Protein AF-0000000084756275 (afdb_homodimer)

Organism: Klebsiella aerogenes (strain ATCC 13048 / DSM 30053 / CCUG 1429 / JCM 1235 / KCTC 2190 / NBRC 13534 / NCIMB 10102 / NCTC 10006 / CDC 819-56) (NCBI:txid1028307)

Nearest PDB structures (foldseek):
  3bre-assembly1_B  TM=8.443E-01  e=3.999E-14  Pseudomonas aeruginosa PAO1
  3i5c-assembly1_A  TM=8.219E-01  e=7.062E-14  Saccharomyces cerevisiae
  3i5a-assembly1_A  TM=8.309E-01  e=6.369E-14  Pseudomonas syringae pv. tomato str. DC3000
  8wcn-assembly1_B  TM=6.460E-01  e=3.342E-15  Pseudomonas aeruginosa
  6pwk-assembly1_B  TM=8.989E-01  e=4.393E-08  Vibrio cholerae O1 str. 2010EL-1786

InterPro domains:
  IPR000160 GGDEF domain [PF00990] (221-376)
  IPR000160 GGDEF domain [PS50887] (247-379)
  IPR000160 GGDEF domain [SM00267] (210-379)
  IPR000160 GGDEF domain [TIGR00254] (217-377)
  IPR000160 GGDEF domain [cd01949] (222-377)
  IPR029787 Nucleotide cyclase [SSF55073] (226-378)
  IPR033444 Membrane-associated sensor MASE5 [PF17178] (30-220)
  IPR043128 Reverse transcriptase/Diguanylate cyclase domain [G3DSA:3.30.70.270] (207-379)
  IPR050469 Diguanylate cyclase Dgc-like, bacteria [PTHR45138] (192-377)

Foldseek 3Di:
DPPPPPPDVVVVVCVQLVDPLSVLLVLLLVLLLVLLCLLLVVLVCVLCVCVVPPNCCVVFAPCVVCVVVLNVLSVLSNVLSVVSNVCSVVSVCCVDPVNLVVLLVSLLSNQQSLLVNLLCCCPRGNPPCSVVSLLCSLQSLLVSCLQPVSSNCSNRVSSLVSQVVSVQVNVVHDDPVSVVVSVVSVVCSVVVSVVVVVVVVVVSVVVVVVVVVVVVVCQVVQADPLQRFGEQVVVLVVQQVLLVVLFKKKKKKKFKAPLVLVCVVVNVVVSSVVLNVLSVLLCVLDDNPQKGWYAYDDGMIMIMGTPDDQVVVVSSVVSSLVVQVVVFAADCPGPLDRGIAMEMFMDIDSSNDHPVVRVVNRVVQSVVCVVVRGRYGGD/DPPPPPPDVVVVVCVQLVDPLSVLLVLLLVLLLVLLCLLLVVLVCVLCVCVVPPNCCVVFAPCVVCVVVLNVLSVLSNVLSVVSNVCSVVSVCCVDPVNLVVLLVSLLSNQQSLLVNLLCCCPRGNPPCSVVSLLCSLQSLLVSCLVPVSSNCSNRVSSLVSQVVSVQVVVVHDDPVSVVVSVVSVVCSVVVSVVVVVVVVVVSVVVVVVVVVVVVVCQVVQADPLQSFGEQVVVLVVQQVLLVVLFKKKKKKKFKAPLVLVCVVVNVVVSSVVLNVLSVLLCVLDDNPQKGWYAYDDGMIMIMGTPDDQVVVVSSVVSSLVVQVVVFDADCPGPLDRGIAMEMFMDIDSSNDHPVVRVVNRVVQSVVCVVVRGRYGGD

Radius of gyration: 37.79 Å; Cα contacts (8 Å, |Δi|>4): 1042; chains: 2; bounding box: 66×107×76 Å

Secondary structure (DSSP, 8-state):
--------HHHHHHHHTTSHHHHHHHHHHHHHHHHHHHHHHHHHHHHTHHHHTTSHHHHH-S-GGGHHHHHHHHHHHHHHHHHHHHHHHTT-TTSSHHHHHHHHHHHHHHHHHHHHHHHIIIIIS--TTHHHHHHHHHHHHHHHHTT-HHHHHHHHHHHHHHHHHHHHHHTTS--HHHHHHHHHHHHHHHHHHHHHHHHHHHHHHHHHHHHHHHHHHHHHHHB-TTT-SB-HHHHHHHHHHHHHTT--EEEEEEEETTHHHHHHHH-HHHHHHHHHHHHHHHHHTS-TTT-EEEE-SSSEEEEEEET--HHHHHHHHHHHHHHHHHHT-B-TT-SS-SB--EEEEEEEE-S-S-HHHHHHHHHHHHHHHHHTTSSSEE-/--------HHHHHHHHTTSHHHHHHHHHHHHHHHHHHHHHHHHHHHHTHHHHTTSHHHHH-S-GGGHHHHHHHHHHHHHHHHHHHHHHHTT-TTSSHHHHHHHHHHHHHHHHHHHHHHHIIIIIS--TTHHHHHHHHHHHHHHHHTT-HHHHHHHHHHHHHHHHHHHHHHTTS--HHHHHHHHHHHHHHHHHHHHHHHHHHHHHHHHHHHHHHHHHHHHHHHB-TTT-SB-HHHHHHHHHHHHHTT--EEEEEEEETTHHHHHHHH-HHHHHHHHHHHHHHHHHTS-TTT-EEEE-SSSEEEEEEET--HHHHHHHHHHHHHHHHHHT-B-TT-SS-SB--EEEEEEEE-S-S-HHHHHHHHHHHHHHHHHTTSSSEE-

Structure (mmCIF, N/CA/C/O backbone):
data_AF-0000000084756275-model_v1
#
loop_
_entity.id
_entity.type
_entity.pdbx_description
1 polymer 'diguanylate cyclase'
#
loop_
_atom_site.group_PDB
_atom_site.id
_atom_site.type_symbol
_atom_site.label_atom_id
_atom_site.label_alt_id
_atom_site.label_comp_id
_atom_site.label_asym_id
_atom_site.label_entity_id
_atom_site.label_seq_id
_atom_site.pdbx_PDB_ins_code
_atom_site.Cartn_x
_atom_site.Cartn_y
_atom_site.Cartn_z
_atom_site.occupancy
_atom_site.B_iso_or_equiv
_atom_site.auth_seq_id
_atom_site.auth_comp_id
_atom_site.auth_asym_id
_atom_site.auth_atom_id
_atom_site.pdbx_PDB_model_num
ATOM 1 N N . MET A 1 1 ? 34.625 0.266 -8.789 1 23.33 1 MET A N 1
ATOM 2 C CA . MET A 1 1 ? 33.469 0.954 -8.25 1 23.33 1 MET A CA 1
ATOM 3 C C . MET A 1 1 ? 32.188 0.141 -8.5 1 23.33 1 MET A C 1
ATOM 5 O O . MET A 1 1 ? 31.891 -0.209 -9.641 1 23.33 1 MET A O 1
ATOM 9 N N . PRO A 1 2 ? 31.781 -0.689 -7.562 1 29.53 2 PRO A N 1
ATOM 10 C CA . PRO A 1 2 ? 30.656 -1.604 -7.805 1 29.53 2 PRO A CA 1
ATOM 11 C C . PRO A 1 2 ? 29.422 -0.889 -8.328 1 29.53 2 PRO A C 1
ATOM 13 O O . PRO A 1 2 ? 29.125 0.242 -7.926 1 29.53 2 PRO A O 1
ATOM 16 N N . THR A 1 3 ? 29.156 -0.936 -9.57 1 33.19 3 THR A N 1
ATOM 17 C CA . THR A 1 3 ? 28 -0.368 -10.242 1 33.19 3 THR A CA 1
ATOM 18 C C . THR A 1 3 ? 26.766 -0.483 -9.352 1 33.19 3 THR A C 1
ATOM 20 O O . THR A 1 3 ? 26.344 -1.588 -8.992 1 33.19 3 THR A O 1
ATOM 23 N N . GLU A 1 4 ? 26.625 0.397 -8.5 1 38.56 4 GLU A N 1
ATOM 24 C CA . GLU A 1 4 ? 25.391 0.548 -7.738 1 38.56 4 GLU A CA 1
ATOM 25 C C . GLU A 1 4 ? 24.172 0.258 -8.609 1 38.56 4 GLU A C 1
ATOM 27 O O . GLU A 1 4 ? 23.828 1.041 -9.5 1 38.56 4 GLU A O 1
ATOM 32 N N . GLN A 1 5 ? 23.984 -0.826 -9.094 1 37.62 5 GLN A N 1
ATOM 33 C CA . GLN A 1 5 ? 22.781 -1.225 -9.82 1 37.62 5 GLN A CA 1
ATOM 34 C C . GLN A 1 5 ? 21.547 -0.518 -9.281 1 37.62 5 GLN A C 1
ATOM 36 O O . GLN A 1 5 ? 21.188 -0.702 -8.117 1 37.62 5 GLN A O 1
ATOM 41 N N . ARG A 1 6 ? 21.328 0.652 -9.758 1 43.81 6 ARG A N 1
ATOM 42 C CA . ARG A 1 6 ? 20.094 1.397 -9.539 1 43.81 6 ARG A CA 1
ATOM 43 C C . ARG A 1 6 ? 18.906 0.453 -9.367 1 43.81 6 ARG A C 1
ATOM 45 O O . ARG A 1 6 ? 18.531 -0.253 -10.305 1 43.81 6 ARG A O 1
ATOM 52 N N . LEU A 1 7 ? 18.719 0 -8.203 1 49.78 7 LEU A N 1
ATOM 53 C CA . LEU A 1 7 ? 17.547 -0.833 -7.906 1 49.78 7 LEU A CA 1
ATOM 54 C C . LEU A 1 7 ? 16.297 -0.276 -8.57 1 49.78 7 LEU A C 1
ATOM 56 O O . LEU A 1 7 ? 16.125 0.941 -8.664 1 49.78 7 LEU A O 1
ATOM 60 N N . ASP A 1 8 ? 15.5 -1.048 -9.273 1 62.44 8 ASP A N 1
ATOM 61 C CA . ASP A 1 8 ? 14.188 -0.763 -9.859 1 62.44 8 ASP A CA 1
ATOM 62 C C . ASP A 1 8 ? 13.312 0.015 -8.883 1 62.44 8 ASP A C 1
ATOM 64 O O . ASP A 1 8 ? 13.344 -0.237 -7.672 1 62.44 8 ASP A O 1
ATOM 68 N N . PRO A 1 9 ? 12.969 1.298 -9.203 1 62.5 9 PRO A N 1
ATOM 69 C CA . PRO A 1 9 ? 12.109 2.1 -8.32 1 62.5 9 PRO A CA 1
ATOM 70 C C . PRO A 1 9 ? 11.125 1.25 -7.523 1 62.5 9 PRO A C 1
ATOM 72 O O . PRO A 1 9 ? 10.805 1.583 -6.379 1 62.5 9 PRO A O 1
ATOM 75 N N . ARG A 1 10 ? 10.914 0.191 -8.047 1 69.81 10 ARG A N 1
ATOM 76 C CA . ARG A 1 10 ? 10 -0.695 -7.336 1 69.81 10 ARG A CA 1
ATOM 77 C C . ARG A 1 10 ? 10.703 -1.393 -6.176 1 69.81 10 ARG A C 1
ATOM 79 O O . ARG A 1 10 ? 10.133 -1.544 -5.094 1 69.81 10 ARG A O 1
ATOM 86 N N . GLN A 1 11 ? 11.883 -1.906 -6.473 1 67.31 11 GLN A N 1
ATOM 87 C CA . GLN A 1 11 ? 12.641 -2.586 -5.426 1 67.31 11 GLN A CA 1
ATOM 88 C C . GLN A 1 11 ? 12.953 -1.639 -4.273 1 67.31 11 GLN A C 1
ATOM 90 O O . GLN A 1 11 ? 12.898 -2.031 -3.105 1 67.31 11 GLN A O 1
ATOM 95 N N . ASP A 1 12 ? 13.164 -0.385 -4.641 1 68.62 12 ASP A N 1
ATOM 96 C CA . ASP A 1 12 ? 13.453 0.634 -3.637 1 68.62 12 ASP A CA 1
ATOM 97 C C . ASP A 1 12 ? 12.234 0.887 -2.748 1 68.62 12 ASP A C 1
ATOM 99 O O . ASP A 1 12 ? 12.359 0.974 -1.524 1 68.62 12 ASP A O 1
ATOM 103 N N . ARG A 1 13 ? 11.156 0.988 -3.355 1 73.06 13 ARG A N 1
ATOM 104 C CA . ARG A 1 13 ? 9.93 1.246 -2.598 1 73.06 13 ARG A CA 1
ATOM 105 C C . ARG A 1 13 ? 9.57 0.053 -1.72 1 73.06 13 ARG A C 1
ATOM 107 O O . ARG A 1 13 ? 9.133 0.225 -0.581 1 73.06 13 ARG A O 1
ATOM 114 N N . ALA A 1 14 ? 9.867 -1.026 -2.258 1 72.62 14 ALA A N 1
ATOM 115 C CA . ALA A 1 14 ? 9.578 -2.234 -1.487 1 72.62 14 ALA A CA 1
ATOM 116 C C . ALA A 1 14 ? 10.469 -2.312 -0.247 1 72.62 14 ALA A C 1
ATOM 118 O O . ALA A 1 14 ? 10.008 -2.711 0.827 1 72.62 14 ALA A O 1
ATOM 119 N N . MET A 1 15 ? 11.664 -1.909 -0.5 1 70.56 15 MET A N 1
ATOM 120 C CA . MET A 1 15 ? 12.594 -1.917 0.629 1 70.56 15 MET A CA 1
ATOM 121 C C . MET A 1 15 ? 12.188 -0.88 1.671 1 70.56 15 MET A C 1
ATOM 123 O O . MET A 1 15 ? 12.32 -1.117 2.873 1 70.56 15 MET A O 1
ATOM 127 N N . LEU A 1 16 ? 11.656 0.203 1.211 1 75.69 16 LEU A N 1
ATOM 128 C CA . LEU A 1 16 ? 11.211 1.286 2.082 1 75.69 16 LEU A CA 1
ATOM 129 C C . LEU A 1 16 ? 10.055 0.836 2.961 1 75.69 16 LEU A C 1
ATOM 131 O O . LEU A 1 16 ? 10.016 1.143 4.156 1 75.69 16 LEU A O 1
ATOM 135 N N . TRP A 1 17 ? 9.234 0.073 2.393 1 75.62 17 TRP A N 1
ATOM 136 C CA . TRP A 1 17 ? 8.008 -0.307 3.096 1 75.62 17 TRP A CA 1
ATOM 137 C C . TRP A 1 17 ? 8.172 -1.666 3.768 1 75.62 17 TRP A C 1
ATOM 139 O O . TRP A 1 17 ? 7.191 -2.248 4.246 1 75.62 17 TRP A O 1
ATOM 149 N N . ALA A 1 18 ? 9.359 -2.137 3.816 1 76.31 18 ALA A N 1
ATOM 150 C CA . ALA A 1 18 ? 9.641 -3.451 4.387 1 76.31 18 ALA A CA 1
ATOM 151 C C . ALA A 1 18 ? 9.414 -3.455 5.895 1 76.31 18 ALA A C 1
ATOM 153 O O . ALA A 1 18 ? 8.922 -4.438 6.453 1 76.31 18 ALA A O 1
ATOM 154 N N . ASN A 1 19 ? 9.805 -2.32 6.516 1 82.56 19 ASN A N 1
ATOM 155 C CA . ASN A 1 19 ? 9.625 -2.166 7.953 1 82.56 19 ASN A CA 1
ATOM 156 C C . ASN A 1 19 ? 9.07 -0.791 8.305 1 82.56 19 ASN A C 1
ATOM 158 O O . ASN A 1 19 ? 9.305 0.183 7.59 1 82.56 19 ASN A O 1
ATOM 162 N N . ARG A 1 20 ? 8.352 -0.779 9.422 1 83.31 20 ARG A N 1
ATOM 163 C CA . ARG A 1 20 ? 7.695 0.455 9.844 1 83.31 20 ARG A CA 1
ATOM 164 C C . ARG A 1 20 ? 8.727 1.539 10.156 1 83.31 20 ARG A C 1
ATOM 166 O O . ARG A 1 20 ? 8.484 2.721 9.898 1 83.31 20 ARG A O 1
ATOM 173 N N . GLU A 1 21 ? 9.844 1.221 10.688 1 82.94 21 GLU A N 1
ATOM 174 C CA . GLU A 1 21 ? 10.906 2.162 11.031 1 82.94 21 GLU A CA 1
ATOM 175 C C . GLU A 1 21 ? 11.461 2.842 9.781 1 82.94 21 GLU A C 1
ATOM 177 O O . GLU A 1 21 ? 11.781 4.031 9.805 1 82.94 21 GLU A O 1
ATOM 182 N N . ASN A 1 22 ? 11.555 2.066 8.734 1 83.06 22 ASN A N 1
ATOM 183 C CA . ASN A 1 22 ? 12.039 2.631 7.477 1 83.06 22 ASN A CA 1
ATOM 184 C C . ASN A 1 22 ? 11.07 3.668 6.914 1 83.06 22 ASN A C 1
ATOM 186 O O . ASN A 1 22 ? 11.492 4.695 6.383 1 83.06 22 ASN A O 1
ATOM 190 N N . VAL A 1 23 ? 9.836 3.309 7.098 1 85.56 23 VAL A N 1
ATOM 191 C CA . VAL A 1 23 ? 8.82 4.238 6.617 1 85.56 23 VAL A CA 1
ATOM 192 C C . VAL A 1 23 ? 8.867 5.523 7.445 1 85.56 23 VAL A C 1
ATOM 194 O O . VAL A 1 23 ? 8.781 6.625 6.895 1 85.56 23 VAL A O 1
ATOM 197 N N . GLN A 1 24 ? 8.984 5.418 8.711 1 87.31 24 GLN A N 1
ATOM 198 C CA . GLN A 1 24 ? 9.086 6.566 9.602 1 87.31 24 GLN A CA 1
ATOM 199 C C . GLN A 1 24 ? 10.312 7.414 9.281 1 87.31 24 GLN A C 1
ATOM 201 O O . GLN A 1 24 ? 10.234 8.641 9.25 1 87.31 24 GLN A O 1
ATOM 206 N N . LYS A 1 25 ? 11.43 6.727 9.078 1 86.31 25 LYS A N 1
ATOM 207 C CA . LYS A 1 25 ? 12.664 7.41 8.711 1 86.31 25 LYS A CA 1
ATOM 208 C C . LYS A 1 25 ? 12.477 8.219 7.426 1 86.31 25 LYS A C 1
ATOM 210 O O . LYS A 1 25 ? 12.938 9.359 7.332 1 86.31 25 LYS A O 1
ATOM 215 N N . HIS A 1 26 ? 11.852 7.617 6.566 1 86.88 26 HIS A N 1
ATOM 216 C CA . HIS A 1 26 ? 11.609 8.281 5.293 1 86.88 26 HIS A CA 1
ATOM 217 C C . HIS A 1 26 ? 10.703 9.492 5.465 1 86.88 26 HIS A C 1
ATOM 219 O O . HIS A 1 26 ? 10.961 10.562 4.91 1 86.88 26 HIS A O 1
ATOM 225 N N . ALA A 1 27 ? 9.664 9.328 6.191 1 88.12 27 ALA A N 1
ATOM 226 C CA . ALA A 1 27 ? 8.734 10.43 6.453 1 88.12 27 ALA A CA 1
ATOM 227 C C . ALA A 1 27 ? 9.445 11.594 7.145 1 88.12 27 ALA A C 1
ATOM 229 O O . ALA A 1 27 ? 9.273 12.75 6.766 1 88.12 27 ALA A O 1
ATOM 230 N N . LEU A 1 28 ? 10.266 11.328 8.109 1 89.88 28 LEU A N 1
ATOM 231 C CA . LEU A 1 28 ? 11.008 12.336 8.859 1 89.88 28 LEU A CA 1
ATOM 232 C C . LEU A 1 28 ? 12.016 13.047 7.961 1 89.88 28 LEU A C 1
ATOM 234 O O . LEU A 1 28 ? 12.242 14.25 8.109 1 89.88 28 LEU A O 1
ATOM 238 N N . SER A 1 29 ? 12.625 12.32 7.082 1 90 29 SER A N 1
ATOM 239 C CA . SER A 1 29 ? 13.609 12.906 6.176 1 90 29 SER A CA 1
ATOM 240 C C . SER A 1 29 ? 12.969 13.953 5.27 1 90 29 SER A C 1
ATOM 242 O O . SER A 1 29 ? 13.641 14.875 4.812 1 90 29 SER A O 1
ATOM 244 N N . ARG A 1 30 ? 11.711 13.883 5.125 1 89.19 30 ARG A N 1
ATOM 245 C CA . ARG A 1 30 ? 11.023 14.828 4.258 1 89.19 30 ARG A CA 1
ATOM 246 C C . ARG A 1 30 ? 10.461 16 5.062 1 89.19 30 ARG A C 1
ATOM 248 O O . ARG A 1 30 ? 10.438 17.141 4.586 1 89.19 30 ARG A O 1
ATOM 255 N N . SER A 1 31 ? 10.008 15.758 6.238 1 92.88 31 SER A N 1
ATOM 256 C CA . SER A 1 31 ? 9.336 16.781 7.02 1 92.88 31 SER A CA 1
ATOM 257 C C . SER A 1 31 ? 10.336 17.625 7.816 1 92.88 31 SER A C 1
ATOM 259 O O . SER A 1 31 ? 10.078 18.781 8.117 1 92.88 31 SER A O 1
ATOM 261 N N . MET A 1 32 ? 11.531 17.125 8.133 1 92.31 32 MET A N 1
ATOM 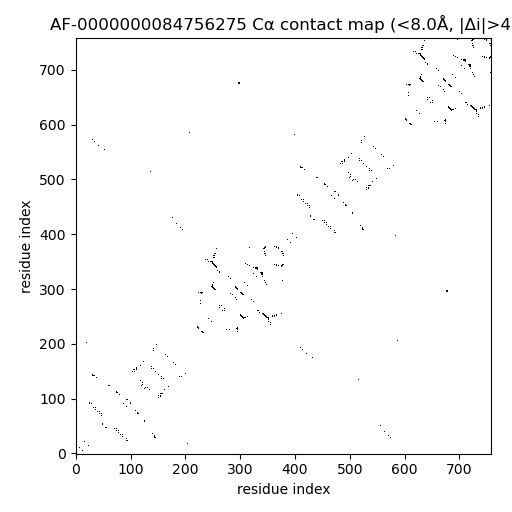262 C CA . MET A 1 32 ? 12.492 17.797 9 1 92.31 32 MET A CA 1
ATOM 263 C C . MET A 1 32 ? 13.031 19.062 8.336 1 92.31 32 MET A C 1
ATOM 265 O O . MET A 1 32 ? 13.148 20.109 8.984 1 92.31 32 MET A O 1
ATOM 269 N N . PRO A 1 33 ? 13.312 18.969 7.07 1 93.62 33 PRO A N 1
ATOM 270 C CA . PRO A 1 33 ? 13.75 20.219 6.434 1 93.62 33 PRO A CA 1
ATOM 271 C C . PRO A 1 33 ? 12.688 21.312 6.461 1 93.62 33 PRO A C 1
ATOM 273 O O . PRO A 1 33 ? 13.008 22.484 6.578 1 93.62 33 PRO A O 1
ATOM 276 N N . TRP A 1 34 ? 11.469 20.938 6.289 1 95 34 TRP A N 1
ATOM 277 C CA . TRP A 1 34 ? 10.375 21.891 6.387 1 95 34 TRP A CA 1
ATOM 278 C C . TRP A 1 34 ? 10.305 22.5 7.785 1 95 34 TRP A C 1
ATOM 280 O O . TRP A 1 34 ? 10.148 23.719 7.934 1 95 34 TRP A O 1
ATOM 290 N N . LEU A 1 35 ? 10.43 21.656 8.797 1 96.19 35 LEU A N 1
ATOM 291 C CA . LEU A 1 35 ? 10.422 22.141 10.172 1 96.19 35 LEU A CA 1
ATOM 292 C C . LEU A 1 35 ? 11.609 23.062 10.43 1 96.19 35 LEU A C 1
ATOM 294 O O . LEU A 1 35 ? 11.469 24.109 11.078 1 96.19 35 LEU A O 1
ATOM 298 N N . ALA A 1 36 ? 12.758 22.672 9.93 1 96.56 36 ALA A N 1
ATOM 299 C CA . ALA A 1 36 ? 13.953 23.5 10.039 1 96.56 36 ALA A CA 1
ATOM 300 C C . ALA A 1 36 ? 13.75 24.859 9.367 1 96.56 36 ALA A C 1
ATOM 302 O O . ALA A 1 36 ? 14.148 25.891 9.906 1 96.56 36 ALA A O 1
ATOM 303 N N . PHE A 1 37 ? 13.18 24.797 8.25 1 96.5 37 PHE A N 1
ATOM 304 C CA . PHE A 1 37 ? 12.883 26.016 7.52 1 96.5 37 PHE A CA 1
ATOM 305 C C . PHE A 1 37 ? 12.016 26.953 8.352 1 96.5 37 PHE A C 1
ATOM 307 O O . PHE A 1 37 ? 12.281 28.156 8.43 1 96.5 37 PHE A O 1
ATOM 314 N N . VAL A 1 38 ? 10.945 26.469 8.93 1 96.06 38 VAL A N 1
ATOM 315 C CA . VAL A 1 38 ? 10.047 27.266 9.758 1 96.06 38 VAL A CA 1
ATOM 316 C C . VAL A 1 38 ? 10.836 27.922 10.891 1 96.06 38 VAL A C 1
ATOM 318 O O . VAL A 1 38 ? 10.727 29.141 11.109 1 96.06 38 VAL A O 1
ATOM 321 N N . ASN A 1 39 ? 11.695 27.188 11.578 1 97 39 ASN A N 1
ATOM 322 C CA . ASN A 1 39 ? 12.469 27.688 12.703 1 97 39 ASN A CA 1
ATOM 323 C C . ASN A 1 39 ? 13.484 28.734 12.266 1 97 39 ASN A C 1
ATOM 325 O O . ASN A 1 39 ? 13.586 29.797 12.867 1 97 39 ASN A O 1
ATOM 329 N N . ILE A 1 40 ? 14.141 28.469 11.188 1 96.81 40 ILE A N 1
ATOM 330 C CA . ILE A 1 40 ? 15.188 29.359 10.703 1 96.81 40 ILE A CA 1
ATOM 331 C C . ILE A 1 40 ? 14.57 30.656 10.203 1 96.81 40 ILE A C 1
ATOM 333 O O . ILE A 1 40 ? 15.078 31.75 10.492 1 96.81 40 ILE A O 1
ATOM 337 N N . ALA A 1 41 ? 13.516 30.547 9.43 1 95.19 41 ALA A N 1
ATOM 338 C CA . ALA A 1 41 ? 12.867 31.734 8.859 1 95.19 41 ALA A CA 1
ATOM 339 C C . ALA A 1 41 ? 12.445 32.719 9.953 1 95.19 41 ALA A C 1
ATOM 341 O O . ALA A 1 41 ? 12.734 33.906 9.875 1 95.19 41 ALA A O 1
ATOM 342 N N . PHE A 1 42 ? 11.836 32.25 11.031 1 93.88 42 PHE A N 1
ATOM 343 C CA . PHE A 1 42 ? 11.359 33.125 12.102 1 93.88 42 PHE A CA 1
ATOM 344 C C . PHE A 1 42 ? 12.531 33.625 12.938 1 93.88 42 PHE A C 1
ATOM 346 O O . PHE A 1 42 ? 12.523 34.781 13.383 1 93.88 42 PHE A O 1
ATOM 353 N N . ALA A 1 43 ? 13.523 32.781 13.164 1 95.06 43 ALA A N 1
ATOM 354 C CA . ALA A 1 43 ? 14.703 33.219 13.906 1 95.06 43 ALA A CA 1
ATOM 355 C C . ALA A 1 43 ? 15.414 34.344 13.172 1 95.06 43 ALA A C 1
ATOM 357 O O . ALA A 1 43 ? 15.805 35.344 13.789 1 95.06 43 ALA A O 1
ATOM 358 N N . LEU A 1 44 ? 15.547 34.219 11.898 1 92.75 44 LEU A N 1
ATOM 359 C CA . LEU A 1 44 ? 16.203 35.25 11.094 1 92.75 44 LEU A CA 1
ATOM 360 C C . LEU A 1 44 ? 15.391 36.531 11.102 1 92.75 44 LEU A C 1
ATOM 362 O O . LEU A 1 44 ? 15.961 37.625 11.164 1 92.75 44 LEU A O 1
ATOM 366 N N . MET A 1 45 ? 14.125 36.375 11.016 1 88.69 45 MET A N 1
ATOM 367 C CA . MET A 1 45 ? 13.266 37.531 11.047 1 88.69 45 MET A CA 1
ATOM 368 C C . MET A 1 45 ? 13.469 38.312 12.344 1 88.69 45 MET A C 1
ATOM 370 O O . MET A 1 45 ? 13.547 39.562 12.32 1 88.69 45 MET A O 1
ATOM 374 N N . VAL A 1 46 ? 13.625 37.656 13.469 1 87.38 46 VAL A N 1
ATOM 375 C CA . VAL A 1 46 ? 13.773 38.281 14.766 1 87.38 46 VAL A CA 1
ATOM 376 C C . VAL A 1 46 ? 15.188 38.875 14.898 1 87.38 46 VAL A C 1
ATOM 378 O O . VAL A 1 46 ? 15.367 39.969 15.406 1 87.38 46 VAL A O 1
ATOM 381 N N . ILE A 1 47 ? 16.156 38.188 14.43 1 88.5 47 ILE A N 1
ATOM 382 C CA . ILE A 1 47 ? 17.531 38.625 14.516 1 88.5 47 ILE A CA 1
ATOM 383 C C . ILE A 1 47 ? 17.719 39.906 13.719 1 88.5 47 ILE A C 1
ATOM 385 O O . ILE A 1 47 ? 18.391 40.844 14.172 1 88.5 47 ILE A O 1
ATOM 389 N N . PHE A 1 48 ? 17.094 39.969 12.609 1 85.25 48 PHE A N 1
ATOM 390 C CA . PHE A 1 48 ? 17.25 41.156 11.742 1 85.25 48 PHE A CA 1
ATOM 391 C C . PHE A 1 48 ? 16.188 42.188 12.031 1 85.25 48 PHE A C 1
ATOM 393 O O . PHE A 1 48 ? 15.844 43 11.156 1 85.25 48 PHE A O 1
ATOM 400 N N . ARG A 1 49 ? 15.672 42.156 13.195 1 80.44 49 ARG A N 1
ATOM 401 C CA . ARG A 1 49 ? 14.562 43.031 13.57 1 80.44 49 ARG A CA 1
ATOM 402 C C . ARG A 1 49 ? 14.961 44.5 13.43 1 80.44 49 ARG A C 1
ATOM 404 O O . ARG A 1 49 ? 14.148 45.344 13.016 1 80.44 49 ARG A O 1
ATOM 411 N N . ASN A 1 50 ? 16.188 44.844 13.828 1 78.62 50 ASN A N 1
ATOM 412 C CA . ASN A 1 50 ? 16.609 46.25 13.789 1 78.62 50 ASN A CA 1
ATOM 413 C C . ASN A 1 50 ? 16.828 46.719 12.352 1 78.62 50 ASN A C 1
ATOM 415 O O . ASN A 1 50 ? 16.656 47.906 12.062 1 78.62 50 ASN A O 1
ATOM 419 N N . VAL A 1 51 ? 17.234 45.844 11.555 1 75.38 51 VAL A N 1
ATOM 420 C CA . VAL A 1 51 ? 17.422 46.188 10.141 1 75.38 51 VAL A CA 1
ATOM 421 C C . VAL A 1 51 ? 16.047 46.281 9.461 1 75.38 51 VAL A C 1
ATOM 423 O O . VAL A 1 51 ? 15.812 47.219 8.672 1 75.38 51 VAL A O 1
ATOM 426 N N . LEU A 1 52 ? 15.188 45.469 9.891 1 70.62 52 LEU A N 1
ATOM 427 C CA . LEU A 1 52 ? 13.883 45.375 9.242 1 70.62 52 LEU A CA 1
ATOM 428 C C . LEU A 1 52 ? 12.938 46.438 9.781 1 70.62 52 LEU A C 1
ATOM 430 O O . LEU A 1 52 ? 12.07 46.938 9.062 1 70.62 52 LEU A O 1
ATOM 434 N N . PHE A 1 53 ? 13.07 46.75 11.109 1 66.75 53 PHE A N 1
ATOM 435 C CA . PHE A 1 53 ? 12.086 47.594 11.766 1 66.75 53 PHE A CA 1
ATOM 436 C C . PHE A 1 53 ? 12.727 48.906 12.242 1 66.75 53 PHE A C 1
ATOM 438 O O . PHE A 1 53 ? 12.195 49.562 13.133 1 66.75 53 PHE A O 1
ATOM 445 N N . THR A 1 54 ? 13.484 49.469 11.562 1 62.72 54 THR A N 1
ATOM 446 C CA . THR A 1 54 ? 14.258 50.656 11.898 1 62.72 54 THR A CA 1
ATOM 447 C C . THR A 1 54 ? 14.203 50.938 13.406 1 62.72 54 THR A C 1
ATOM 449 O O . THR A 1 54 ? 13.141 51.25 13.938 1 62.72 54 THR A O 1
ATOM 452 N N . GLU A 1 55 ? 15.242 50.875 14.094 1 64.19 55 GLU A N 1
ATOM 453 C CA . GLU A 1 55 ? 15.539 51.188 15.484 1 64.19 55 GLU A CA 1
ATOM 454 C C . GLU A 1 55 ? 14.523 50.531 16.422 1 64.19 55 GLU A C 1
ATOM 456 O O . GLU A 1 55 ? 14 51.188 17.328 1 64.19 55 GLU A O 1
ATOM 461 N N . PHE A 1 56 ? 14.172 49.312 16.25 1 65.88 56 PHE A N 1
ATOM 462 C CA . PHE A 1 56 ? 13.164 48.594 17.016 1 65.88 56 PHE A CA 1
ATOM 463 C C . PHE A 1 56 ? 13.555 48.531 18.5 1 65.88 56 PHE A C 1
ATOM 465 O O . PHE A 1 56 ? 12.719 48.75 19.375 1 65.88 56 PHE A O 1
ATOM 472 N N . ASP A 1 57 ? 14.758 48.25 18.703 1 66.81 57 ASP A N 1
ATOM 473 C CA . ASP A 1 57 ? 15.227 48.062 20.078 1 66.81 57 ASP A CA 1
ATOM 474 C C . ASP A 1 57 ? 15.047 49.344 20.875 1 66.81 57 ASP A C 1
ATOM 476 O O . ASP A 1 57 ? 14.602 49.312 22.031 1 66.81 57 ASP A O 1
ATOM 480 N N . HIS A 1 58 ? 15.352 50.375 20.266 1 62.94 58 HIS A N 1
ATOM 481 C CA . HIS A 1 58 ? 15.281 51.656 20.969 1 62.94 58 HIS A CA 1
ATOM 482 C C . HIS A 1 58 ? 13.828 52.062 21.203 1 62.94 58 HIS A C 1
ATOM 484 O O . HIS A 1 58 ? 13.508 52.656 22.234 1 62.94 58 HIS A O 1
ATOM 490 N N . GLN A 1 59 ? 13.094 51.594 20.406 1 61.66 59 GLN A N 1
ATOM 491 C CA . GLN A 1 59 ? 11.719 52.094 20.453 1 61.66 59 GLN A CA 1
ATOM 492 C C . GLN A 1 59 ? 10.82 51.156 21.266 1 61.66 59 GLN A C 1
ATOM 494 O O . GLN A 1 59 ? 9.914 51.594 21.969 1 61.66 59 GLN A O 1
ATOM 499 N N . SER A 1 60 ? 11.242 49.906 21.25 1 59.75 60 SER A N 1
ATOM 500 C CA . SER A 1 60 ? 10.227 48.969 21.719 1 59.75 60 SER A CA 1
ATOM 501 C C . SER A 1 60 ? 10.758 48.094 22.844 1 59.75 60 SER A C 1
ATOM 503 O O . SER A 1 60 ? 9.984 47.469 23.578 1 59.75 60 SER A O 1
ATOM 505 N N . LEU A 1 61 ? 12.117 48.188 22.984 1 66.12 61 LEU A N 1
ATOM 506 C CA . LEU A 1 61 ? 12.633 47.219 23.938 1 66.12 61 LEU A CA 1
ATOM 507 C C . LEU A 1 61 ? 13.164 47.906 25.188 1 66.12 61 LEU A C 1
ATOM 509 O O . LEU A 1 61 ? 14.148 48.656 25.125 1 66.12 61 LEU A O 1
ATOM 513 N N . THR A 1 62 ? 12.422 47.875 26.25 1 72.31 62 THR A N 1
ATOM 514 C CA . THR A 1 62 ? 12.773 48.531 27.5 1 72.31 62 THR A CA 1
ATOM 515 C C . THR A 1 62 ? 13.828 47.688 28.25 1 72.31 62 THR A C 1
ATOM 517 O O . THR A 1 62 ? 14.617 48.25 29.016 1 72.31 62 THR A O 1
ATOM 520 N N . HIS A 1 63 ? 13.961 46.438 28.062 1 78.19 63 HIS A N 1
ATOM 521 C CA . HIS A 1 63 ? 14.883 45.562 28.766 1 78.19 63 HIS A CA 1
ATOM 522 C C . HIS A 1 63 ? 16.062 45.188 27.875 1 78.19 63 HIS A C 1
ATOM 524 O O . HIS A 1 63 ? 16.203 44.031 27.484 1 78.19 63 HIS A O 1
ATOM 530 N N . GLN A 1 64 ? 16.938 46.094 27.734 1 80.94 64 GLN A N 1
ATOM 531 C CA . GLN A 1 64 ? 18.031 45.938 26.781 1 80.94 64 GLN A CA 1
ATOM 532 C C . GLN A 1 64 ? 19.062 44.906 27.297 1 80.94 64 GLN A C 1
ATOM 534 O O . GLN A 1 64 ? 19.812 44.344 26.5 1 80.94 64 GLN A O 1
ATOM 539 N N . ASP A 1 65 ? 19.062 44.625 28.547 1 84.94 65 ASP A N 1
ATOM 540 C CA . ASP A 1 65 ? 20.016 43.688 29.141 1 84.94 65 ASP A CA 1
ATOM 541 C C . ASP A 1 65 ? 19.734 42.25 28.688 1 84.94 65 ASP A C 1
ATOM 543 O O . ASP A 1 65 ? 20.609 41.406 28.734 1 84.94 65 ASP A O 1
ATOM 547 N N . ILE A 1 66 ? 18.531 42 28.312 1 89.56 66 ILE A N 1
ATOM 548 C CA . ILE A 1 66 ? 18.109 40.656 27.969 1 89.56 66 ILE A CA 1
ATOM 549 C C . ILE A 1 66 ? 18.391 40.375 26.484 1 89.56 66 ILE A C 1
ATOM 551 O O . ILE A 1 66 ? 18.422 39.25 26.062 1 89.56 66 ILE A O 1
ATOM 555 N N . ILE A 1 67 ? 18.688 41.375 25.75 1 88.5 67 ILE A N 1
ATOM 556 C CA . ILE A 1 67 ? 18.766 41.312 24.297 1 88.5 67 ILE A CA 1
ATOM 557 C C . ILE A 1 67 ? 19.891 40.375 23.875 1 88.5 67 ILE A C 1
ATOM 559 O O . ILE A 1 67 ? 19.703 39.5 23.016 1 88.5 67 ILE A O 1
ATOM 563 N N . PRO A 1 68 ? 21.031 40.406 24.547 1 89.75 68 PRO A N 1
ATOM 564 C CA . PRO A 1 68 ? 22.094 39.5 24.141 1 89.75 68 PRO A CA 1
ATOM 565 C C . PRO A 1 68 ? 21.703 38.031 24.375 1 89.75 68 PRO A C 1
ATOM 567 O O . PRO A 1 68 ? 22.109 37.156 23.594 1 89.75 68 PRO A O 1
ATOM 570 N N . TYR A 1 69 ? 20.984 37.719 25.391 1 90.69 69 TYR A N 1
ATOM 571 C CA . TYR A 1 69 ? 20.547 36.344 25.672 1 90.69 69 TYR A CA 1
ATOM 572 C C . TYR A 1 69 ? 19.516 35.875 24.641 1 90.69 69 TYR A C 1
ATOM 574 O O . TYR A 1 69 ? 19.516 34.719 24.25 1 90.69 69 TYR A O 1
ATOM 582 N N . LEU A 1 70 ? 18.672 36.75 24.234 1 91.94 70 LEU A N 1
ATOM 583 C CA . LEU A 1 70 ? 17.719 36.438 23.172 1 91.94 70 LEU A CA 1
ATOM 584 C C . LEU A 1 70 ? 18.422 36.125 21.859 1 91.94 70 LEU A C 1
ATOM 586 O O . LEU A 1 70 ? 18.078 35.156 21.172 1 91.94 70 LEU A O 1
ATOM 590 N N . GLU A 1 71 ? 19.406 36.875 21.594 1 92.81 71 GLU A N 1
ATOM 591 C CA . GLU A 1 71 ? 20.156 36.656 20.359 1 92.81 71 GLU A CA 1
ATOM 592 C C . GLU A 1 71 ? 20.906 35.344 20.391 1 92.81 71 GLU A C 1
ATOM 594 O O . GLU A 1 71 ? 21.031 34.656 19.359 1 92.81 71 GLU A O 1
ATOM 599 N N . MET A 1 72 ? 21.359 35 21.547 1 94.88 72 MET A N 1
ATOM 600 C CA . MET A 1 72 ? 22.016 33.719 21.688 1 94.88 72 MET A CA 1
ATOM 601 C C . MET A 1 72 ? 21.016 32.562 21.453 1 94.88 72 MET A C 1
ATOM 603 O O . MET A 1 72 ? 21.359 31.578 20.812 1 94.88 72 MET A O 1
ATOM 607 N N . ALA A 1 73 ? 19.844 32.688 21.984 1 96.69 73 ALA A N 1
ATOM 608 C CA . ALA A 1 73 ? 18.812 31.688 21.797 1 96.69 73 ALA A CA 1
ATOM 609 C C . ALA A 1 73 ? 18.453 31.531 20.328 1 96.69 73 ALA A C 1
ATOM 611 O O . ALA A 1 73 ? 18.281 30.422 19.828 1 96.69 73 ALA A O 1
ATOM 612 N N . LEU A 1 74 ? 18.297 32.656 19.672 1 96.44 74 LEU A N 1
ATOM 613 C CA . LEU A 1 74 ? 17.953 32.625 18.25 1 96.44 74 LEU A CA 1
ATOM 614 C C . LEU A 1 74 ? 19.078 32.031 17.422 1 96.44 74 LEU A C 1
ATOM 616 O O . LEU A 1 74 ? 18.828 31.297 16.453 1 96.44 74 LEU A O 1
ATOM 620 N N . GLY A 1 75 ? 20.266 32.375 17.797 1 96.5 75 GLY A N 1
ATOM 621 C CA . GLY A 1 75 ? 21.406 31.734 17.156 1 96.5 75 GLY A CA 1
ATOM 622 C C . GLY A 1 75 ? 21.422 30.234 17.344 1 96.5 75 GLY A C 1
ATOM 623 O O . GLY A 1 75 ? 21.703 29.5 16.391 1 96.5 75 GLY A O 1
ATOM 624 N N . ALA A 1 76 ? 21.094 29.812 18.547 1 97.31 76 ALA A N 1
ATOM 625 C CA . ALA A 1 76 ? 21.016 28.391 18.828 1 97.31 76 ALA A CA 1
ATOM 626 C C . ALA A 1 76 ? 19.938 27.719 17.969 1 97.31 76 ALA A C 1
ATOM 628 O O . ALA A 1 76 ? 20.125 26.594 17.5 1 97.31 76 ALA A O 1
ATOM 629 N N . ILE A 1 77 ? 18.828 28.328 17.781 1 97.94 77 ILE A N 1
ATOM 630 C CA . ILE A 1 77 ? 17.75 27.812 16.953 1 97.94 77 ILE A CA 1
ATOM 631 C C . ILE A 1 77 ? 18.234 27.562 15.531 1 97.94 77 ILE A C 1
ATOM 633 O O . ILE A 1 77 ? 17.969 26.5 14.953 1 97.94 77 ILE A O 1
ATOM 637 N N . ILE A 1 78 ? 18.969 28.5 15.016 1 97.69 78 ILE A N 1
ATOM 638 C CA . ILE A 1 78 ? 19.484 28.375 13.656 1 97.69 78 ILE A CA 1
ATOM 639 C C . ILE A 1 78 ? 20.469 27.219 13.57 1 97.69 78 ILE A C 1
ATOM 641 O O . ILE A 1 78 ? 20.375 26.359 12.688 1 97.69 78 ILE A O 1
ATOM 645 N N . VAL A 1 79 ? 21.344 27.141 14.516 1 97.69 79 VAL A N 1
ATOM 646 C CA . VAL A 1 79 ? 22.391 26.125 14.508 1 97.69 79 VAL A CA 1
ATOM 647 C C . VAL A 1 79 ? 21.766 24.734 14.633 1 97.69 79 VAL A C 1
ATOM 649 O O . VAL A 1 79 ? 22.109 23.828 13.875 1 97.69 79 VAL A O 1
ATOM 652 N N . PHE A 1 80 ? 20.859 24.562 15.523 1 97.25 80 PHE A N 1
ATOM 653 C CA . PHE A 1 80 ? 20.281 23.25 15.773 1 97.25 80 PHE A CA 1
ATOM 654 C C . PHE A 1 80 ? 19.312 22.859 14.656 1 97.25 80 PHE A C 1
ATOM 656 O O . PHE A 1 80 ? 19.141 21.688 14.352 1 97.25 80 PHE A O 1
ATOM 663 N N . SER A 1 81 ? 18.641 23.859 14.023 1 97.56 81 SER A N 1
ATOM 664 C CA . SER A 1 81 ? 17.828 23.578 12.852 1 97.56 81 SER A CA 1
ATOM 665 C C . SER A 1 81 ? 18.672 23.109 11.68 1 97.56 81 SER A C 1
ATOM 667 O O . SER A 1 81 ? 18.297 22.188 10.953 1 97.56 81 SER A O 1
ATOM 669 N N . LEU A 1 82 ? 19.828 23.703 11.539 1 96.25 82 LEU A N 1
ATOM 670 C CA . LEU A 1 82 ? 20.75 23.281 10.492 1 96.25 82 LEU A CA 1
ATOM 671 C C . LEU A 1 82 ? 21.297 21.891 10.781 1 96.25 82 LEU A C 1
ATOM 673 O O . LEU A 1 82 ? 21.531 21.109 9.859 1 96.25 82 LEU A O 1
ATOM 677 N N . ALA A 1 83 ? 21.516 21.625 12.039 1 94.81 83 ALA A N 1
ATOM 678 C CA . ALA A 1 83 ? 21.969 20.297 12.438 1 94.81 83 ALA A CA 1
ATOM 679 C C . ALA A 1 83 ? 20.938 19.234 12.062 1 94.81 83 ALA A C 1
ATOM 681 O O . ALA A 1 83 ? 21.312 18.125 11.648 1 94.81 83 ALA A O 1
ATOM 682 N N . LEU A 1 84 ? 19.703 19.562 12.242 1 92.94 84 LEU A N 1
ATOM 683 C CA . LEU A 1 84 ? 18.641 18.641 11.852 1 92.94 84 LEU A CA 1
ATOM 684 C C . LEU A 1 84 ? 18.703 18.344 10.359 1 92.94 84 LEU A C 1
ATOM 686 O O . LEU A 1 84 ? 18.562 17.188 9.945 1 92.94 84 LEU A O 1
ATOM 690 N N . CYS A 1 85 ? 18.938 19.344 9.578 1 93.62 85 CYS A N 1
ATOM 691 C CA . CYS A 1 85 ? 19.031 19.203 8.133 1 93.62 85 CYS A CA 1
ATOM 692 C C . CYS A 1 85 ? 20.234 18.344 7.754 1 93.62 85 CYS A C 1
ATOM 694 O O . CYS A 1 85 ? 20.156 17.5 6.852 1 93.62 85 CYS A O 1
ATOM 696 N N . MET A 1 86 ? 21.281 18.531 8.453 1 92.31 86 MET A N 1
ATOM 697 C CA . MET A 1 86 ? 22.5 17.766 8.18 1 92.31 86 MET A CA 1
ATOM 698 C C . MET A 1 86 ? 22.297 16.281 8.492 1 92.31 86 MET A C 1
ATOM 700 O O . MET A 1 86 ? 22.828 15.422 7.797 1 92.31 86 MET A O 1
ATOM 704 N N . MET A 1 87 ? 21.578 16.047 9.508 1 90.5 87 MET A N 1
ATOM 705 C CA . MET A 1 87 ? 21.297 14.656 9.859 1 90.5 87 MET A CA 1
ATOM 706 C C . MET A 1 87 ? 20.469 13.977 8.773 1 90.5 87 MET A C 1
ATOM 708 O O . MET A 1 87 ? 20.625 12.789 8.5 1 90.5 87 MET A O 1
ATOM 712 N N . VAL A 1 88 ? 19.609 14.742 8.133 1 89.56 88 VAL A N 1
ATOM 713 C CA . VAL A 1 88 ? 18.781 14.219 7.055 1 89.56 88 VAL A CA 1
ATOM 714 C C . VAL A 1 88 ? 19.641 13.93 5.828 1 89.56 88 VAL A C 1
ATOM 716 O O . VAL A 1 88 ? 19.547 12.852 5.242 1 89.56 88 VAL A O 1
ATOM 719 N N . ILE A 1 89 ? 20.516 14.805 5.52 1 89.19 89 ILE A N 1
ATOM 720 C CA . ILE A 1 89 ? 21.344 14.695 4.328 1 89.19 89 ILE A CA 1
ATOM 721 C C . ILE A 1 89 ? 22.344 13.547 4.484 1 89.19 89 ILE A C 1
ATOM 723 O O . ILE A 1 89 ? 22.609 12.82 3.527 1 89.19 89 ILE A O 1
ATOM 727 N N . SER A 1 90 ? 22.797 13.289 5.66 1 88.56 90 SER A N 1
ATOM 728 C CA . SER A 1 90 ? 23.781 12.242 5.906 1 88.56 90 SER A CA 1
ATOM 729 C C . SER A 1 90 ? 23.109 10.875 6.047 1 88.56 90 SER A C 1
ATOM 731 O O . SER A 1 90 ? 23.797 9.859 6.141 1 88.56 90 SER A O 1
ATOM 733 N N . GLY A 1 91 ? 21.828 10.859 6.055 1 81.94 91 GLY A N 1
ATOM 734 C CA . GLY A 1 91 ? 21.125 9.594 6.164 1 81.94 91 GLY A CA 1
ATOM 735 C C . GLY A 1 91 ? 21.141 9.016 7.562 1 81.94 91 GLY A C 1
ATOM 736 O O . GLY A 1 91 ? 20.859 7.828 7.754 1 81.94 91 GLY A O 1
ATOM 737 N N . ARG A 1 92 ? 21.438 9.711 8.539 1 76 92 ARG A N 1
ATOM 738 C CA . ARG A 1 92 ? 21.609 9.227 9.906 1 76 92 ARG A CA 1
ATOM 739 C C . ARG A 1 92 ? 20.312 9.391 10.695 1 76 92 ARG A C 1
ATOM 741 O O . ARG A 1 92 ? 20.281 9.117 11.898 1 76 92 ARG A O 1
ATOM 748 N N . ILE A 1 93 ? 19.328 9.75 9.891 1 75.81 93 ILE A N 1
ATOM 749 C CA . ILE A 1 93 ? 18.062 9.961 10.594 1 75.81 93 ILE A CA 1
ATOM 750 C C . ILE A 1 93 ? 17.547 8.633 11.133 1 75.81 93 ILE A C 1
ATOM 752 O O . ILE A 1 93 ? 17.438 7.652 10.391 1 75.81 93 ILE A O 1
ATOM 756 N N . LEU A 1 94 ? 17.359 8.445 12.414 1 70 94 LEU A N 1
ATOM 757 C CA . LEU A 1 94 ? 16.812 7.32 13.172 1 70 94 LEU A CA 1
ATOM 758 C C . LEU A 1 94 ? 17.609 6.047 12.891 1 70 94 LEU A C 1
ATOM 760 O O . LEU A 1 94 ? 17.031 4.961 12.789 1 70 94 LEU A O 1
ATOM 764 N N . SER A 1 95 ? 18.828 6.148 12.453 1 71.44 95 SER A N 1
ATOM 765 C CA . SER A 1 95 ? 19.688 4.988 12.258 1 71.44 95 SER A CA 1
ATOM 766 C C . SER A 1 95 ? 20.016 4.316 13.578 1 71.44 95 SER A C 1
ATOM 768 O O . SER A 1 95 ? 21.188 4.094 13.891 1 71.44 95 SER A O 1
ATOM 770 N N . GLY A 1 96 ? 19.016 4.098 14.344 1 77.44 96 GLY A N 1
ATOM 771 C CA . GLY A 1 96 ? 19.234 3.424 15.617 1 77.44 96 GLY A CA 1
ATOM 772 C C . GLY A 1 96 ? 18.688 4.188 16.797 1 77.44 96 GLY A C 1
ATOM 773 O O . GLY A 1 96 ? 18.125 5.277 16.641 1 77.44 96 GLY A O 1
ATOM 774 N N . ILE A 1 97 ? 18.812 3.682 18 1 79.38 97 ILE A N 1
ATOM 775 C CA . ILE A 1 97 ? 18.281 4.227 19.234 1 79.38 97 ILE A CA 1
ATOM 776 C C . ILE A 1 97 ? 18.984 5.531 19.578 1 79.38 97 ILE A C 1
ATOM 778 O O . ILE A 1 97 ? 18.359 6.488 20.031 1 79.38 97 ILE A O 1
ATOM 782 N N . TYR A 1 98 ? 20.234 5.664 19.281 1 80.81 98 TYR A N 1
ATOM 783 C CA . TYR A 1 98 ? 21.016 6.855 19.609 1 80.81 98 TYR A CA 1
ATOM 784 C C . TYR A 1 98 ? 20.594 8.031 18.734 1 80.81 98 TYR A C 1
ATOM 786 O O . TYR A 1 98 ? 20.453 9.156 19.219 1 80.81 98 TYR A O 1
ATOM 794 N N . ALA A 1 99 ? 20.344 7.781 17.531 1 85.19 99 ALA A N 1
ATOM 795 C CA . ALA A 1 99 ? 19.922 8.836 16.609 1 85.19 99 ALA A CA 1
ATOM 796 C C . ALA A 1 99 ? 18.562 9.398 17.016 1 85.19 99 ALA A C 1
ATOM 798 O O . ALA A 1 99 ? 18.344 10.609 16.953 1 85.19 99 ALA A O 1
ATOM 799 N N . THR A 1 100 ? 17.75 8.531 17.531 1 86.81 100 THR A N 1
ATOM 800 C CA . THR A 1 100 ? 16.422 8.953 17.984 1 86.81 100 THR A CA 1
ATOM 801 C C . THR A 1 100 ? 16.531 9.875 19.188 1 86.81 100 THR A C 1
ATOM 803 O O . THR A 1 100 ? 15.844 10.898 19.266 1 86.81 100 THR A O 1
ATOM 806 N N . LYS A 1 101 ? 17.422 9.547 20.062 1 91.31 101 LYS A N 1
ATOM 807 C CA . LYS A 1 101 ? 17.609 10.359 21.266 1 91.31 101 LYS A CA 1
ATOM 808 C C . LYS A 1 101 ? 18.219 11.719 20.906 1 91.31 101 LYS A C 1
ATOM 810 O O . LYS A 1 101 ? 17.828 12.742 21.469 1 91.31 101 LYS A O 1
ATOM 815 N N . VAL A 1 102 ? 19.078 11.703 19.984 1 92.38 102 VAL A N 1
ATOM 816 C CA . VAL A 1 102 ? 19.75 12.93 19.562 1 92.38 102 VAL A CA 1
ATOM 817 C C . VAL A 1 102 ? 18.75 13.875 18.906 1 92.38 102 VAL A C 1
ATOM 819 O O . VAL A 1 102 ? 18.719 15.062 19.219 1 92.38 102 VAL A O 1
ATOM 822 N N . ILE A 1 103 ? 17.984 13.352 18.047 1 93.19 103 ILE A N 1
ATOM 823 C CA . ILE A 1 103 ? 17 14.172 17.344 1 93.19 103 ILE A CA 1
ATOM 824 C C . ILE A 1 103 ? 16 14.742 18.344 1 93.19 103 ILE A C 1
ATOM 826 O O . ILE A 1 103 ? 15.656 15.93 18.281 1 93.19 103 ILE A O 1
ATOM 830 N N . SER A 1 104 ? 15.578 13.906 19.281 1 94.88 104 SER A N 1
ATOM 831 C CA . SER A 1 104 ? 14.641 14.367 20.312 1 94.88 104 SER A CA 1
ATOM 832 C C . SER A 1 104 ? 15.25 15.461 21.172 1 94.88 104 SER A C 1
ATOM 834 O O . SER A 1 104 ? 14.57 16.422 21.547 1 94.88 104 SER A O 1
ATOM 836 N N . ALA A 1 105 ? 16.5 15.297 21.422 1 96.19 105 ALA A N 1
ATOM 837 C CA . ALA A 1 105 ? 17.203 16.312 22.203 1 96.19 105 ALA A CA 1
ATOM 838 C C . ALA A 1 105 ? 17.297 17.625 21.438 1 96.19 105 ALA A C 1
ATOM 840 O O . ALA A 1 105 ? 17.094 18.703 22.031 1 96.19 105 ALA A O 1
ATOM 841 N N . ILE A 1 106 ? 17.594 17.547 20.188 1 96.75 106 ILE A N 1
ATOM 842 C CA . ILE A 1 106 ? 17.672 18.75 19.359 1 96.75 106 ILE A CA 1
ATOM 843 C C . ILE A 1 106 ? 16.312 19.438 19.312 1 96.75 106 ILE A C 1
ATOM 845 O O . ILE A 1 106 ? 16.219 20.656 19.484 1 96.75 106 ILE A O 1
ATOM 849 N N . LEU A 1 107 ? 15.281 18.641 19.125 1 97.56 107 LEU A N 1
ATOM 850 C CA . LEU A 1 107 ? 13.93 19.188 19.078 1 97.56 107 LEU A CA 1
ATOM 851 C C . LEU A 1 107 ? 13.555 19.844 20.406 1 97.56 107 LEU A C 1
ATOM 853 O O . LEU A 1 107 ? 12.914 20.891 20.438 1 97.56 107 LEU A O 1
ATOM 857 N N . LEU A 1 108 ? 13.977 19.234 21.484 1 97.88 108 LEU A N 1
ATOM 858 C CA . LEU A 1 108 ? 13.734 19.797 22.812 1 97.88 108 LEU A CA 1
ATOM 859 C C . LEU A 1 108 ? 14.461 21.125 22.984 1 97.88 108 LEU A C 1
ATOM 861 O O . LEU A 1 108 ? 13.891 22.078 23.516 1 97.88 108 LEU A O 1
ATOM 865 N N . ILE A 1 109 ? 15.672 21.188 22.547 1 97.69 109 ILE A N 1
ATOM 866 C CA . ILE A 1 109 ? 16.469 22.422 22.656 1 97.69 109 ILE A CA 1
ATOM 867 C C . ILE A 1 109 ? 15.82 23.531 21.828 1 97.69 109 ILE A C 1
ATOM 869 O O . ILE A 1 109 ? 15.703 24.656 22.297 1 97.69 109 ILE A O 1
ATOM 873 N N . LEU A 1 110 ? 15.43 23.203 20.609 1 97.81 110 LEU A N 1
ATOM 874 C CA . LEU A 1 110 ? 14.742 24.172 19.766 1 97.81 110 LEU A CA 1
ATOM 875 C C . LEU A 1 110 ? 13.5 24.719 20.469 1 97.81 110 LEU A C 1
ATOM 877 O O . LEU A 1 110 ? 13.289 25.922 20.484 1 97.81 110 LEU A O 1
ATOM 881 N N . SER A 1 111 ? 12.766 23.781 21.031 1 98.12 111 SER A N 1
ATOM 882 C CA . SER A 1 111 ? 11.523 24.156 21.703 1 98.12 111 SER A CA 1
ATOM 883 C C . SER A 1 111 ? 11.805 25.031 22.938 1 98.12 111 SER A C 1
ATOM 885 O O . SER A 1 111 ? 11.102 26.016 23.172 1 98.12 111 SER A O 1
ATOM 887 N N . LEU A 1 112 ? 12.789 24.719 23.703 1 97.69 112 LEU A N 1
ATOM 888 C CA . LEU A 1 112 ? 13.133 25.484 24.891 1 97.69 112 LEU A CA 1
ATOM 889 C C . LEU A 1 112 ? 13.617 26.875 24.516 1 97.69 112 LEU A C 1
ATOM 891 O O . LEU A 1 112 ? 13.266 27.859 25.172 1 97.69 112 LEU A O 1
ATOM 895 N N . CYS A 1 113 ? 14.391 26.984 23.469 1 97.81 113 CYS A N 1
ATOM 896 C CA . CYS A 1 113 ? 14.859 28.281 22.984 1 97.81 113 CYS A CA 1
ATOM 897 C C . CYS A 1 113 ? 13.695 29.141 22.547 1 97.81 113 CYS A C 1
ATOM 899 O O . CYS A 1 113 ? 13.641 30.328 22.875 1 97.81 113 CYS A O 1
ATOM 901 N N . TRP A 1 114 ? 12.805 28.547 21.797 1 97.69 114 TRP A N 1
ATOM 902 C CA . TRP A 1 114 ? 11.625 29.297 21.375 1 97.69 114 TRP A CA 1
ATOM 903 C C . TRP A 1 114 ? 10.766 29.672 22.578 1 97.69 114 TRP A C 1
ATOM 905 O O . TRP A 1 114 ? 10.156 30.75 22.594 1 97.69 114 TRP A O 1
ATOM 915 N N . SER A 1 115 ? 10.703 28.75 23.578 1 96.88 115 SER A N 1
ATOM 916 C CA . SER A 1 115 ? 9.914 29.031 24.766 1 96.88 115 SER A CA 1
ATOM 917 C C . SER A 1 115 ? 10.438 30.25 25.5 1 96.88 115 SER A C 1
ATOM 919 O O . SER A 1 115 ? 9.664 31.156 25.875 1 96.88 115 SER A O 1
ATOM 921 N N . VAL A 1 116 ? 11.688 30.359 25.656 1 94.69 116 VAL A N 1
ATOM 922 C CA . VAL A 1 116 ? 12.297 31.5 26.344 1 94.69 116 VAL A CA 1
ATOM 923 C C . VAL A 1 116 ? 12.086 32.781 25.516 1 94.69 116 VAL A C 1
ATOM 925 O O . VAL A 1 116 ? 11.734 33.812 26.062 1 94.69 116 VAL A O 1
ATOM 928 N N . SER A 1 117 ? 12.297 32.656 24.266 1 94.94 117 SER A N 1
ATOM 929 C CA . SER A 1 117 ? 12.117 33.812 23.375 1 94.94 117 SER A CA 1
ATOM 930 C C . SER A 1 117 ? 10.672 34.312 23.406 1 94.94 117 SER A C 1
ATOM 932 O O . SER A 1 117 ? 10.422 35.5 23.5 1 94.94 117 SER A O 1
ATOM 934 N N . SER A 1 118 ? 9.781 33.375 23.312 1 94.5 118 SER A N 1
ATOM 935 C CA . SER A 1 118 ? 8.367 33.719 23.297 1 94.5 118 SER A CA 1
ATOM 936 C C . SER A 1 118 ? 7.945 34.344 24.625 1 94.5 118 SER A C 1
ATOM 938 O O . SER A 1 118 ? 7.102 35.25 24.641 1 94.5 118 SER A O 1
ATOM 940 N N . TYR A 1 119 ? 8.5 33.812 25.688 1 93.19 119 TYR A N 1
ATOM 941 C CA . TYR A 1 119 ? 8.227 34.438 26.984 1 93.19 119 TYR A CA 1
ATOM 942 C C . TYR A 1 119 ? 8.625 35.906 26.984 1 93.19 119 TYR A C 1
ATOM 944 O O . TYR A 1 119 ? 7.852 36.75 27.422 1 93.19 119 TYR A O 1
ATOM 952 N N . CYS A 1 120 ? 9.773 36.25 26.469 1 91.5 120 CYS A N 1
ATOM 953 C CA . CYS A 1 120 ? 10.242 37.625 26.391 1 91.5 120 CYS A CA 1
ATOM 954 C C . CYS A 1 120 ? 9.336 38.469 25.484 1 91.5 120 CYS A C 1
ATOM 956 O O . CYS A 1 120 ? 8.969 39.594 25.828 1 91.5 120 CYS A O 1
ATOM 958 N N . PHE A 1 121 ? 8.961 37.844 24.344 1 90.81 121 PHE A N 1
ATOM 959 C CA . PHE A 1 121 ? 8.117 38.562 23.391 1 90.81 121 PHE A CA 1
ATOM 960 C C . PHE A 1 121 ? 6.777 38.938 24.016 1 90.81 121 PHE A C 1
ATOM 962 O O . PHE A 1 121 ? 6.23 40 23.734 1 90.81 121 PHE A O 1
ATOM 969 N N . ILE A 1 122 ? 6.258 38.094 24.875 1 90.12 122 ILE A N 1
ATOM 970 C CA . ILE A 1 122 ? 4.902 38.25 25.391 1 90.12 122 ILE A CA 1
ATOM 971 C C . ILE A 1 122 ? 4.934 39.094 26.656 1 90.12 122 ILE A C 1
ATOM 973 O O . ILE A 1 122 ? 4.215 40.094 26.766 1 90.12 122 ILE A O 1
ATOM 977 N N . ILE A 1 123 ? 5.793 38.781 27.594 1 88.94 123 ILE A N 1
ATOM 978 C CA . ILE A 1 123 ? 5.746 39.375 28.922 1 88.94 123 ILE A CA 1
ATOM 979 C C . ILE A 1 123 ? 6.566 40.656 28.953 1 88.94 123 ILE A C 1
ATOM 981 O O . ILE A 1 123 ? 6.105 41.688 29.453 1 88.94 123 ILE A O 1
ATOM 985 N N . LEU A 1 124 ? 7.723 40.656 28.375 1 86.75 124 LEU A N 1
ATOM 986 C CA . LEU A 1 124 ? 8.609 41.812 28.484 1 86.75 124 LEU A CA 1
ATOM 987 C C . LEU A 1 124 ? 8.258 42.875 27.469 1 86.75 124 LEU A C 1
ATOM 989 O O . LEU A 1 124 ? 8.312 44.094 27.766 1 86.75 124 LEU A O 1
ATOM 993 N N . TRP A 1 125 ? 7.859 42.406 26.266 1 85.25 125 TRP A N 1
ATOM 994 C CA . TRP A 1 125 ? 7.754 43.406 25.203 1 85.25 125 TRP A CA 1
ATOM 995 C C . TRP A 1 125 ? 6.34 43.438 24.625 1 85.25 125 TRP A C 1
ATOM 997 O O . TRP A 1 125 ? 6.016 44.312 23.812 1 85.25 125 TRP A O 1
ATOM 1007 N N . SER A 1 126 ? 5.441 42.531 24.906 1 83.19 126 SER A N 1
ATOM 1008 C CA . SER A 1 126 ? 4.055 42.469 24.453 1 83.19 126 SER A CA 1
ATOM 1009 C C . SER A 1 126 ? 3.961 42.656 22.953 1 83.19 126 SER A C 1
ATOM 1011 O O . SER A 1 126 ? 3.197 43.5 22.469 1 83.19 126 SER A O 1
ATOM 1013 N N . LEU A 1 127 ? 4.758 41.906 22.297 1 82.12 127 LEU A N 1
ATOM 1014 C CA . LEU A 1 127 ? 4.789 41.969 20.844 1 82.12 127 LEU A CA 1
ATOM 1015 C C . LEU A 1 127 ? 3.582 41.281 20.219 1 82.12 127 LEU A C 1
ATOM 1017 O O . LEU A 1 127 ? 3.234 40.156 20.625 1 82.12 127 LEU A O 1
ATOM 1021 N N . PRO A 1 128 ? 2.994 41.875 19.25 1 76.75 128 PRO A N 1
ATOM 1022 C CA . PRO A 1 128 ? 1.754 41.312 18.688 1 76.75 128 PRO A CA 1
ATOM 1023 C C . PRO A 1 128 ? 1.973 40.031 17.922 1 76.75 128 PRO A C 1
ATOM 1025 O O . PRO A 1 128 ? 1.061 39.188 17.828 1 76.75 128 PRO A O 1
ATOM 1028 N N . PHE A 1 129 ? 3.078 39.719 17.422 1 83.81 129 PHE A N 1
ATOM 1029 C CA . PHE A 1 129 ? 3.281 38.562 16.562 1 83.81 129 PHE A CA 1
ATOM 1030 C C . PHE A 1 129 ? 3.609 37.344 17.406 1 83.81 129 PHE A C 1
ATOM 1032 O O . PHE A 1 129 ? 3.66 36.219 16.875 1 83.81 129 PHE A O 1
ATOM 1039 N N . ALA A 1 130 ? 3.807 37.469 18.672 1 88.69 130 ALA A N 1
ATOM 1040 C CA . ALA A 1 130 ? 4.305 36.406 19.531 1 88.69 130 ALA A CA 1
ATOM 1041 C C . ALA A 1 130 ? 3.33 35.219 19.547 1 88.69 130 ALA A C 1
ATOM 1043 O O . ALA A 1 130 ? 3.736 34.062 19.406 1 88.69 130 ALA A O 1
ATOM 1044 N N . TRP A 1 131 ? 2.07 35.5 19.688 1 90 131 TRP A N 1
ATOM 1045 C CA . TRP A 1 131 ? 1.086 34.438 19.812 1 90 131 TRP A CA 1
ATOM 1046 C C . TRP A 1 131 ? 0.911 33.719 18.484 1 90 131 TRP A C 1
ATOM 1048 O O . TRP A 1 131 ? 0.941 32.469 18.453 1 90 131 TRP A O 1
ATOM 1058 N N . PRO A 1 132 ? 0.784 34.406 17.344 1 90.31 132 PRO A N 1
ATOM 1059 C CA . PRO A 1 132 ? 0.737 33.719 16.062 1 90.31 132 PRO A CA 1
ATOM 1060 C C . PRO A 1 132 ? 1.979 32.844 15.812 1 90.31 132 PRO A C 1
ATOM 1062 O O . PRO A 1 132 ? 1.881 31.766 15.242 1 90.31 132 PRO A O 1
ATOM 1065 N N . LEU A 1 133 ? 3.092 33.375 16.172 1 92.25 133 LEU A N 1
ATOM 1066 C CA . LEU A 1 133 ? 4.336 32.625 16.016 1 92.25 133 LEU A CA 1
ATOM 1067 C C . LEU A 1 133 ? 4.273 31.297 16.781 1 92.25 133 LEU A C 1
ATOM 1069 O O . LEU A 1 133 ? 4.625 30.25 16.234 1 92.25 133 LEU A O 1
ATOM 1073 N N . LEU A 1 134 ? 3.783 31.328 18 1 94.06 134 LEU A N 1
ATOM 1074 C CA . LEU A 1 134 ? 3.668 30.141 18.828 1 94.06 134 LEU A CA 1
ATOM 1075 C C . LEU A 1 134 ? 2.734 29.125 18.188 1 94.06 134 LEU A C 1
ATOM 1077 O O . LEU A 1 134 ? 3.039 27.922 18.156 1 94.06 134 LEU A O 1
ATOM 1081 N N . VAL A 1 135 ? 1.658 29.562 17.688 1 93.56 135 VAL A N 1
ATOM 1082 C CA . VAL A 1 135 ? 0.681 28.688 17.062 1 93.56 135 VAL A CA 1
ATOM 1083 C C . VAL A 1 135 ? 1.289 28.047 15.82 1 93.56 135 VAL A C 1
ATOM 1085 O O . VAL A 1 135 ? 1.128 26.844 15.594 1 93.56 135 VAL A O 1
ATOM 1088 N N . ILE A 1 136 ? 1.979 28.828 15.039 1 94.94 136 ILE A N 1
ATOM 1089 C CA . ILE A 1 136 ? 2.607 28.328 13.82 1 94.94 136 ILE A CA 1
ATOM 1090 C C . ILE A 1 136 ? 3.623 27.234 14.18 1 94.94 136 ILE A C 1
ATOM 1092 O O . ILE A 1 136 ? 3.637 26.172 13.57 1 94.94 136 ILE A O 1
ATOM 1096 N N . LEU A 1 137 ? 4.441 27.547 15.188 1 96.06 137 LEU A N 1
ATOM 1097 C CA . LEU A 1 137 ? 5.453 26.578 15.602 1 96.06 137 LEU A CA 1
ATOM 1098 C C . LEU A 1 137 ? 4.805 25.281 16.078 1 96.06 137 LEU A C 1
ATOM 1100 O O . LEU A 1 137 ? 5.27 24.188 15.734 1 96.06 137 LEU A O 1
ATOM 1104 N N . MET A 1 138 ? 3.713 25.344 16.781 1 96.12 138 MET A N 1
ATOM 1105 C CA . MET A 1 138 ? 3.059 24.156 17.328 1 96.12 138 MET A CA 1
ATOM 1106 C C . MET A 1 138 ? 2.361 23.375 16.219 1 96.12 138 MET A C 1
ATOM 1108 O O . MET A 1 138 ? 2.479 22.141 16.156 1 96.12 138 MET A O 1
ATOM 1112 N N . THR A 1 139 ? 1.671 24.047 15.328 1 94.06 139 THR A N 1
ATOM 1113 C CA . THR A 1 139 ? 0.922 23.344 14.289 1 94.06 139 THR A CA 1
ATOM 1114 C C . THR A 1 139 ? 1.869 22.734 13.266 1 94.06 139 THR A C 1
ATOM 1116 O O . THR A 1 139 ? 1.637 21.609 12.781 1 94.06 139 THR A O 1
ATOM 1119 N N . THR A 1 140 ? 2.943 23.484 12.945 1 94.5 140 THR A N 1
ATOM 1120 C CA . THR A 1 140 ? 3.914 22.922 12.008 1 94.5 140 THR A CA 1
ATOM 1121 C C . THR A 1 140 ? 4.684 21.766 12.648 1 94.5 140 THR A C 1
ATOM 1123 O O . THR A 1 140 ? 5.008 20.781 11.984 1 94.5 140 THR A O 1
ATOM 1126 N N . GLY A 1 141 ? 5.004 21.953 13.945 1 95.81 141 GLY A N 1
ATOM 1127 C CA . GLY A 1 141 ? 5.613 20.844 14.648 1 95.81 141 GLY A CA 1
ATOM 1128 C C . GLY A 1 141 ? 4.758 19.594 14.648 1 95.81 141 GLY A C 1
ATOM 1129 O O . GLY A 1 141 ? 5.266 18.484 14.453 1 95.81 141 GLY A O 1
ATOM 1130 N N . LEU A 1 142 ? 3.471 19.766 14.82 1 95.19 142 LEU A N 1
ATOM 1131 C CA . LEU A 1 142 ? 2.533 18.656 14.812 1 95.19 142 LEU A CA 1
ATOM 1132 C C . LEU A 1 142 ? 2.51 17.969 13.445 1 95.19 142 LEU A C 1
ATOM 1134 O O . LEU A 1 142 ? 2.59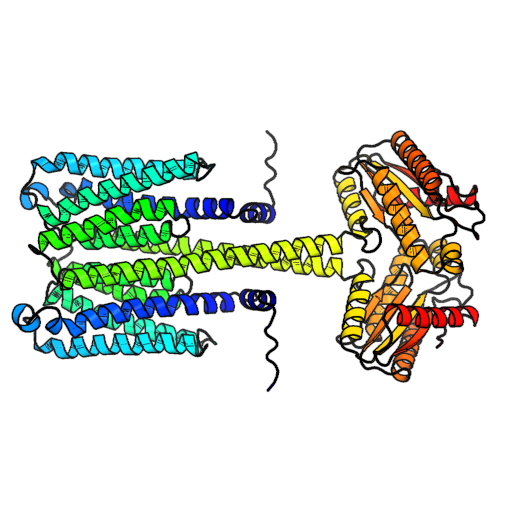4 16.75 13.352 1 95.19 142 LEU A O 1
ATOM 1138 N N . ALA A 1 143 ? 2.451 18.75 12.422 1 93.06 143 ALA A N 1
ATOM 1139 C CA . ALA A 1 143 ? 2.367 18.219 11.062 1 93.06 143 ALA A CA 1
ATOM 1140 C C . ALA A 1 143 ? 3.662 17.516 10.672 1 93.06 143 ALA A C 1
ATOM 1142 O O . ALA A 1 143 ? 3.637 16.531 9.922 1 93.06 143 ALA A O 1
ATOM 1143 N N . ALA A 1 144 ? 4.75 17.969 11.219 1 94.5 144 ALA A N 1
ATOM 1144 C CA . ALA A 1 144 ? 6.051 17.453 10.82 1 94.5 144 ALA A CA 1
ATOM 1145 C C . ALA A 1 144 ? 6.402 16.203 11.625 1 94.5 144 ALA A C 1
ATOM 1147 O O . ALA A 1 144 ? 7.168 15.352 11.156 1 94.5 144 ALA A O 1
ATOM 1148 N N . LEU A 1 145 ? 5.781 16.062 12.852 1 95.19 145 LEU A N 1
ATOM 1149 C CA . LEU A 1 145 ? 6.332 15.062 13.766 1 95.19 145 LEU A CA 1
ATOM 1150 C C . LEU A 1 145 ? 5.246 14.102 14.242 1 95.19 145 LEU A C 1
ATOM 1152 O O . LEU A 1 145 ? 5.48 13.289 15.141 1 95.19 145 LEU A O 1
ATOM 1156 N N . TYR A 1 146 ? 4.043 14.102 13.688 1 92.69 146 TYR A N 1
ATOM 1157 C CA . TYR A 1 146 ? 2.922 13.328 14.211 1 92.69 146 TYR A CA 1
ATOM 1158 C C . TYR A 1 146 ? 3.248 11.836 14.227 1 92.69 146 TYR A C 1
ATOM 1160 O O . TYR A 1 146 ? 2.701 11.086 15.039 1 92.69 146 TYR A O 1
ATOM 1168 N N . TYR A 1 147 ? 4.098 11.344 13.391 1 90.12 147 TYR A N 1
ATOM 1169 C CA . TYR A 1 147 ? 4.438 9.93 13.32 1 90.12 147 TYR A CA 1
ATOM 1170 C C . TYR A 1 147 ? 5.633 9.609 14.211 1 90.12 147 TYR A C 1
ATOM 1172 O O . TYR A 1 147 ? 6.094 8.469 14.258 1 90.12 147 TYR A O 1
ATOM 1180 N N . PHE A 1 148 ? 6.258 10.562 14.859 1 92.69 148 PHE A N 1
ATOM 1181 C CA . PHE A 1 148 ? 7.395 10.453 15.766 1 92.69 148 PHE A CA 1
ATOM 1182 C C . PHE A 1 148 ? 7.039 10.969 17.156 1 92.69 148 PHE A C 1
ATOM 1184 O O . PHE A 1 148 ? 7.398 12.086 17.516 1 92.69 148 PHE A O 1
ATOM 1191 N N . PRO A 1 149 ? 6.398 10.148 17.984 1 92.69 149 PRO A N 1
ATOM 1192 C CA . PRO A 1 149 ? 5.781 10.617 19.234 1 92.69 149 PRO A CA 1
ATOM 1193 C C . PRO A 1 149 ? 6.789 11.234 20.188 1 92.69 149 PRO A C 1
ATOM 1195 O O . PRO A 1 149 ? 6.504 12.25 20.828 1 92.69 149 PRO A O 1
ATOM 1198 N N . VAL A 1 150 ? 7.938 10.656 20.344 1 93.94 150 VAL A N 1
ATOM 1199 C CA . VAL A 1 150 ? 8.922 11.156 21.297 1 93.94 150 VAL A CA 1
ATOM 1200 C C . VAL A 1 150 ? 9.414 12.539 20.859 1 93.94 150 VAL A C 1
ATOM 1202 O O . VAL A 1 150 ? 9.547 13.445 21.688 1 93.94 150 VAL A O 1
ATOM 1205 N N . GLY A 1 151 ? 9.68 12.672 19.594 1 95 151 GLY A N 1
ATOM 1206 C CA . GLY A 1 151 ? 10.086 13.961 19.062 1 95 151 GLY A CA 1
ATOM 1207 C C . GLY A 1 151 ? 8.984 15.008 19.141 1 95 151 GLY A C 1
ATOM 1208 O O . GLY A 1 151 ? 9.258 16.172 19.438 1 95 151 GLY A O 1
ATOM 1209 N N . LEU A 1 152 ? 7.742 14.562 18.922 1 96.44 152 LEU A N 1
ATOM 1210 C CA . LEU A 1 152 ? 6.594 15.461 18.969 1 96.44 152 LEU A CA 1
ATOM 1211 C C . LEU A 1 152 ? 6.422 16.047 20.375 1 96.44 152 LEU A C 1
ATOM 1213 O O . LEU A 1 152 ? 6.254 17.25 20.531 1 96.44 152 LEU A O 1
ATOM 1217 N N . VAL A 1 153 ? 6.504 15.211 21.359 1 96.5 153 VAL A N 1
ATOM 1218 C CA . VAL A 1 153 ? 6.336 15.633 22.75 1 96.5 153 VAL A CA 1
ATOM 1219 C C . VAL A 1 153 ? 7.477 16.562 23.141 1 96.5 153 VAL A C 1
ATOM 1221 O O . VAL A 1 153 ? 7.246 17.609 23.766 1 96.5 153 VAL A O 1
ATOM 1224 N N . ALA A 1 154 ? 8.672 16.25 22.734 1 97.31 154 ALA A N 1
ATOM 1225 C CA . ALA A 1 154 ? 9.836 17.062 23.047 1 97.31 154 ALA A CA 1
ATOM 1226 C C . ALA A 1 154 ? 9.695 18.469 22.469 1 97.31 154 ALA A C 1
ATOM 1228 O O . ALA A 1 154 ? 10.062 19.453 23.109 1 97.31 154 ALA A O 1
ATOM 1229 N N . TYR A 1 155 ? 9.156 18.547 21.312 1 97.81 155 TYR A N 1
ATOM 1230 C CA . TYR A 1 155 ? 9.055 19.828 20.625 1 97.81 155 TYR A CA 1
ATOM 1231 C C . TYR A 1 155 ? 7.832 20.594 21.078 1 97.81 155 TYR A C 1
ATOM 1233 O O . TYR A 1 155 ? 7.895 21.812 21.281 1 97.81 155 TYR A O 1
ATOM 1241 N N . LEU A 1 156 ? 6.715 19.969 21.359 1 97.38 156 LEU A N 1
ATOM 1242 C CA . LEU A 1 156 ? 5.438 20.656 21.547 1 97.38 156 LEU A CA 1
ATOM 1243 C C . LEU A 1 156 ? 5.227 21.016 23 1 97.38 156 LEU A C 1
ATOM 1245 O O . LEU A 1 156 ? 4.664 22.062 23.312 1 97.38 156 LEU A O 1
ATOM 1249 N N . VAL A 1 157 ? 5.672 20.266 23.938 1 96.75 157 VAL A N 1
ATOM 1250 C CA . VAL A 1 157 ? 5.297 20.391 25.328 1 96.75 157 VAL A CA 1
ATOM 1251 C C . VAL A 1 157 ? 5.859 21.688 25.906 1 96.75 157 VAL A C 1
ATOM 1253 O O . VAL A 1 157 ? 5.141 22.453 26.547 1 96.75 157 VAL A O 1
ATOM 1256 N N . PRO A 1 158 ? 7.137 22.031 25.703 1 97.56 158 PRO A N 1
ATOM 1257 C CA . PRO A 1 158 ? 7.621 23.312 26.219 1 97.56 158 PRO A CA 1
ATOM 1258 C C . PRO A 1 158 ? 6.887 24.516 25.641 1 97.56 158 PRO A C 1
ATOM 1260 O O . PRO A 1 158 ? 6.566 25.453 26.359 1 97.56 158 PRO A O 1
ATOM 1263 N N . LEU A 1 159 ? 6.621 24.438 24.312 1 97.06 159 LEU A N 1
ATOM 1264 C CA . LEU A 1 159 ? 5.906 25.531 23.672 1 97.06 159 LEU A CA 1
ATOM 1265 C C . LEU A 1 159 ? 4.492 25.656 24.219 1 97.06 159 LEU A C 1
ATOM 1267 O O . LEU A 1 159 ? 4.027 26.766 24.484 1 97.06 159 LEU A O 1
ATOM 1271 N N . TRP A 1 160 ? 3.904 24.5 24.344 1 95.81 160 TRP A N 1
ATOM 1272 C CA . TRP A 1 160 ? 2.555 24.438 24.891 1 95.81 160 TRP A CA 1
ATOM 1273 C C . TRP A 1 160 ? 2.523 24.953 26.328 1 95.81 160 TRP A C 1
ATOM 1275 O O . TRP A 1 160 ? 1.643 25.734 26.688 1 95.81 160 TRP A O 1
ATOM 1285 N N . GLY A 1 161 ? 3.484 24.609 27.156 1 95.44 161 GLY A N 1
ATOM 1286 C CA . GLY A 1 161 ? 3.574 25.031 28.547 1 95.44 161 GLY A CA 1
ATOM 1287 C C . GLY A 1 161 ? 3.838 26.516 28.719 1 95.44 161 GLY A C 1
ATOM 1288 O O . GLY A 1 161 ? 3.221 27.172 29.547 1 95.44 161 GLY A O 1
ATOM 1289 N N . ILE A 1 162 ? 4.711 27.016 27.875 1 94.56 162 ILE A N 1
ATOM 1290 C CA . ILE A 1 162 ? 5.066 28.422 27.984 1 94.56 162 ILE A CA 1
ATOM 1291 C C . ILE A 1 162 ? 3.887 29.297 27.562 1 94.56 162 ILE A C 1
ATOM 1293 O O . ILE A 1 162 ? 3.689 30.391 28.094 1 94.56 162 ILE A O 1
ATOM 1297 N N . SER A 1 163 ? 3.137 28.828 26.578 1 92.69 163 SER A N 1
ATOM 1298 C CA . SER A 1 163 ? 1.954 29.578 26.156 1 92.69 163 SER A CA 1
ATOM 1299 C C . SER A 1 163 ? 0.966 29.734 27.312 1 92.69 163 SER A C 1
ATOM 1301 O O . SER A 1 163 ? 0.385 30.812 27.5 1 92.69 163 SER A O 1
ATOM 1303 N N . LEU A 1 164 ? 0.827 28.703 28.062 1 92.06 164 LEU A N 1
ATOM 1304 C CA . LEU A 1 164 ? -0.062 28.75 29.219 1 92.06 164 LEU A CA 1
ATOM 1305 C C . LEU A 1 164 ? 0.496 29.672 30.297 1 92.06 164 LEU A C 1
ATOM 1307 O O . LEU A 1 164 ? -0.224 30.516 30.828 1 92.06 164 LEU A O 1
ATOM 1311 N N . LEU A 1 165 ? 1.749 29.516 30.594 1 92 165 LEU A N 1
ATOM 1312 C CA . LEU A 1 165 ? 2.395 30.312 31.641 1 92 165 LEU A CA 1
ATOM 1313 C C . LEU A 1 165 ? 2.348 31.797 31.297 1 92 165 LEU A C 1
ATOM 1315 O O . LEU A 1 165 ? 1.974 32.625 32.156 1 92 165 LEU A O 1
ATOM 1319 N N . ALA A 1 166 ? 2.732 32.156 30.078 1 90.69 166 ALA A N 1
ATOM 1320 C CA . ALA A 1 166 ? 2.725 33.531 29.641 1 90.69 166 ALA A CA 1
ATOM 1321 C C . ALA A 1 166 ? 1.307 34.094 29.625 1 90.69 166 ALA A C 1
ATOM 1323 O O . ALA A 1 166 ? 1.091 35.25 29.984 1 90.69 166 ALA A O 1
ATOM 1324 N N . GLY A 1 167 ? 0.351 33.312 29.234 1 86.62 167 GLY A N 1
ATOM 1325 C CA . GLY A 1 167 ? -1.038 33.75 29.203 1 86.62 167 GLY A CA 1
ATOM 1326 C C . GLY A 1 167 ? -1.588 34.062 30.578 1 86.62 167 GLY A C 1
ATOM 1327 O O . GLY A 1 167 ? -2.299 35.062 30.75 1 86.62 167 GLY A O 1
ATOM 1328 N N . VAL A 1 168 ? -1.218 33.312 31.578 1 86.38 168 VAL A N 1
ATOM 1329 C CA . VAL A 1 168 ? -1.682 33.531 32.938 1 86.38 168 VAL A CA 1
ATOM 1330 C C . VAL A 1 168 ? -1.009 34.75 33.562 1 86.38 168 VAL A C 1
ATOM 1332 O O . VAL A 1 168 ? -1.65 35.531 34.25 1 86.38 168 VAL A O 1
ATOM 1335 N N . GLN A 1 169 ? 0.223 35 33.219 1 87.56 169 GLN A N 1
ATOM 1336 C CA . GLN A 1 169 ? 0.992 36.094 33.781 1 87.56 169 GLN A CA 1
ATOM 1337 C C . GLN A 1 169 ? 0.565 37.438 33.219 1 87.56 169 GLN A C 1
ATOM 1339 O O . GLN A 1 169 ? 0.485 38.438 33.938 1 87.56 169 GLN A O 1
ATOM 1344 N N . ILE A 1 170 ? 0.336 37.438 31.906 1 83.81 170 ILE A N 1
ATOM 1345 C CA . ILE A 1 170 ? 0.009 38.688 31.234 1 83.81 170 ILE A CA 1
ATOM 1346 C C . ILE A 1 170 ? -1.343 39.188 31.734 1 83.81 170 ILE A C 1
ATOM 1348 O O . ILE A 1 170 ? -1.568 40.406 31.812 1 83.81 170 ILE A O 1
ATOM 1352 N N . HIS A 1 171 ? -2.27 38.375 32.094 1 78.31 171 HIS A N 1
ATOM 1353 C CA . HIS A 1 171 ? -3.607 38.781 32.5 1 78.31 171 HIS A CA 1
ATOM 1354 C C . HIS A 1 171 ? -3.682 38.906 34.031 1 78.31 171 HIS A C 1
ATOM 1356 O O . HIS A 1 171 ? -4.762 39.125 34.594 1 78.31 171 HIS A O 1
ATOM 1362 N N . HIS A 1 172 ? -2.51 39.062 34.688 1 79.19 172 HIS A N 1
ATOM 1363 C CA . HIS A 1 172 ? -2.406 39.219 36.125 1 79.19 172 HIS A CA 1
ATOM 1364 C C . HIS A 1 172 ? -3.314 38.219 36.875 1 79.19 172 HIS A C 1
ATOM 1366 O O . HIS A 1 172 ? -4.07 38.625 37.75 1 79.19 172 HIS A O 1
ATOM 1372 N N . GLY A 1 173 ? -3.367 36.969 36.406 1 75.31 173 GLY A N 1
ATOM 1373 C CA . GLY A 1 173 ? -4.168 35.906 37 1 75.31 173 GLY A CA 1
ATOM 1374 C C . GLY A 1 173 ? -4.867 35.031 35.969 1 75.31 173 GLY A C 1
ATOM 1375 O O . GLY A 1 173 ? -4.5 35.062 34.781 1 75.31 173 GLY A O 1
ATOM 1376 N N . VAL A 1 174 ? -5.746 34.219 36.531 1 73.81 174 VAL A N 1
ATOM 1377 C CA . VAL A 1 174 ? -6.41 33.219 35.688 1 73.81 174 VAL A CA 1
ATOM 1378 C C . VAL A 1 174 ? -7.543 33.906 34.906 1 73.81 174 VAL A C 1
ATOM 1380 O O . VAL A 1 174 ? -8.477 34.438 35.5 1 73.81 174 VAL A O 1
ATOM 1383 N N . ASP A 1 175 ? -7.25 34.156 33.656 1 80.31 175 ASP A N 1
ATOM 1384 C CA . ASP A 1 175 ? -8.258 34.656 32.75 1 80.31 175 ASP A CA 1
ATOM 1385 C C . ASP A 1 175 ? -8.984 33.5 32.031 1 80.31 175 ASP A C 1
ATOM 1387 O O . ASP A 1 175 ? -8.375 32.75 31.297 1 80.31 175 ASP A O 1
ATOM 1391 N N . LEU A 1 176 ? -10.266 33.406 32.375 1 79.44 176 LEU A N 1
ATOM 1392 C CA . LEU A 1 176 ? -11.086 32.344 31.844 1 79.44 176 LEU A CA 1
ATOM 1393 C C . LEU A 1 176 ? -11.102 32.344 30.328 1 79.44 176 LEU A C 1
ATOM 1395 O O . LEU A 1 176 ? -11.109 31.266 29.703 1 79.44 176 LEU A O 1
ATOM 1399 N N . ARG A 1 177 ? -11.023 33.531 29.75 1 79 177 ARG A N 1
ATOM 1400 C CA . ARG A 1 177 ? -11.023 33.656 28.281 1 79 177 ARG A CA 1
ATOM 1401 C C . ARG A 1 177 ? -9.797 32.969 27.688 1 79 177 ARG A C 1
ATOM 1403 O O . ARG A 1 177 ? -9.914 32.219 26.734 1 79 177 ARG A O 1
ATOM 1410 N N . PHE A 1 178 ? -8.75 33.188 28.25 1 83.69 178 PHE A N 1
ATOM 1411 C CA . PHE A 1 178 ? -7.504 32.625 27.75 1 83.69 178 PHE A CA 1
ATOM 1412 C C . PHE A 1 178 ? -7.477 31.125 27.938 1 83.69 178 PHE A C 1
ATOM 1414 O O . PHE A 1 178 ? -7.051 30.391 27.047 1 83.69 178 PHE A O 1
ATOM 1421 N N . LEU A 1 179 ? -8.023 30.656 29.031 1 86.19 179 LEU A N 1
ATOM 1422 C CA . LEU A 1 179 ? -8.008 29.234 29.328 1 86.19 179 LEU A CA 1
ATOM 1423 C C . LEU A 1 179 ? -8.867 28.469 28.328 1 86.19 179 LEU A C 1
ATOM 1425 O O . LEU A 1 179 ? -8.516 27.359 27.922 1 86.19 179 LEU A O 1
ATOM 1429 N N . ILE A 1 180 ? -9.961 29.016 27.953 1 86.75 180 ILE A N 1
ATOM 1430 C CA . ILE A 1 180 ? -10.836 28.375 26.984 1 86.75 180 ILE A CA 1
ATOM 1431 C C . ILE A 1 180 ? -10.148 28.312 25.625 1 86.75 180 ILE A C 1
ATOM 1433 O O . ILE A 1 180 ? -10.164 27.281 24.953 1 86.75 180 ILE A O 1
ATOM 1437 N N . LEU A 1 181 ? -9.5 29.438 25.234 1 87.06 181 LEU A N 1
ATOM 1438 C CA . LEU A 1 181 ? -8.773 29.484 23.969 1 87.06 181 LEU A CA 1
ATOM 1439 C C . LEU A 1 181 ? -7.648 28.469 23.953 1 87.06 181 LEU A C 1
ATOM 1441 O O . LEU A 1 181 ? -7.469 27.75 22.969 1 87.06 181 LEU A O 1
ATOM 1445 N N . TRP A 1 182 ? -6.938 28.469 25.062 1 89.81 182 TRP A N 1
ATOM 1446 C CA . TRP A 1 182 ? -5.836 27.516 25.203 1 89.81 182 TRP A CA 1
ATOM 1447 C C . TRP A 1 182 ? -6.34 26.078 25.156 1 89.81 182 TRP A C 1
ATOM 1449 O O . TRP A 1 182 ? -5.719 25.219 24.531 1 89.81 182 TRP A O 1
ATOM 1459 N N . GLY A 1 183 ? -7.516 25.812 25.781 1 92.12 183 GLY A N 1
ATOM 1460 C CA . GLY A 1 183 ? -8.133 24.5 25.75 1 92.12 183 GLY A CA 1
ATOM 1461 C C . GLY A 1 183 ? -8.57 24.078 24.359 1 92.12 183 GLY A C 1
ATOM 1462 O O . GLY A 1 183 ? -8.367 22.938 23.953 1 92.12 183 GLY A O 1
ATOM 1463 N N . ILE A 1 184 ? -9.18 24.969 23.609 1 91.69 184 ILE A N 1
ATOM 1464 C CA . ILE A 1 184 ? -9.625 24.703 22.25 1 91.69 184 ILE A CA 1
ATOM 1465 C C . ILE A 1 184 ? -8.422 24.375 21.359 1 91.69 184 ILE A C 1
ATOM 1467 O O . ILE A 1 184 ? -8.445 23.406 20.609 1 91.69 184 ILE A O 1
ATOM 1471 N N . CYS A 1 185 ? -7.336 25.188 21.516 1 92.25 185 CYS A N 1
ATOM 1472 C CA . CYS A 1 185 ? -6.133 24.938 20.719 1 92.25 185 CYS A CA 1
ATOM 1473 C C . CYS A 1 185 ? -5.543 23.578 21.031 1 92.25 185 CYS A C 1
ATOM 1475 O O . CYS A 1 185 ? -5.117 22.859 20.109 1 92.25 185 CYS A O 1
ATOM 1477 N N . THR A 1 186 ? -5.582 23.234 22.297 1 94.19 186 THR A N 1
ATOM 1478 C CA . THR A 1 186 ? -5.086 21.922 22.719 1 94.19 186 THR A CA 1
ATOM 1479 C C . THR A 1 186 ? -5.91 20.812 22.094 1 94.19 186 THR A C 1
ATOM 1481 O O . THR A 1 186 ? -5.355 19.844 21.562 1 94.19 186 THR A O 1
ATOM 1484 N N . ALA A 1 187 ? -7.207 20.953 22.109 1 95.06 187 ALA A N 1
ATOM 1485 C CA . ALA A 1 187 ? -8.102 19.953 21.531 1 95.06 187 ALA A CA 1
ATOM 1486 C C . ALA A 1 187 ? -7.879 19.828 20.016 1 95.06 187 ALA A C 1
ATOM 1488 O O . ALA A 1 187 ? -7.91 18.734 19.469 1 95.06 187 ALA A O 1
ATOM 1489 N N . ILE A 1 188 ? -7.688 20.906 19.375 1 93.62 188 ILE A N 1
ATOM 1490 C CA . ILE A 1 188 ? -7.441 20.938 17.938 1 93.62 188 ILE A CA 1
ATOM 1491 C C . ILE A 1 188 ? -6.156 20.172 17.625 1 93.62 188 ILE A C 1
ATOM 1493 O O . ILE A 1 188 ? -6.117 19.375 16.688 1 93.62 188 ILE A O 1
ATOM 1497 N N . MET A 1 189 ? -5.145 20.375 18.422 1 94.31 189 MET A N 1
ATOM 1498 C CA . MET A 1 189 ? -3.859 19.719 18.188 1 94.31 189 MET A CA 1
ATOM 1499 C C . MET A 1 189 ? -3.975 18.203 18.406 1 94.31 189 MET A C 1
ATOM 1501 O O . MET A 1 189 ? -3.461 17.422 17.609 1 94.31 189 MET A O 1
ATOM 1505 N N . ILE A 1 190 ? -4.688 17.844 19.391 1 95.38 190 ILE A N 1
ATOM 1506 C CA . ILE A 1 190 ? -4.855 16.422 19.703 1 95.38 190 ILE A CA 1
ATOM 1507 C C . ILE A 1 190 ? -5.656 15.742 18.609 1 95.38 190 ILE A C 1
ATOM 1509 O O . ILE A 1 190 ? -5.25 14.703 18.078 1 95.38 190 ILE A O 1
ATOM 1513 N N . TYR A 1 191 ? -6.754 16.344 18.312 1 95.06 191 TYR A N 1
ATOM 1514 C CA . TYR A 1 191 ? -7.602 15.805 17.25 1 95.06 191 TYR A CA 1
ATOM 1515 C C . TYR A 1 191 ? -6.863 15.789 15.914 1 95.06 191 TYR A C 1
ATOM 1517 O O . TYR A 1 191 ? -6.969 14.82 15.156 1 95.06 191 TYR A O 1
ATOM 1525 N N . GLY A 1 192 ? -6.129 16.812 15.641 1 93.25 192 GLY A N 1
ATOM 1526 C CA . GLY A 1 192 ? -5.355 16.891 14.406 1 93.25 192 GLY A CA 1
ATOM 1527 C C . GLY A 1 192 ? -4.309 15.789 14.305 1 93.25 192 GLY A C 1
ATOM 1528 O O . GLY A 1 192 ? -4.137 15.195 13.234 1 93.25 192 GLY A O 1
ATOM 1529 N N . ARG A 1 193 ? -3.682 15.539 15.398 1 93.5 193 ARG A N 1
ATOM 1530 C CA . ARG A 1 193 ? -2.701 14.461 15.43 1 93.5 193 ARG A CA 1
ATOM 1531 C C . ARG A 1 193 ? -3.363 13.109 15.148 1 93.5 193 ARG A C 1
ATOM 1533 O O . ARG A 1 193 ? -2.816 12.289 14.414 1 93.5 193 ARG A O 1
ATOM 1540 N N . GLN A 1 194 ? -4.449 12.852 15.703 1 94.06 194 GLN A N 1
ATOM 1541 C CA . GLN A 1 194 ? -5.148 11.578 15.531 1 94.06 194 GLN A CA 1
ATOM 1542 C C . GLN A 1 194 ? -5.523 11.344 14.07 1 94.06 194 GLN A C 1
ATOM 1544 O O . GLN A 1 194 ? -5.391 10.234 13.562 1 94.06 194 GLN A O 1
ATOM 1549 N N . ILE A 1 195 ? -5.902 12.375 13.477 1 91.38 195 ILE A N 1
ATOM 1550 C CA . ILE A 1 195 ? -6.316 12.25 12.086 1 91.38 195 ILE A CA 1
ATOM 1551 C C . ILE A 1 195 ? -5.109 11.922 11.211 1 91.38 195 ILE A C 1
ATOM 1553 O O . ILE A 1 195 ? -5.168 11.023 10.367 1 91.38 195 ILE A O 1
ATOM 1557 N N . LEU A 1 196 ? -4.07 12.633 11.406 1 90.94 196 LEU A N 1
ATOM 1558 C CA . LEU A 1 196 ? -2.871 12.43 10.602 1 90.94 196 LEU A CA 1
ATOM 1559 C C . LEU A 1 196 ? -2.268 11.047 10.867 1 90.94 196 LEU A C 1
ATOM 1561 O O . LEU A 1 196 ? -1.884 10.344 9.93 1 90.94 196 LEU A O 1
ATOM 1565 N N . GLN A 1 197 ? -2.273 10.695 12.117 1 91.38 197 GLN A N 1
ATOM 1566 C CA . GLN A 1 197 ? -1.73 9.398 12.5 1 91.38 197 GLN A CA 1
ATOM 1567 C C . GLN A 1 197 ? -2.572 8.258 11.93 1 91.38 197 GLN A C 1
ATOM 1569 O O . GLN A 1 197 ? -2.035 7.223 11.539 1 91.38 197 GLN A O 1
ATOM 1574 N N . ARG A 1 198 ? -3.779 8.406 11.945 1 89.06 198 ARG A N 1
ATOM 1575 C CA . ARG A 1 198 ? -4.672 7.367 11.43 1 89.06 198 ARG A CA 1
ATOM 1576 C C . ARG A 1 198 ? -4.41 7.102 9.953 1 89.06 198 ARG A C 1
ATOM 1578 O O . ARG A 1 198 ? -4.43 5.949 9.516 1 89.06 198 ARG A O 1
ATOM 1585 N N . TRP A 1 199 ? -4.238 8.133 9.273 1 85.12 199 TRP A N 1
ATOM 1586 C CA . TRP A 1 199 ? -3.928 7.988 7.852 1 85.12 199 TRP A CA 1
ATOM 1587 C C . TRP A 1 199 ? -2.629 7.215 7.656 1 85.12 199 TRP A C 1
ATOM 1589 O O . TRP A 1 199 ? -2.539 6.355 6.773 1 85.12 199 TRP A O 1
ATOM 1599 N N . TYR A 1 200 ? -1.722 7.559 8.406 1 86.31 200 TYR A N 1
ATOM 1600 C CA . TYR A 1 200 ? -0.426 6.891 8.367 1 86.31 200 TYR A CA 1
ATOM 1601 C C . TYR A 1 200 ? -0.567 5.41 8.688 1 86.31 200 TYR A C 1
ATOM 1603 O O . TYR A 1 200 ? -0.009 4.559 7.988 1 86.31 200 TYR A O 1
ATOM 1611 N N . ASP A 1 201 ? -1.302 5.117 9.672 1 88.38 201 ASP A N 1
ATOM 1612 C CA . ASP A 1 201 ? -1.495 3.738 10.117 1 88.38 201 ASP A CA 1
ATOM 1613 C C . ASP A 1 201 ? -2.271 2.932 9.078 1 88.38 201 ASP A C 1
ATOM 1615 O O . ASP A 1 201 ? -1.974 1.758 8.852 1 88.38 201 ASP A O 1
ATOM 1619 N N . GLU A 1 202 ? -3.219 3.496 8.562 1 87.31 202 GLU A N 1
ATOM 1620 C CA . GLU A 1 202 ? -4.027 2.818 7.555 1 87.31 202 GLU A CA 1
ATOM 1621 C C . GLU A 1 202 ? -3.203 2.484 6.316 1 87.31 202 GLU A C 1
ATOM 1623 O O . GLU A 1 202 ? -3.34 1.399 5.746 1 87.31 202 GLU A O 1
ATOM 1628 N N . ALA A 1 203 ? -2.395 3.395 5.902 1 86.12 203 ALA A N 1
ATOM 1629 C CA . ALA A 1 203 ? -1.526 3.15 4.754 1 86.12 203 ALA A CA 1
ATOM 1630 C C . ALA A 1 203 ? -0.559 2.004 5.031 1 86.12 203 ALA A C 1
ATOM 1632 O O . ALA A 1 203 ? -0.345 1.143 4.172 1 86.12 203 ALA A O 1
ATOM 1633 N N . TRP A 1 204 ? -0.068 2.01 6.188 1 87 204 TRP A N 1
ATOM 1634 C CA . TRP A 1 204 ? 0.875 0.97 6.59 1 87 204 TRP A CA 1
ATOM 1635 C C . TRP A 1 204 ? 0.194 -0.394 6.637 1 87 204 TRP A C 1
ATOM 1637 O O . TRP A 1 204 ? 0.74 -1.385 6.148 1 87 204 TRP A O 1
ATOM 1647 N N . LYS A 1 205 ? -0.928 -0.45 7.211 1 87.25 205 LYS A N 1
ATOM 1648 C CA . LYS A 1 205 ? -1.661 -1.707 7.328 1 87.25 205 LYS A CA 1
ATOM 1649 C C . LYS A 1 205 ? -2.023 -2.262 5.953 1 87.25 205 LYS A C 1
ATOM 1651 O O . LYS A 1 205 ? -1.906 -3.465 5.715 1 87.25 205 LYS A O 1
ATOM 1656 N N . THR A 1 206 ? -2.473 -1.452 5.109 1 86.5 206 THR A N 1
ATOM 1657 C CA . THR A 1 206 ? -2.807 -1.861 3.75 1 86.5 206 THR A CA 1
ATOM 1658 C C . THR A 1 206 ? -1.582 -2.436 3.043 1 86.5 206 THR A C 1
ATOM 1660 O O . THR A 1 206 ? -1.675 -3.459 2.361 1 86.5 206 THR A O 1
ATOM 1663 N N . HIS A 1 207 ? -0.492 -1.751 3.227 1 86.12 207 HIS A N 1
ATOM 1664 C CA . HIS A 1 207 ? 0.746 -2.238 2.625 1 86.12 207 HIS A CA 1
ATOM 1665 C C . HIS A 1 207 ? 1.118 -3.613 3.17 1 86.12 207 HIS A C 1
ATOM 1667 O O . HIS A 1 207 ? 1.502 -4.504 2.408 1 86.12 207 HIS A O 1
ATOM 1673 N N . GLN A 1 208 ? 1.017 -3.787 4.406 1 85.81 208 GLN A N 1
ATOM 1674 C CA . GLN A 1 208 ? 1.351 -5.062 5.031 1 85.81 208 GLN A CA 1
ATOM 1675 C C . GLN A 1 208 ? 0.46 -6.184 4.504 1 85.81 208 GLN A C 1
ATOM 1677 O O . GLN A 1 208 ? 0.939 -7.285 4.223 1 85.81 208 GLN A O 1
ATOM 1682 N N . GLU A 1 209 ? -0.746 -5.934 4.434 1 87.44 209 GLU A N 1
ATOM 1683 C CA . GLU A 1 209 ? -1.695 -6.918 3.922 1 87.44 209 GLU A CA 1
ATOM 1684 C C . GLU A 1 209 ? -1.387 -7.281 2.473 1 87.44 209 GLU A C 1
ATOM 1686 O O . GLU A 1 209 ? -1.449 -8.453 2.094 1 87.44 209 GLU A O 1
ATOM 1691 N N . ASN A 1 210 ? -1.098 -6.289 1.699 1 87.75 210 ASN A N 1
ATOM 1692 C CA . ASN A 1 210 ? -0.735 -6.531 0.307 1 87.75 210 ASN A CA 1
ATOM 1693 C C . ASN A 1 210 ? 0.527 -7.379 0.196 1 87.75 210 ASN A C 1
ATOM 1695 O O . ASN A 1 210 ? 0.607 -8.273 -0.651 1 87.75 210 ASN A O 1
ATOM 1699 N N . MET A 1 211 ? 1.437 -7.113 1.062 1 87.81 211 MET A N 1
ATOM 1700 C CA . MET A 1 211 ? 2.688 -7.867 1.051 1 87.81 211 MET A CA 1
ATOM 1701 C C . MET A 1 211 ? 2.447 -9.32 1.438 1 87.81 211 MET A C 1
ATOM 1703 O O . MET A 1 211 ? 3.064 -10.227 0.874 1 87.81 211 MET A O 1
ATOM 1707 N N . GLN A 1 212 ? 1.608 -9.531 2.377 1 87.69 212 GLN A N 1
ATOM 1708 C CA . GLN A 1 212 ? 1.248 -10.891 2.746 1 87.69 212 GLN A CA 1
ATOM 1709 C C . GLN A 1 212 ? 0.594 -11.625 1.578 1 87.69 212 GLN A C 1
ATOM 1711 O O . GLN A 1 212 ? 0.909 -12.789 1.312 1 87.69 212 GLN A O 1
ATOM 1716 N N . LEU A 1 213 ? -0.281 -10.93 0.934 1 86.88 213 LEU A N 1
ATOM 1717 C CA . LEU A 1 213 ? -0.954 -11.508 -0.225 1 86.88 213 LEU A CA 1
ATOM 1718 C C . LEU A 1 213 ? 0.043 -11.805 -1.34 1 86.88 213 LEU A C 1
ATOM 1720 O O . LEU A 1 213 ? -0.035 -12.852 -1.985 1 86.88 213 LEU A O 1
ATOM 1724 N N . ILE A 1 214 ? 0.935 -10.922 -1.562 1 87.5 214 ILE A N 1
ATOM 1725 C CA . ILE A 1 214 ? 1.968 -11.086 -2.578 1 87.5 214 ILE A CA 1
ATOM 1726 C C . ILE A 1 214 ? 2.803 -12.328 -2.268 1 87.5 214 ILE A C 1
ATOM 1728 O O . ILE A 1 214 ? 3.035 -13.164 -3.143 1 87.5 214 ILE A O 1
ATOM 1732 N N . ASN A 1 215 ? 3.188 -12.453 -1.044 1 85.12 215 ASN A N 1
ATOM 1733 C CA . ASN A 1 215 ? 3.979 -13.609 -0.638 1 85.12 215 ASN A CA 1
ATOM 1734 C C . ASN A 1 215 ? 3.215 -14.914 -0.852 1 85.12 215 ASN A C 1
ATOM 1736 O O . ASN A 1 215 ? 3.781 -15.891 -1.331 1 85.12 215 ASN A O 1
ATOM 1740 N N . ARG A 1 216 ? 2.004 -14.914 -0.507 1 84 216 ARG A N 1
ATOM 1741 C CA . ARG A 1 216 ? 1.159 -16.094 -0.698 1 84 216 ARG A CA 1
ATOM 1742 C C . ARG A 1 216 ? 1.015 -16.422 -2.18 1 84 216 ARG A C 1
ATOM 1744 O O . ARG A 1 216 ? 1.147 -17.578 -2.574 1 84 216 ARG A O 1
ATOM 1751 N N . LEU A 1 217 ? 0.807 -15.414 -2.951 1 85.56 217 LEU A N 1
ATOM 1752 C CA . LEU A 1 217 ? 0.612 -15.602 -4.383 1 85.56 217 LEU A CA 1
ATOM 1753 C C . LEU A 1 217 ? 1.907 -16.047 -5.055 1 85.56 217 LEU A C 1
ATOM 1755 O O . LEU A 1 217 ? 1.883 -16.844 -6 1 85.56 217 LEU A O 1
ATOM 1759 N N . GLU A 1 218 ? 2.984 -15.531 -4.617 1 84.06 218 GLU A N 1
ATOM 1760 C CA . GLU A 1 218 ? 4.285 -15.945 -5.129 1 84.06 218 GLU A CA 1
ATOM 1761 C C . GLU A 1 218 ? 4.539 -17.422 -4.859 1 84.06 218 GLU A C 1
ATOM 1763 O O . GLU A 1 218 ? 5.039 -18.141 -5.727 1 84.06 218 GLU A O 1
ATOM 1768 N N . ASN A 1 219 ? 4.184 -17.797 -3.691 1 81 219 ASN A N 1
ATOM 1769 C CA . ASN A 1 219 ? 4.32 -19.203 -3.342 1 81 219 ASN A CA 1
ATOM 1770 C C . ASN A 1 219 ? 3.445 -20.094 -4.227 1 81 219 ASN A C 1
ATOM 1772 O O . ASN A 1 219 ? 3.889 -21.141 -4.691 1 81 219 ASN A O 1
ATOM 1776 N N . MET A 1 220 ? 2.314 -19.625 -4.457 1 80.5 220 MET A N 1
ATOM 1777 C CA . MET A 1 220 ? 1.377 -20.375 -5.281 1 80.5 220 MET A CA 1
ATOM 1778 C C . MET A 1 220 ? 1.809 -20.375 -6.742 1 80.5 220 MET A C 1
ATOM 1780 O O . MET A 1 220 ? 1.615 -21.359 -7.453 1 80.5 220 MET A O 1
ATOM 1784 N N . ALA A 1 221 ? 2.373 -19.328 -7.094 1 81.06 221 ALA A N 1
ATOM 1785 C CA . ALA A 1 221 ? 2.74 -19.156 -8.5 1 81.06 221 ALA A CA 1
ATOM 1786 C C . ALA A 1 221 ? 4.039 -19.891 -8.82 1 81.06 221 ALA A C 1
ATOM 1788 O O . ALA A 1 221 ? 4.273 -20.281 -9.961 1 81.06 221 ALA A O 1
ATOM 1789 N N . ASN A 1 222 ? 4.809 -20.109 -7.801 1 85.75 222 ASN A N 1
ATOM 1790 C CA . ASN A 1 222 ? 6.148 -20.609 -8.102 1 85.75 222 ASN A CA 1
ATOM 1791 C C . ASN A 1 222 ? 6.391 -21.984 -7.492 1 85.75 222 ASN A C 1
ATOM 1793 O O . ASN A 1 222 ? 7.449 -22.578 -7.695 1 85.75 222 ASN A O 1
ATOM 1797 N N . GLN A 1 223 ? 5.449 -22.5 -6.812 1 86.44 223 GLN A N 1
ATOM 1798 C CA . GLN A 1 223 ? 5.637 -23.797 -6.168 1 86.44 223 GLN A CA 1
ATOM 1799 C C . GLN A 1 223 ? 4.543 -24.781 -6.578 1 86.44 223 GLN A C 1
ATOM 1801 O O . GLN A 1 223 ? 3.391 -24.391 -6.781 1 86.44 223 GLN A O 1
ATOM 1806 N N . ASP A 1 224 ? 5.004 -25.969 -6.719 1 84.31 224 ASP A N 1
ATOM 1807 C CA . ASP A 1 224 ? 4.055 -27.062 -6.941 1 84.31 224 ASP A CA 1
ATOM 1808 C C . ASP A 1 224 ? 3.297 -27.391 -5.66 1 84.31 224 ASP A C 1
ATOM 1810 O O . ASP A 1 224 ? 3.906 -27.609 -4.613 1 84.31 224 ASP A O 1
ATOM 1814 N N . ALA A 1 225 ? 2.035 -27.391 -5.777 1 76.75 225 ALA A N 1
ATOM 1815 C CA . ALA A 1 225 ? 1.189 -27.516 -4.59 1 76.75 225 ALA A CA 1
ATOM 1816 C C . ALA A 1 225 ? 1.354 -28.891 -3.941 1 76.75 225 ALA A C 1
ATOM 1818 O O . ALA A 1 225 ? 1.253 -29.016 -2.719 1 76.75 225 ALA A O 1
ATOM 1819 N N . LEU A 1 226 ? 1.633 -29.891 -4.703 1 80.12 226 LEU A N 1
ATOM 1820 C CA . LEU A 1 226 ? 1.692 -31.25 -4.195 1 80.12 226 LEU A CA 1
ATOM 1821 C C . LEU A 1 226 ? 3.029 -31.531 -3.512 1 80.12 226 LEU A C 1
ATOM 1823 O O . LEU A 1 226 ? 3.07 -32.125 -2.436 1 80.12 226 LEU A O 1
ATOM 1827 N N . THR A 1 227 ? 4.066 -31.078 -4.129 1 91.25 227 THR A N 1
ATOM 1828 C CA . THR A 1 227 ? 5.391 -31.531 -3.703 1 91.25 227 THR A CA 1
ATOM 1829 C C . THR A 1 227 ? 6.148 -30.391 -3.027 1 91.25 227 THR A C 1
ATOM 1831 O O . THR A 1 227 ? 7.227 -30.594 -2.469 1 91.25 227 THR A O 1
ATOM 1834 N N . ALA A 1 228 ? 5.617 -29.172 -3.131 1 88.88 228 ALA A N 1
ATOM 1835 C CA . ALA A 1 228 ? 6.227 -27.984 -2.539 1 88.88 228 ALA A CA 1
ATOM 1836 C C . ALA A 1 228 ? 7.578 -27.688 -3.18 1 88.88 228 ALA A C 1
ATOM 1838 O O . ALA A 1 228 ? 8.453 -27.078 -2.547 1 88.88 228 ALA A O 1
ATOM 1839 N N . THR A 1 229 ? 7.844 -28.25 -4.285 1 92.62 229 THR A N 1
ATOM 1840 C CA . THR A 1 229 ? 8.992 -27.891 -5.105 1 92.62 229 THR A CA 1
ATOM 1841 C C . THR A 1 229 ? 8.633 -26.75 -6.055 1 92.62 229 THR A C 1
ATOM 1843 O O . THR A 1 229 ? 7.473 -26.344 -6.133 1 92.62 229 THR A O 1
ATOM 1846 N N . ALA A 1 230 ? 9.672 -26.219 -6.637 1 91.44 230 ALA A N 1
ATOM 1847 C CA . ALA A 1 230 ? 9.375 -25.234 -7.672 1 91.44 230 ALA A CA 1
ATOM 1848 C C . ALA A 1 230 ? 8.531 -25.844 -8.789 1 91.44 230 ALA A C 1
ATOM 1850 O O . ALA A 1 230 ? 8.625 -27.031 -9.062 1 91.44 230 ALA A O 1
ATOM 1851 N N . ASN A 1 231 ? 7.703 -25.047 -9.32 1 87.44 231 ASN A N 1
ATOM 1852 C CA . ASN A 1 231 ? 6.918 -25.531 -10.453 1 87.44 231 ASN A CA 1
ATOM 1853 C C . ASN A 1 231 ? 7.621 -25.266 -11.781 1 87.44 231 ASN A C 1
ATOM 1855 O O . ASN A 1 231 ? 8.727 -24.719 -11.805 1 87.44 231 ASN A O 1
ATOM 1859 N N . ARG A 1 232 ? 7.07 -25.688 -12.789 1 83.06 232 ARG A N 1
ATOM 1860 C CA . ARG A 1 232 ? 7.684 -25.594 -14.117 1 83.06 232 ARG A CA 1
ATOM 1861 C C . ARG A 1 232 ? 7.969 -24.156 -14.492 1 83.06 232 ARG A C 1
ATOM 1863 O O . ARG A 1 232 ? 9.008 -23.844 -15.078 1 83.06 232 ARG A O 1
ATOM 1870 N N . ARG A 1 233 ? 7.047 -23.359 -14.195 1 81.5 233 ARG A N 1
ATOM 1871 C CA . ARG A 1 233 ? 7.223 -21.938 -14.516 1 81.5 233 ARG A CA 1
ATOM 1872 C C . ARG A 1 233 ? 8.461 -21.375 -13.828 1 81.5 233 ARG A C 1
ATOM 1874 O O . ARG A 1 233 ? 9.25 -20.656 -14.445 1 81.5 233 ARG A O 1
ATOM 1881 N N . ALA A 1 234 ? 8.461 -21.594 -12.555 1 88.12 234 ALA A N 1
ATOM 1882 C CA . ALA A 1 234 ? 9.609 -21.125 -11.789 1 88.12 234 ALA A CA 1
ATOM 1883 C C . ALA A 1 234 ? 10.914 -21.672 -12.367 1 88.12 234 ALA A C 1
ATOM 1885 O O . ALA A 1 234 ? 11.922 -20.969 -12.406 1 88.12 234 ALA A O 1
ATOM 1886 N N . LEU A 1 235 ? 10.875 -22.859 -12.797 1 90.88 235 LEU A N 1
ATOM 1887 C CA . LEU A 1 235 ? 12.039 -23.5 -13.414 1 90.88 235 LEU A CA 1
ATOM 1888 C C . LEU A 1 235 ? 12.43 -22.766 -14.703 1 90.88 235 LEU A C 1
ATOM 1890 O O . LEU A 1 235 ? 13.602 -22.438 -14.898 1 90.88 235 LEU A O 1
ATOM 1894 N N . ASP A 1 236 ? 11.484 -22.562 -15.492 1 85.62 236 ASP A N 1
ATOM 1895 C CA . ASP A 1 236 ? 11.727 -21.891 -16.766 1 85.62 236 ASP A CA 1
ATOM 1896 C C . ASP A 1 236 ? 12.344 -20.5 -16.547 1 85.62 236 ASP A C 1
ATOM 1898 O O . ASP A 1 236 ? 13.273 -20.125 -17.25 1 85.62 236 ASP A O 1
ATOM 1902 N N . ASN A 1 237 ? 11.781 -19.797 -15.617 1 85.38 237 ASN A N 1
ATOM 1903 C CA . ASN A 1 237 ? 12.305 -18.484 -15.289 1 85.38 237 ASN A CA 1
ATOM 1904 C C . ASN A 1 237 ? 13.742 -18.562 -14.789 1 85.38 237 ASN A C 1
ATOM 1906 O O . ASN A 1 237 ? 14.578 -17.719 -15.156 1 85.38 237 ASN A O 1
ATOM 1910 N N . PHE A 1 238 ? 13.984 -19.484 -13.938 1 90.56 238 PHE A N 1
ATOM 1911 C CA . PHE A 1 238 ? 15.312 -19.672 -13.367 1 90.56 238 PHE A CA 1
ATOM 1912 C C . PHE A 1 238 ? 16.328 -19.984 -14.469 1 90.56 238 PHE A C 1
ATOM 1914 O O . PHE A 1 238 ? 17.422 -19.422 -14.477 1 90.56 238 PHE A O 1
ATOM 1921 N N . LEU A 1 239 ? 15.945 -20.781 -15.336 1 91.44 239 LEU A N 1
ATOM 1922 C CA . LEU A 1 239 ? 16.828 -21.172 -16.422 1 91.44 239 LEU A CA 1
ATOM 1923 C C . LEU A 1 239 ? 17.047 -20.016 -17.391 1 91.44 239 LEU A C 1
ATOM 1925 O O . LEU A 1 239 ? 18.141 -19.844 -17.922 1 91.44 239 LEU A O 1
ATOM 1929 N N . ALA A 1 240 ? 16.016 -19.312 -17.656 1 87.44 240 ALA A N 1
ATOM 1930 C CA . ALA A 1 240 ? 16.125 -18.141 -18.516 1 87.44 240 ALA A CA 1
ATOM 1931 C C . ALA A 1 240 ? 17.125 -17.141 -17.953 1 87.44 240 ALA A C 1
ATOM 1933 O O . ALA A 1 240 ? 17.938 -16.562 -18.688 1 87.44 240 ALA A O 1
ATOM 1934 N N . GLN A 1 241 ? 17.016 -16.922 -16.672 1 87.56 241 GLN A N 1
ATOM 1935 C CA . GLN A 1 241 ? 17.922 -15.992 -16 1 87.56 241 GLN A CA 1
ATOM 1936 C C . GLN A 1 241 ? 19.359 -16.484 -16.062 1 87.56 241 GLN A C 1
ATOM 1938 O O . GLN A 1 241 ? 20.281 -15.703 -16.266 1 87.56 241 GLN A O 1
ATOM 1943 N N . ALA A 1 242 ? 19.531 -17.75 -15.836 1 88.19 242 ALA A N 1
ATOM 1944 C CA . ALA A 1 242 ? 20.875 -18.328 -15.898 1 88.19 242 ALA A CA 1
ATOM 1945 C C . ALA A 1 242 ? 21.469 -18.203 -17.297 1 88.19 242 ALA A C 1
ATOM 1947 O O . ALA A 1 242 ? 22.672 -17.953 -17.438 1 88.19 242 ALA A O 1
ATOM 1948 N N . TRP A 1 243 ? 20.656 -18.359 -18.25 1 88.81 243 TRP A N 1
ATOM 1949 C CA . TRP A 1 243 ? 21.094 -18.234 -19.641 1 88.81 243 TRP A CA 1
ATOM 1950 C C . TRP A 1 243 ? 21.5 -16.797 -19.938 1 88.81 243 TRP A C 1
ATOM 1952 O O . TRP A 1 243 ? 22.5 -16.562 -20.609 1 88.81 243 TRP A O 1
ATOM 1962 N N . GLU A 1 244 ? 20.703 -15.906 -19.469 1 87.81 244 GLU A N 1
ATOM 1963 C CA . GLU A 1 244 ? 21 -14.5 -19.688 1 87.81 244 GLU A CA 1
ATOM 1964 C C . GLU A 1 244 ? 22.328 -14.109 -19.047 1 87.81 244 GLU A C 1
ATOM 1966 O O . GLU A 1 244 ? 23.078 -13.297 -19.609 1 87.81 244 GLU A O 1
ATOM 1971 N N . ARG A 1 245 ? 22.641 -14.734 -17.984 1 89.69 245 ARG A N 1
ATOM 1972 C CA . ARG A 1 245 ? 23.875 -14.43 -17.25 1 89.69 245 ARG A CA 1
ATOM 1973 C C . ARG A 1 245 ? 25.031 -15.273 -17.75 1 89.69 245 ARG A C 1
ATOM 1975 O O . ARG A 1 245 ? 26.172 -15.117 -17.297 1 89.69 245 ARG A O 1
ATOM 1982 N N . LYS A 1 246 ? 24.781 -16.141 -18.656 1 91.75 246 LYS A N 1
ATOM 1983 C CA . LYS A 1 246 ? 25.781 -17.047 -19.219 1 91.75 246 LYS A CA 1
ATOM 1984 C C . LYS A 1 246 ? 26.5 -17.812 -18.109 1 91.75 246 LYS A C 1
ATOM 1986 O O . LYS A 1 246 ? 27.734 -17.906 -18.109 1 91.75 246 LYS A O 1
ATOM 1991 N N . GLU A 1 247 ? 25.734 -18.25 -17.203 1 92.19 247 GLU A N 1
ATOM 1992 C CA . GLU A 1 247 ? 26.266 -18.969 -16.047 1 92.19 247 GLU A CA 1
ATOM 1993 C C . GLU A 1 247 ? 26.328 -20.469 -16.312 1 92.19 247 GLU A C 1
ATOM 1995 O O . GLU A 1 247 ? 25.328 -21.062 -16.75 1 92.19 247 GLU A O 1
ATOM 2000 N N . PRO A 1 248 ? 27.516 -21.047 -16.125 1 94.56 248 PRO A N 1
ATOM 2001 C CA . PRO A 1 248 ? 27.562 -22.5 -16.266 1 94.56 248 PRO A CA 1
ATOM 2002 C C . PRO A 1 248 ? 26.672 -23.219 -15.258 1 94.56 248 PRO A C 1
ATOM 2004 O O . PRO A 1 248 ? 26.516 -22.75 -14.125 1 94.56 248 PRO A O 1
ATOM 2007 N N . LEU A 1 249 ? 26.094 -24.344 -15.727 1 95.88 249 LEU A N 1
ATOM 2008 C CA . LEU A 1 249 ? 25.234 -25.094 -14.82 1 95.88 249 LEU A CA 1
ATOM 2009 C C . LEU A 1 249 ? 25.125 -26.547 -15.258 1 95.88 249 LEU A C 1
ATOM 2011 O O . LEU A 1 249 ? 25.5 -26.891 -16.391 1 95.88 249 LEU A O 1
ATOM 2015 N N . ALA A 1 250 ? 24.781 -27.422 -14.352 1 96.88 250 ALA A N 1
ATOM 2016 C CA . ALA A 1 250 ? 24.406 -28.797 -14.641 1 96.88 250 ALA A CA 1
ATOM 2017 C C . ALA A 1 250 ? 22.922 -29.031 -14.375 1 96.88 250 ALA A C 1
ATOM 2019 O O . ALA A 1 250 ? 22.312 -28.328 -13.562 1 96.88 250 ALA A O 1
ATOM 2020 N N . LEU A 1 251 ? 22.328 -29.938 -15.109 1 96.81 251 LEU A N 1
ATOM 2021 C CA . LEU A 1 251 ? 20.906 -30.203 -15.039 1 96.81 251 LEU A CA 1
ATOM 2022 C C . LEU A 1 251 ? 20.625 -31.703 -14.984 1 96.81 251 LEU A C 1
ATOM 2024 O O . LEU A 1 251 ? 21.25 -32.469 -15.711 1 96.81 251 LEU A O 1
ATOM 2028 N N . ILE A 1 252 ? 19.766 -32.094 -14.039 1 97.81 252 ILE A N 1
ATOM 2029 C CA . ILE A 1 252 ? 19.328 -33.469 -13.922 1 97.81 252 ILE A CA 1
ATOM 2030 C C . ILE A 1 252 ? 17.812 -33.562 -14.141 1 97.81 252 ILE A C 1
ATOM 2032 O O . ILE A 1 252 ? 17.047 -32.875 -13.453 1 97.81 252 ILE A O 1
ATOM 2036 N N . ILE A 1 253 ? 17.391 -34.281 -15.094 1 96.88 253 ILE A N 1
ATOM 2037 C CA . ILE A 1 253 ? 15.969 -34.594 -15.227 1 96.88 253 ILE A CA 1
ATOM 2038 C C . ILE A 1 253 ? 15.703 -36 -14.719 1 96.88 253 ILE A C 1
ATOM 2040 O O . ILE A 1 253 ? 16.5 -36.906 -14.945 1 96.88 253 ILE A O 1
ATOM 2044 N N . LEU A 1 254 ? 14.656 -36.031 -13.977 1 96.75 254 LEU A N 1
ATOM 2045 C CA . LEU A 1 254 ? 14.344 -37.281 -13.32 1 96.75 254 LEU A CA 1
ATOM 2046 C C . LEU A 1 254 ? 12.898 -37.719 -13.586 1 96.75 254 LEU A C 1
ATOM 2048 O O . LEU A 1 254 ? 12.008 -36.844 -13.656 1 96.75 254 LEU A O 1
ATOM 2052 N N . ASP A 1 255 ? 12.672 -38.969 -13.711 1 94.81 255 ASP A N 1
ATOM 2053 C CA . ASP A 1 255 ? 11.352 -39.562 -13.891 1 94.81 255 ASP A CA 1
ATOM 2054 C C . ASP A 1 255 ? 11.18 -40.781 -12.984 1 94.81 255 ASP A C 1
ATOM 2056 O O . ASP A 1 255 ? 12.094 -41.594 -12.852 1 94.81 255 ASP A O 1
ATOM 2060 N N . VAL A 1 256 ? 10.031 -40.938 -12.445 1 96.25 256 VAL A N 1
ATOM 2061 C CA . VAL A 1 256 ? 9.734 -42.094 -11.617 1 96.25 256 VAL A CA 1
ATOM 2062 C C . VAL A 1 256 ? 9.398 -43.281 -12.508 1 96.25 256 VAL A C 1
ATOM 2064 O O . VAL A 1 256 ? 8.453 -43.219 -13.305 1 96.25 256 VAL A O 1
ATOM 2067 N N . ASP A 1 257 ? 10.094 -44.344 -12.328 1 95.81 257 ASP A N 1
ATOM 2068 C CA . ASP A 1 257 ? 9.969 -45.5 -13.203 1 95.81 257 ASP A CA 1
ATOM 2069 C C . ASP A 1 257 ? 8.617 -46.188 -13.016 1 95.81 257 ASP A C 1
ATOM 2071 O O . ASP A 1 257 ? 8.258 -46.562 -11.898 1 95.81 257 ASP A O 1
ATOM 2075 N N . PHE A 1 258 ? 7.883 -46.344 -14.125 1 94.06 258 PHE A N 1
ATOM 2076 C CA . PHE A 1 258 ? 6.625 -47.062 -14.18 1 94.06 258 PHE A CA 1
ATOM 2077 C C . PHE A 1 258 ? 5.605 -46.469 -13.219 1 94.06 258 PHE A C 1
ATOM 2079 O O . PHE A 1 258 ? 4.926 -47.188 -12.492 1 94.06 258 PHE A O 1
ATOM 2086 N N . PHE A 1 259 ? 5.566 -45.25 -13.258 1 92 259 PHE A N 1
ATOM 2087 C CA . PHE A 1 259 ? 4.723 -44.562 -12.281 1 92 259 PHE A CA 1
ATOM 2088 C C . PHE A 1 259 ? 3.248 -44.781 -12.594 1 92 259 PHE A C 1
ATOM 2090 O O . PHE A 1 259 ? 2.422 -44.875 -11.68 1 92 259 PHE A O 1
ATOM 2097 N N . LYS A 1 260 ? 2.908 -44.75 -13.836 1 82.94 260 LYS A N 1
ATOM 2098 C CA . LYS A 1 260 ? 1.52 -45.031 -14.195 1 82.94 260 LYS A CA 1
ATOM 2099 C C . LYS A 1 260 ? 1.043 -46.344 -13.586 1 82.94 260 LYS A C 1
ATOM 2101 O O . LYS A 1 260 ? -0.074 -46.438 -13.07 1 82.94 260 LYS A O 1
ATOM 2106 N N . ARG A 1 261 ? 1.827 -47.344 -13.695 1 89.12 261 ARG A N 1
ATOM 2107 C CA . ARG A 1 261 ? 1.485 -48.625 -13.109 1 89.12 261 ARG A CA 1
ATOM 2108 C C . ARG A 1 261 ? 1.327 -48.531 -11.594 1 89.12 261 ARG A C 1
ATOM 2110 O O . ARG A 1 261 ? 0.502 -49.219 -11 1 89.12 261 ARG A O 1
ATOM 2117 N N . TYR A 1 262 ? 2.188 -47.75 -11.023 1 92.56 262 TYR A N 1
ATOM 2118 C CA . TYR A 1 262 ? 2.068 -47.5 -9.594 1 92.56 262 TYR A CA 1
ATOM 2119 C C . TYR A 1 262 ? 0.694 -46.938 -9.258 1 92.56 262 TYR A C 1
ATOM 2121 O O . TYR A 1 262 ? 0.011 -47.438 -8.367 1 92.56 262 TYR A O 1
ATOM 2129 N N . ASN A 1 263 ? 0.219 -45.938 -10.016 1 84.81 263 ASN A N 1
ATOM 2130 C CA . ASN A 1 263 ? -1.073 -45.312 -9.797 1 84.81 263 ASN A CA 1
ATOM 2131 C C . ASN A 1 263 ? -2.229 -46.281 -10.039 1 84.81 263 ASN A C 1
ATOM 2133 O O . ASN A 1 263 ? -3.227 -46.25 -9.312 1 84.81 263 ASN A O 1
ATOM 2137 N N . ASP A 1 264 ? -2.041 -46.969 -11.047 1 78.38 264 ASP A N 1
ATOM 2138 C CA . ASP A 1 264 ? -3.088 -47.938 -11.414 1 78.38 264 ASP A CA 1
ATOM 2139 C C . ASP A 1 264 ? -3.301 -48.969 -10.312 1 78.38 264 ASP A C 1
ATOM 2141 O O . ASP A 1 264 ? -4.422 -49.438 -10.094 1 78.38 264 ASP A O 1
ATOM 2145 N N . HIS A 1 265 ? -2.229 -49.344 -9.688 1 87.88 265 HIS A N 1
ATOM 2146 C CA . HIS A 1 265 ? -2.273 -50.406 -8.703 1 87.88 265 HIS A CA 1
ATOM 2147 C C . HIS A 1 265 ? -2.65 -49.875 -7.324 1 87.88 265 HIS A C 1
ATOM 2149 O O . HIS A 1 265 ? -3.498 -50.438 -6.637 1 87.88 265 HIS A O 1
ATOM 2155 N N . TYR A 1 266 ? -2.008 -48.812 -6.883 1 89 266 TYR A N 1
ATOM 2156 C CA . TYR A 1 266 ? -2.172 -48.312 -5.52 1 89 266 TYR A CA 1
ATOM 2157 C C . TYR A 1 266 ? -3.195 -47.188 -5.469 1 89 266 TYR A C 1
ATOM 2159 O O . TYR A 1 266 ? -3.699 -46.844 -4.395 1 89 266 TYR A O 1
ATOM 2167 N N . GLY A 1 267 ? -3.482 -46.562 -6.539 1 80.88 267 GLY A N 1
ATOM 2168 C CA . GLY A 1 267 ? -4.359 -45.406 -6.594 1 80.88 267 GLY A CA 1
ATOM 2169 C C . GLY A 1 267 ? -3.611 -44.094 -6.719 1 80.88 267 GLY A C 1
ATOM 2170 O O . GLY A 1 267 ? -2.434 -44 -6.363 1 80.88 267 GLY A O 1
ATOM 2171 N N . HIS A 1 268 ? -4.273 -43 -7.102 1 75.88 268 HIS A N 1
ATOM 2172 C CA . HIS A 1 268 ? -3.666 -41.719 -7.359 1 75.88 268 HIS A CA 1
ATOM 2173 C C . HIS A 1 268 ? -3.223 -41.031 -6.066 1 75.88 268 HIS A C 1
ATOM 2175 O O . HIS A 1 268 ? -2.24 -40.281 -6.051 1 75.88 268 HIS A O 1
ATOM 2181 N N . GLN A 1 269 ? -3.957 -41.219 -5.082 1 77.75 269 GLN A N 1
ATOM 2182 C CA . GLN A 1 269 ? -3.559 -40.656 -3.807 1 77.75 269 GLN A CA 1
ATOM 2183 C C . GLN A 1 269 ? -2.221 -41.219 -3.338 1 77.75 269 GLN A C 1
ATOM 2185 O O . GLN A 1 269 ? -1.378 -40.469 -2.818 1 77.75 269 GLN A O 1
ATOM 2190 N N . ALA A 1 270 ? -2.086 -42.5 -3.492 1 86.69 270 ALA A N 1
ATOM 2191 C CA . ALA A 1 270 ? -0.808 -43.156 -3.174 1 86.69 270 ALA A CA 1
ATOM 2192 C C . ALA A 1 270 ? 0.304 -42.625 -4.078 1 86.69 270 ALA A C 1
ATOM 2194 O O . ALA A 1 270 ? 1.445 -42.469 -3.639 1 86.69 270 ALA A O 1
ATOM 2195 N N . GLY A 1 271 ? -0.045 -42.406 -5.254 1 91.25 271 GLY A N 1
ATOM 2196 C CA . GLY A 1 271 ? 0.899 -41.812 -6.176 1 91.25 271 GLY A CA 1
ATOM 2197 C C . GLY A 1 271 ? 1.336 -40.406 -5.75 1 91.25 271 GLY A C 1
ATOM 2198 O O . GLY A 1 271 ? 2.52 -40.094 -5.82 1 91.25 271 GLY A O 1
ATOM 2199 N N . ASP A 1 272 ? 0.372 -39.688 -5.285 1 86.19 272 ASP A N 1
ATOM 2200 C CA . ASP A 1 272 ? 0.674 -38.344 -4.785 1 86.19 272 ASP A CA 1
ATOM 2201 C C . ASP A 1 272 ? 1.639 -38.406 -3.602 1 86.19 272 ASP A C 1
ATOM 2203 O O . ASP A 1 272 ? 2.557 -37.594 -3.5 1 86.19 272 ASP A O 1
ATOM 2207 N N . TYR A 1 273 ? 1.357 -39.25 -2.746 1 92.25 273 TYR A N 1
ATOM 2208 C CA . TYR A 1 273 ? 2.24 -39.406 -1.6 1 92.25 273 TYR A CA 1
ATOM 2209 C C . TYR A 1 273 ? 3.641 -39.812 -2.047 1 92.25 273 TYR A C 1
ATOM 2211 O O . TYR A 1 273 ? 4.637 -39.312 -1.526 1 92.25 273 TYR A O 1
ATOM 2219 N N . CYS A 1 274 ? 3.709 -40.719 -2.98 1 95.62 274 CYS A N 1
ATOM 2220 C CA . CYS A 1 274 ? 4.988 -41.156 -3.527 1 95.62 274 CYS A CA 1
ATOM 2221 C C . CYS A 1 274 ? 5.766 -40 -4.109 1 95.62 274 CYS A C 1
ATOM 2223 O O . CYS A 1 274 ? 6.949 -39.812 -3.818 1 95.62 274 CYS A O 1
ATOM 2225 N N . LEU A 1 275 ? 5.094 -39.219 -4.844 1 95.56 275 LEU A N 1
ATOM 2226 C CA . LEU A 1 275 ? 5.727 -38.062 -5.461 1 95.56 275 LEU A CA 1
ATOM 2227 C C . LEU A 1 275 ? 6.238 -37.094 -4.402 1 95.56 275 LEU A C 1
ATOM 2229 O O . LEU A 1 275 ? 7.312 -36.531 -4.555 1 95.56 275 LEU A O 1
ATOM 2233 N N . SER A 1 276 ? 5.469 -36.875 -3.383 1 95.69 276 SER A N 1
ATOM 2234 C CA . SER A 1 276 ? 5.883 -36 -2.289 1 95.69 276 SER A CA 1
ATOM 2235 C C . SER A 1 276 ? 7.137 -36.531 -1.604 1 95.69 276 SER A C 1
ATOM 2237 O O . SER A 1 276 ? 8.023 -35.75 -1.229 1 95.69 276 SER A O 1
ATOM 2239 N N . CYS A 1 277 ? 7.191 -37.812 -1.436 1 96.31 277 CYS A N 1
ATOM 2240 C CA . CYS A 1 277 ? 8.359 -38.438 -0.832 1 96.31 277 CYS A CA 1
ATOM 2241 C C . CYS A 1 277 ? 9.594 -38.25 -1.711 1 96.31 277 CYS A C 1
ATOM 2243 O O . CYS A 1 277 ? 10.672 -37.938 -1.214 1 96.31 277 CYS A O 1
ATOM 2245 N N . ILE A 1 278 ? 9.414 -38.5 -2.906 1 96.94 278 ILE A N 1
ATOM 2246 C CA . ILE A 1 278 ? 10.516 -38.312 -3.852 1 96.94 278 ILE A CA 1
ATOM 2247 C C . ILE A 1 278 ? 11.008 -36.875 -3.82 1 96.94 278 ILE A C 1
ATOM 2249 O O . ILE A 1 278 ? 12.219 -36.625 -3.785 1 96.94 278 ILE A O 1
ATOM 2253 N N . ALA A 1 279 ? 10.078 -36 -3.832 1 96.75 279 ALA A N 1
ATOM 2254 C CA . ALA A 1 279 ? 10.438 -34.594 -3.781 1 96.75 279 ALA A CA 1
ATOM 2255 C C . ALA A 1 279 ? 11.273 -34.281 -2.541 1 96.75 279 ALA A C 1
ATOM 2257 O O . ALA A 1 279 ? 12.242 -33.531 -2.609 1 96.75 279 ALA A O 1
ATOM 2258 N N . SER A 1 280 ? 10.875 -34.781 -1.434 1 96.19 280 SER A N 1
ATOM 2259 C CA . SER A 1 280 ? 11.617 -34.594 -0.191 1 96.19 280 SER A CA 1
ATOM 2260 C C . SER A 1 280 ? 13.039 -35.125 -0.304 1 96.19 280 SER A C 1
ATOM 2262 O O . SER A 1 280 ? 13.984 -34.5 0.173 1 96.19 280 SER A O 1
ATOM 2264 N N . VAL A 1 281 ? 13.164 -36.25 -0.884 1 96.62 281 VAL A N 1
ATOM 2265 C CA . VAL A 1 281 ? 14.477 -36.875 -1.089 1 96.62 281 VAL A CA 1
ATOM 2266 C C . VAL A 1 281 ? 15.336 -35.969 -1.969 1 96.62 281 VAL A C 1
ATOM 2268 O O . VAL A 1 281 ? 16.516 -35.75 -1.693 1 96.62 281 VAL A O 1
ATOM 2271 N N . LEU A 1 282 ? 14.727 -35.469 -2.998 1 97.44 282 LEU A N 1
ATOM 2272 C CA . LEU A 1 282 ? 15.453 -34.625 -3.916 1 97.44 282 LEU A CA 1
ATOM 2273 C C . LEU A 1 282 ? 15.938 -33.344 -3.207 1 97.44 282 LEU A C 1
ATOM 2275 O O . LEU A 1 282 ? 17.094 -32.938 -3.371 1 97.44 282 LEU A O 1
ATOM 2279 N N . LYS A 1 283 ? 15.094 -32.781 -2.426 1 95.69 283 LYS A N 1
ATOM 2280 C CA . LYS A 1 283 ? 15.438 -31.547 -1.703 1 95.69 283 LYS A CA 1
ATOM 2281 C C . LYS A 1 283 ? 16.578 -31.781 -0.72 1 95.69 283 LYS A C 1
ATOM 2283 O O . LYS A 1 283 ? 17.406 -30.906 -0.495 1 95.69 283 LYS A O 1
ATOM 2288 N N . MET A 1 284 ? 16.641 -32.938 -0.202 1 95.25 284 MET A N 1
ATOM 2289 C CA . MET A 1 284 ? 17.672 -33.281 0.774 1 95.25 284 MET A CA 1
ATOM 2290 C C . MET A 1 284 ? 18.984 -33.625 0.08 1 95.25 284 MET A C 1
ATOM 2292 O O . MET A 1 284 ? 20.031 -33.656 0.722 1 95.25 284 MET A O 1
ATOM 2296 N N . SER A 1 285 ? 18.922 -33.781 -1.169 1 96.25 285 SER A N 1
ATOM 2297 C CA . SER A 1 285 ? 20.094 -34.281 -1.892 1 96.25 285 SER A CA 1
ATOM 2298 C C . SER A 1 285 ? 20.844 -33.125 -2.551 1 96.25 285 SER A C 1
ATOM 2300 O O . SER A 1 285 ? 21.875 -33.312 -3.189 1 96.25 285 SER A O 1
ATOM 2302 N N . VAL A 1 286 ? 20.266 -31.906 -2.451 1 94.94 286 VAL A N 1
ATOM 2303 C CA . VAL A 1 286 ? 20.875 -30.766 -3.135 1 94.94 286 VAL A CA 1
ATOM 2304 C C . VAL A 1 286 ? 21.219 -29.688 -2.121 1 94.94 286 VAL A C 1
ATOM 2306 O O . VAL A 1 286 ? 20.906 -29.812 -0.936 1 94.94 286 VAL A O 1
ATOM 2309 N N . ARG A 1 287 ? 21.953 -28.578 -2.615 1 84.44 287 ARG A N 1
ATOM 2310 C CA . ARG A 1 287 ? 22.234 -27.406 -1.792 1 84.44 287 ARG A CA 1
ATOM 2311 C C . ARG A 1 287 ? 21.016 -26.516 -1.657 1 84.44 287 ARG A C 1
ATOM 2313 O O . ARG A 1 287 ? 20.484 -26.016 -2.656 1 84.44 287 ARG A O 1
ATOM 2320 N N . ALA A 1 288 ? 20.5 -26.312 -0.523 1 77.94 288 ALA A N 1
ATOM 2321 C CA . ALA A 1 288 ? 19.219 -25.703 -0.216 1 77.94 288 ALA A CA 1
ATOM 2322 C C . ALA A 1 288 ? 19.094 -24.312 -0.824 1 77.94 288 ALA A C 1
ATOM 2324 O O . ALA A 1 288 ? 18.047 -23.938 -1.357 1 77.94 288 ALA A O 1
ATOM 2325 N N . GLN A 1 289 ? 20.078 -23.516 -0.881 1 80.62 289 GLN A N 1
ATOM 2326 C CA . GLN A 1 289 ? 19.938 -22.109 -1.27 1 80.62 289 GLN A CA 1
ATOM 2327 C C . GLN A 1 289 ? 20.406 -21.891 -2.705 1 80.62 289 GLN A C 1
ATOM 2329 O O . GLN A 1 289 ? 19.938 -20.984 -3.387 1 80.62 289 GLN A O 1
ATOM 2334 N N . GLU A 1 290 ? 21.156 -22.719 -3.217 1 89.25 290 GLU A N 1
ATOM 2335 C CA . GLU A 1 290 ? 21.797 -22.453 -4.504 1 89.25 290 GLU A CA 1
ATOM 2336 C C . GLU A 1 290 ? 21.141 -23.266 -5.617 1 89.25 290 GLU A C 1
ATOM 2338 O O . GLU A 1 290 ? 21.016 -22.797 -6.746 1 89.25 290 GLU A O 1
ATOM 2343 N N . ASP A 1 291 ? 20.703 -24.484 -5.258 1 94.44 291 ASP A N 1
ATOM 2344 C CA . ASP A 1 291 ? 20.156 -25.406 -6.25 1 94.44 291 ASP A CA 1
ATOM 2345 C C . ASP A 1 291 ? 18.625 -25.297 -6.301 1 94.44 291 ASP A C 1
ATOM 2347 O O . ASP A 1 291 ? 18.016 -24.75 -5.395 1 94.44 291 ASP A O 1
ATOM 2351 N N . MET A 1 292 ? 18.094 -25.781 -7.414 1 95 292 MET A N 1
ATOM 2352 C CA . MET A 1 292 ? 16.656 -25.719 -7.566 1 95 292 MET A CA 1
ATOM 2353 C C . MET A 1 292 ? 16.078 -27.109 -7.887 1 95 292 MET A C 1
ATOM 2355 O O . MET A 1 292 ? 16.609 -27.812 -8.758 1 95 292 MET A O 1
ATOM 2359 N N . VAL A 1 293 ? 15.133 -27.531 -7.156 1 96.75 293 VAL A N 1
ATOM 2360 C CA . VAL A 1 293 ? 14.352 -28.734 -7.438 1 96.75 293 VAL A CA 1
ATOM 2361 C C . VAL A 1 293 ? 12.953 -28.344 -7.906 1 96.75 293 VAL A C 1
ATOM 2363 O O . VAL A 1 293 ? 12.25 -27.594 -7.219 1 96.75 293 VAL A O 1
ATOM 2366 N N . ALA A 1 294 ? 12.578 -28.781 -9.078 1 95.44 294 ALA A N 1
ATOM 2367 C CA . ALA A 1 294 ? 11.281 -28.391 -9.641 1 95.44 294 ALA A CA 1
ATOM 2368 C C . ALA A 1 294 ? 10.531 -29.609 -10.164 1 95.44 294 ALA A C 1
ATOM 2370 O O . ALA A 1 294 ? 11.141 -30.547 -10.68 1 95.44 294 ALA A O 1
ATOM 2371 N N . ARG A 1 295 ? 9.289 -29.562 -9.984 1 92.06 295 ARG A N 1
ATOM 2372 C CA . ARG A 1 295 ? 8.453 -30.547 -10.664 1 92.06 295 ARG A CA 1
ATOM 2373 C C . ARG A 1 295 ? 8.117 -30.109 -12.086 1 92.06 295 ARG A C 1
ATOM 2375 O O . ARG A 1 295 ? 7.543 -29.031 -12.281 1 92.06 295 ARG A O 1
ATOM 2382 N N . TYR A 1 296 ? 8.508 -30.812 -13.047 1 85.12 296 TYR A N 1
ATOM 2383 C CA . TYR A 1 296 ? 8.438 -30.453 -14.453 1 85.12 296 TYR A CA 1
ATOM 2384 C C . TYR A 1 296 ? 7.164 -31 -15.094 1 85.12 296 TYR A C 1
ATOM 2386 O O . TYR A 1 296 ? 6.594 -30.359 -15.992 1 85.12 296 TYR A O 1
ATOM 2394 N N . GLY A 1 297 ? 6.742 -32.062 -14.688 1 78.19 297 GLY A N 1
ATOM 2395 C CA . GLY A 1 297 ? 5.551 -32.75 -15.172 1 78.19 297 GLY A CA 1
ATOM 2396 C C . GLY A 1 297 ? 4.844 -33.562 -14.094 1 78.19 297 GLY A C 1
ATOM 2397 O O . GLY A 1 297 ? 4.953 -33.25 -12.906 1 78.19 297 GLY A O 1
ATOM 2398 N N . GLY A 1 298 ? 3.994 -34.438 -14.562 1 79.75 298 GLY A N 1
ATOM 2399 C CA . GLY A 1 298 ? 3.291 -35.281 -13.602 1 79.75 298 GLY A CA 1
ATOM 2400 C C . GLY A 1 298 ? 4.223 -36.062 -12.68 1 79.75 298 GLY A C 1
ATOM 2401 O O . GLY A 1 298 ? 4.145 -35.938 -11.461 1 79.75 298 GLY A O 1
ATOM 2402 N N . GLU A 1 299 ? 5.102 -36.812 -13.281 1 90.69 299 GLU A N 1
ATOM 2403 C CA . GLU A 1 299 ? 6.023 -37.656 -12.516 1 90.69 299 GLU A CA 1
ATOM 2404 C C . GLU A 1 299 ? 7.473 -37.25 -12.781 1 90.69 299 GLU A C 1
ATOM 2406 O O . GLU A 1 299 ? 8.398 -38 -12.453 1 90.69 299 GLU A O 1
ATOM 2411 N N . GLU A 1 300 ? 7.648 -36.125 -13.367 1 91.44 300 GLU A N 1
ATOM 2412 C CA . GLU A 1 300 ? 8.984 -35.688 -13.758 1 91.44 300 GLU A CA 1
ATOM 2413 C C . GLU A 1 300 ? 9.461 -34.531 -12.883 1 91.44 300 GLU A C 1
ATOM 2415 O O . GLU A 1 300 ? 8.672 -33.656 -12.516 1 91.44 300 GLU A O 1
ATOM 2420 N N . PHE A 1 301 ? 10.727 -34.594 -12.516 1 96.12 301 PHE A N 1
ATOM 2421 C CA . PHE A 1 301 ? 11.375 -33.531 -11.758 1 96.12 301 PHE A CA 1
ATOM 2422 C C . PHE A 1 301 ? 12.648 -33.062 -12.461 1 96.12 301 PHE A C 1
ATOM 2424 O O . PHE A 1 301 ? 13.234 -33.812 -13.25 1 96.12 301 PHE A O 1
ATOM 2431 N N . VAL A 1 302 ? 13.008 -31.891 -12.227 1 96.06 302 VAL A N 1
ATOM 2432 C CA . VAL A 1 302 ? 14.25 -31.328 -12.758 1 96.06 302 VAL A CA 1
ATOM 2433 C C . VAL A 1 302 ? 15.047 -30.672 -11.633 1 96.06 302 VAL A C 1
ATOM 2435 O O . VAL A 1 302 ? 14.484 -30 -10.773 1 96.06 302 VAL A O 1
ATOM 2438 N N . ILE A 1 303 ? 16.281 -30.938 -11.594 1 97.31 303 ILE A N 1
ATOM 2439 C CA . ILE A 1 303 ? 17.203 -30.312 -10.656 1 97.31 303 ILE A CA 1
ATOM 2440 C C . ILE A 1 303 ? 18.234 -29.469 -11.414 1 97.31 303 ILE A C 1
ATOM 2442 O O . ILE A 1 303 ? 18.875 -29.953 -12.336 1 97.31 303 ILE A O 1
ATOM 2446 N N . VAL A 1 304 ? 18.312 -28.25 -11.039 1 96.81 304 VAL A N 1
ATOM 2447 C CA . VAL A 1 304 ? 19.297 -27.344 -11.641 1 96.81 304 VAL A CA 1
ATOM 2448 C C . VAL A 1 304 ? 20.406 -27.047 -10.633 1 96.81 304 VAL A C 1
ATOM 2450 O O . VAL A 1 304 ? 20.125 -26.609 -9.508 1 96.81 304 VAL A O 1
ATOM 2453 N N . LEU A 1 305 ? 21.625 -27.219 -11.039 1 96.81 305 LEU A N 1
ATOM 2454 C CA . LEU A 1 305 ? 22.797 -26.984 -10.211 1 96.81 305 LEU A CA 1
ATOM 2455 C C . LEU A 1 305 ? 23.688 -25.922 -10.82 1 96.81 305 LEU A C 1
ATOM 2457 O O . LEU A 1 305 ? 24.625 -26.219 -11.57 1 96.81 305 LEU A O 1
ATOM 2461 N N . PRO A 1 306 ? 23.484 -24.688 -10.383 1 95.06 306 PRO A N 1
ATOM 2462 C CA . PRO A 1 306 ? 24.312 -23.609 -10.922 1 95.06 306 PRO A CA 1
ATOM 2463 C C . PRO A 1 306 ? 25.781 -23.734 -10.547 1 95.06 306 PRO A C 1
ATOM 2465 O O . PRO A 1 306 ? 26.109 -24.125 -9.43 1 95.06 306 PRO A O 1
ATOM 2468 N N . LEU A 1 307 ? 26.609 -23.453 -11.461 1 94.31 307 LEU A N 1
ATOM 2469 C CA . LEU A 1 307 ? 28.062 -23.391 -11.273 1 94.31 307 LEU A CA 1
ATOM 2470 C C . LEU A 1 307 ? 28.609 -24.766 -10.898 1 94.31 307 LEU A C 1
ATOM 2472 O O . LEU A 1 307 ? 29.578 -24.859 -10.133 1 94.31 307 LEU A O 1
ATOM 2476 N N . GLN A 1 308 ? 27.891 -25.766 -11.305 1 94.19 308 GLN A N 1
ATOM 2477 C CA . GLN A 1 308 ? 28.359 -27.125 -11.031 1 94.19 308 GLN A CA 1
ATOM 2478 C C . GLN A 1 308 ? 28.734 -27.844 -12.312 1 94.19 308 GLN A C 1
ATOM 2480 O O . GLN A 1 308 ? 28.234 -27.516 -13.391 1 94.19 308 GLN A O 1
ATOM 2485 N N . SER A 1 309 ? 29.594 -28.859 -12.156 1 94.12 309 SER A N 1
ATOM 2486 C CA . SER A 1 309 ? 30.078 -29.641 -13.297 1 94.12 309 SER A CA 1
ATOM 2487 C C . SER A 1 309 ? 29.281 -30.922 -13.469 1 94.12 309 SER A C 1
ATOM 2489 O O . SER A 1 309 ? 28.422 -31.234 -12.648 1 94.12 309 SER A O 1
ATOM 2491 N N . LEU A 1 310 ? 29.594 -31.594 -14.523 1 96.06 310 LEU A N 1
ATOM 2492 C CA . LEU A 1 310 ? 28.984 -32.875 -14.812 1 96.06 310 LEU A CA 1
ATOM 2493 C C . LEU A 1 310 ? 29.281 -33.875 -13.703 1 96.06 310 LEU A C 1
ATOM 2495 O O . LEU A 1 310 ? 28.422 -34.688 -13.336 1 96.06 310 LEU A O 1
ATOM 2499 N N . ASP A 1 311 ? 30.453 -33.812 -13.18 1 96.25 311 ASP A N 1
ATOM 2500 C CA . ASP A 1 311 ? 30.859 -34.719 -12.109 1 96.25 311 ASP A CA 1
ATOM 2501 C C . ASP A 1 311 ? 30.062 -34.469 -10.836 1 96.25 311 ASP A C 1
ATOM 2503 O O . ASP A 1 311 ? 29.641 -35.406 -10.156 1 96.25 311 ASP A O 1
ATOM 2507 N N . SER A 1 312 ? 29.984 -33.219 -10.547 1 95.56 312 SER A N 1
ATOM 2508 C CA . SER A 1 312 ? 29.219 -32.844 -9.367 1 95.56 312 SER A CA 1
ATOM 2509 C C . SER A 1 312 ? 27.766 -33.312 -9.5 1 95.56 312 SER A C 1
ATOM 2511 O O . SER A 1 312 ? 27.172 -33.75 -8.523 1 95.56 312 SER A O 1
ATOM 2513 N N . ALA A 1 313 ? 27.219 -33.125 -10.664 1 97.31 313 ALA A N 1
ATOM 2514 C CA . ALA A 1 313 ? 25.844 -33.562 -10.914 1 97.31 313 ALA A CA 1
ATOM 2515 C C . ALA A 1 313 ? 25.703 -35.094 -10.773 1 97.31 313 ALA A C 1
ATOM 2517 O O . ALA A 1 313 ? 24.672 -35.562 -10.305 1 97.31 313 ALA A O 1
ATOM 2518 N N . THR A 1 314 ? 26.688 -35.781 -11.18 1 97.81 314 THR A N 1
ATOM 2519 C CA . THR A 1 314 ? 26.688 -37.219 -11.055 1 97.81 314 THR A CA 1
ATOM 2520 C C . THR A 1 314 ? 26.672 -37.625 -9.586 1 97.81 314 THR A C 1
ATOM 2522 O O . THR A 1 314 ? 26 -38.594 -9.211 1 97.81 314 THR A O 1
ATOM 2525 N N . ALA A 1 315 ? 27.438 -36.969 -8.852 1 97.62 315 ALA A N 1
ATOM 2526 C CA . ALA A 1 315 ? 27.453 -37.25 -7.422 1 97.62 315 ALA A CA 1
ATOM 2527 C C . ALA A 1 315 ? 26.078 -37.031 -6.812 1 97.62 315 ALA A C 1
ATOM 2529 O O . ALA A 1 315 ? 25.656 -37.781 -5.934 1 97.62 315 ALA A O 1
ATOM 2530 N N . VAL A 1 316 ? 25.438 -35.969 -7.23 1 97.56 316 VAL A N 1
ATOM 2531 C CA . VAL A 1 316 ? 24.078 -35.688 -6.754 1 97.56 316 VAL A CA 1
ATOM 2532 C C . VAL A 1 316 ? 23.141 -36.812 -7.184 1 97.56 316 VAL A C 1
ATOM 2534 O O . VAL A 1 316 ? 22.297 -37.25 -6.402 1 97.56 316 VAL A O 1
ATOM 2537 N N . ALA A 1 317 ? 23.219 -37.25 -8.383 1 97.94 317 ALA A N 1
ATOM 2538 C CA . ALA A 1 317 ? 22.391 -38.344 -8.898 1 97.94 317 ALA A CA 1
ATOM 2539 C C . ALA A 1 317 ? 22.594 -39.625 -8.078 1 97.94 317 ALA A C 1
ATOM 2541 O O . ALA A 1 317 ? 21.641 -40.344 -7.785 1 97.94 317 ALA A O 1
ATOM 2542 N N . GLN A 1 318 ? 23.812 -39.875 -7.77 1 97.44 318 GLN A N 1
ATOM 2543 C CA . GLN A 1 318 ? 24.141 -41.031 -6.941 1 97.44 318 GLN A CA 1
ATOM 2544 C C . GLN A 1 318 ? 23.484 -40.906 -5.57 1 97.44 318 GLN A C 1
ATOM 2546 O O . GLN A 1 318 ? 22.938 -41.906 -5.059 1 97.44 318 GLN A O 1
ATOM 2551 N N . ARG A 1 319 ? 23.641 -39.812 -5.016 1 97.44 319 ARG A N 1
ATOM 2552 C CA . ARG A 1 319 ? 23.016 -39.562 -3.719 1 97.44 319 ARG A CA 1
ATOM 2553 C C . ARG A 1 319 ? 21.516 -39.75 -3.785 1 97.44 319 ARG A C 1
ATOM 2555 O O . ARG A 1 319 ? 20.906 -40.312 -2.869 1 97.44 319 ARG A O 1
ATOM 2562 N N . ILE A 1 320 ? 20.875 -39.281 -4.824 1 97.62 320 ILE A N 1
ATOM 2563 C CA . ILE A 1 320 ? 19.422 -39.406 -5.02 1 97.62 320 ILE A CA 1
ATOM 2564 C C . ILE A 1 320 ? 19.047 -40.875 -5.09 1 97.62 320 ILE A C 1
ATOM 2566 O O . ILE A 1 320 ? 18.109 -41.312 -4.41 1 97.62 320 ILE A O 1
ATOM 2570 N N . GLN A 1 321 ? 19.75 -41.562 -5.883 1 96.5 321 GLN A N 1
ATOM 2571 C CA . GLN A 1 321 ? 19.469 -43 -6.027 1 96.5 321 GLN A CA 1
ATOM 2572 C C . GLN A 1 321 ? 19.594 -43.719 -4.691 1 96.5 321 GLN A C 1
ATOM 2574 O O . GLN A 1 321 ? 18.766 -44.562 -4.371 1 96.5 321 GLN A O 1
ATOM 2579 N N . GLN A 1 322 ? 20.609 -43.406 -3.984 1 96.75 322 GLN A N 1
ATOM 2580 C CA . GLN A 1 322 ? 20.828 -44 -2.682 1 96.75 322 GLN A CA 1
ATOM 2581 C C . GLN A 1 322 ? 19.688 -43.688 -1.715 1 96.75 322 GLN A C 1
ATOM 2583 O O . GLN A 1 322 ? 19.172 -44.562 -1.034 1 96.75 322 GLN A O 1
ATOM 2588 N N . LYS A 1 323 ? 19.328 -42.5 -1.676 1 97.19 323 LYS A N 1
ATOM 2589 C CA . LYS A 1 323 ? 18.297 -42.062 -0.727 1 97.19 323 LYS A CA 1
ATOM 2590 C C . LYS A 1 323 ? 16.938 -42.625 -1.103 1 97.19 323 LYS A C 1
ATOM 2592 O O . LYS A 1 323 ? 16.109 -42.938 -0.227 1 97.19 323 LYS A O 1
ATOM 2597 N N . ILE A 1 324 ? 16.672 -42.719 -2.365 1 96.62 324 ILE A N 1
ATOM 2598 C CA . ILE A 1 324 ? 15.414 -43.344 -2.812 1 96.62 324 ILE A CA 1
ATOM 2599 C C . ILE A 1 324 ? 15.375 -44.812 -2.389 1 96.62 324 ILE A C 1
ATOM 2601 O O . ILE A 1 324 ? 14.336 -45.281 -1.936 1 96.62 324 ILE A O 1
ATOM 2605 N N . ARG A 1 325 ? 16.469 -45.438 -2.574 1 95.19 325 ARG A N 1
ATOM 2606 C CA . ARG A 1 325 ? 16.562 -46.812 -2.137 1 95.19 325 ARG A CA 1
ATOM 2607 C C . ARG A 1 325 ? 16.328 -46.938 -0.635 1 95.19 325 ARG A C 1
ATOM 2609 O O . ARG A 1 325 ? 15.664 -47.875 -0.179 1 95.19 325 ARG A O 1
ATOM 2616 N N . GLU A 1 326 ? 16.859 -46.062 0.087 1 95.81 326 GLU A N 1
ATOM 2617 C CA . GLU A 1 326 ? 16.734 -46.062 1.54 1 95.81 326 GLU A CA 1
ATOM 2618 C C . GLU A 1 326 ? 15.289 -45.781 1.958 1 95.81 326 GLU A C 1
ATOM 2620 O O . GLU A 1 326 ? 14.828 -46.281 2.99 1 95.81 326 GLU A O 1
ATOM 2625 N N . ALA A 1 327 ? 14.633 -44.969 1.211 1 94.94 327 ALA A N 1
ATOM 2626 C CA . ALA A 1 327 ? 13.234 -44.656 1.511 1 94.94 327 ALA A CA 1
ATOM 2627 C C . ALA A 1 327 ? 12.367 -45.906 1.386 1 94.94 327 ALA A C 1
ATOM 2629 O O . ALA A 1 327 ? 11.297 -46 2 1 94.94 327 ALA A O 1
ATOM 2630 N N . ALA A 1 328 ? 12.68 -46.844 0.526 1 95 328 ALA A N 1
ATOM 2631 C CA . ALA A 1 328 ? 12.078 -48.188 0.416 1 95 328 ALA A CA 1
ATOM 2632 C C . ALA A 1 328 ? 10.578 -48.094 0.15 1 95 328 ALA A C 1
ATOM 2634 O O . ALA A 1 328 ? 9.781 -48.75 0.833 1 95 328 ALA A O 1
ATOM 2635 N N . LEU A 1 329 ? 10.242 -47.281 -0.775 1 95.75 329 LEU A N 1
ATOM 2636 C CA . LEU A 1 329 ? 8.844 -47.219 -1.185 1 95.75 329 LEU A CA 1
ATOM 2637 C C . LEU A 1 329 ? 8.461 -48.406 -2.039 1 95.75 329 LEU A C 1
ATOM 2639 O O . LEU A 1 329 ? 9.07 -48.656 -3.084 1 95.75 329 LEU A O 1
ATOM 2643 N N . PRO A 1 330 ? 7.457 -49.094 -1.672 1 96.12 330 PRO A N 1
ATOM 2644 C CA . PRO A 1 330 ? 7.109 -50.312 -2.406 1 96.12 330 PRO A CA 1
ATOM 2645 C C . PRO A 1 330 ? 6.504 -50.031 -3.777 1 96.12 330 PRO A C 1
ATOM 2647 O O . PRO A 1 330 ? 5.734 -49.062 -3.928 1 96.12 330 PRO A O 1
ATOM 2650 N N . HIS A 1 331 ? 6.832 -50.781 -4.785 1 96.31 331 HIS A N 1
ATOM 2651 C CA . HIS A 1 331 ? 6.258 -50.781 -6.125 1 96.31 331 HIS A CA 1
ATOM 2652 C C . HIS A 1 331 ? 6.086 -52.188 -6.664 1 96.31 331 HIS A C 1
ATOM 2654 O O . HIS A 1 331 ? 6.902 -52.656 -7.457 1 96.31 331 HIS A O 1
ATOM 2660 N N . ALA A 1 332 ? 4.957 -52.781 -6.473 1 94.25 332 ALA A N 1
ATOM 2661 C CA . ALA A 1 332 ? 4.715 -54.188 -6.738 1 94.25 332 ALA A CA 1
ATOM 2662 C C . ALA A 1 332 ? 4.57 -54.469 -8.234 1 94.25 332 ALA A C 1
ATOM 2664 O O . ALA A 1 332 ? 4.828 -55.562 -8.703 1 94.25 332 ALA A O 1
ATOM 2665 N N . LYS A 1 333 ? 4.238 -53.469 -8.922 1 93.44 333 LYS A N 1
ATOM 2666 C CA . LYS A 1 333 ? 3.939 -53.688 -10.336 1 93.44 333 LYS A CA 1
ATOM 2667 C C . LYS A 1 333 ? 5.039 -53.125 -11.227 1 93.44 333 LYS A C 1
ATOM 2669 O O . LYS A 1 333 ? 4.855 -52.969 -12.438 1 93.44 333 LYS A O 1
ATOM 2674 N N . SER A 1 334 ? 6.141 -52.844 -10.625 1 93.94 334 SER A N 1
ATOM 2675 C CA . SER A 1 334 ? 7.262 -52.312 -11.391 1 93.94 334 SER A CA 1
ATOM 2676 C C . SER A 1 334 ? 8.094 -53.438 -12 1 93.94 334 SER A C 1
ATOM 2678 O O . SER A 1 334 ? 8.32 -54.469 -11.367 1 93.94 334 SER A O 1
ATOM 2680 N N . ASP A 1 335 ? 8.57 -53.188 -13.234 1 92.44 335 ASP A N 1
ATOM 2681 C CA . ASP A 1 335 ? 9.469 -54.156 -13.875 1 92.44 335 ASP A CA 1
ATOM 2682 C C . ASP A 1 335 ? 10.922 -53.875 -13.5 1 92.44 335 ASP A C 1
ATOM 2684 O O . ASP A 1 335 ? 11.812 -54.656 -13.844 1 92.44 335 ASP A O 1
ATOM 2688 N N . ALA A 1 336 ? 11.156 -52.781 -12.852 1 89.94 336 ALA A N 1
ATOM 2689 C CA . ALA A 1 336 ? 12.516 -52.406 -12.492 1 89.94 336 ALA A CA 1
ATOM 2690 C C . ALA A 1 336 ? 12.914 -53 -11.141 1 89.94 336 ALA A C 1
ATOM 2692 O O . ALA A 1 336 ? 14.102 -53.062 -10.805 1 89.94 336 ALA A O 1
ATOM 2693 N N . GLY A 1 337 ? 11.938 -53.375 -10.312 1 89.88 337 GLY A N 1
ATOM 2694 C CA . GLY A 1 337 ? 12.18 -53.906 -8.992 1 89.88 337 GLY A CA 1
ATOM 2695 C C . GLY A 1 337 ? 11 -53.781 -8.047 1 89.88 337 GLY A C 1
ATOM 2696 O O . GLY A 1 337 ? 9.984 -53.156 -8.414 1 89.88 337 GLY A O 1
ATOM 2697 N N . PRO A 1 338 ? 11.227 -54.25 -6.836 1 94.25 338 PRO A N 1
ATOM 2698 C CA . PRO A 1 338 ? 10.133 -54.25 -5.867 1 94.25 338 PRO A CA 1
ATOM 2699 C C . PRO A 1 338 ? 9.93 -52.875 -5.203 1 94.25 338 PRO A C 1
ATOM 2701 O O . PRO A 1 338 ? 8.922 -52.656 -4.527 1 94.25 338 PRO A O 1
ATOM 2704 N N . LEU A 1 339 ? 10.859 -52.094 -5.43 1 96.81 339 LEU A N 1
ATOM 2705 C CA . LEU A 1 339 ? 10.797 -50.75 -4.848 1 96.81 339 LEU A CA 1
ATOM 2706 C C . LEU A 1 339 ? 10.695 -49.688 -5.938 1 96.81 339 LEU A C 1
ATOM 2708 O O . LEU A 1 339 ? 11.039 -49.938 -7.094 1 96.81 339 LEU A O 1
ATOM 2712 N N . VAL A 1 340 ? 10.289 -48.5 -5.531 1 97.31 340 VAL A N 1
ATOM 2713 C CA . VAL A 1 340 ? 10.234 -47.375 -6.453 1 97.31 340 VAL A CA 1
ATOM 2714 C C . VAL A 1 340 ? 11.648 -46.969 -6.879 1 97.31 340 VAL A C 1
ATOM 2716 O O . VAL A 1 340 ? 12.555 -46.906 -6.047 1 97.31 340 VAL A O 1
ATOM 2719 N N . THR A 1 341 ? 11.883 -46.812 -8.109 1 97.19 341 THR A N 1
ATOM 2720 C CA . THR A 1 341 ? 13.156 -46.375 -8.648 1 97.19 341 THR A CA 1
ATOM 2721 C C . THR A 1 341 ? 12.961 -45.156 -9.57 1 97.19 341 THR A C 1
ATOM 2723 O O . THR A 1 341 ? 11.828 -44.812 -9.93 1 97.19 341 THR A O 1
ATOM 2726 N N . VAL A 1 342 ? 14.086 -44.531 -9.844 1 97.38 342 VAL A N 1
ATOM 2727 C CA . VAL A 1 342 ? 14.023 -43.375 -10.742 1 97.38 342 VAL A CA 1
ATOM 2728 C C . VAL A 1 342 ? 15.094 -43.5 -11.82 1 97.38 342 VAL A C 1
ATOM 2730 O O . VAL A 1 342 ? 16.125 -44.156 -11.602 1 97.38 342 VAL A O 1
ATOM 2733 N N . SER A 1 343 ? 14.82 -42.969 -12.953 1 97.88 343 SER A N 1
ATOM 2734 C CA . SER A 1 343 ? 15.781 -42.812 -14.031 1 97.88 343 SER A CA 1
ATOM 2735 C C . SER A 1 343 ? 16.125 -41.344 -14.242 1 97.88 343 SER A C 1
ATOM 2737 O O . SER A 1 343 ? 15.281 -40.469 -14.07 1 97.88 343 SER A O 1
ATOM 2739 N N . MET A 1 344 ? 17.422 -41.125 -14.578 1 97.94 344 MET A N 1
ATOM 2740 C CA . MET A 1 344 ? 17.859 -39.75 -14.625 1 97.94 344 MET A CA 1
ATOM 2741 C C . MET A 1 344 ? 18.656 -39.469 -15.883 1 97.94 344 MET A C 1
ATOM 2743 O O . MET A 1 344 ? 19.375 -40.344 -16.375 1 97.94 344 MET A O 1
ATOM 2747 N N . GLY A 1 345 ? 18.469 -38.312 -16.422 1 97.75 345 GLY A N 1
ATOM 2748 C CA . GLY A 1 345 ? 19.312 -37.75 -17.453 1 97.75 345 GLY A CA 1
ATOM 2749 C C . GLY A 1 345 ? 20.109 -36.562 -16.984 1 97.75 345 GLY A C 1
ATOM 2750 O O . GLY A 1 345 ? 19.547 -35.625 -16.406 1 97.75 345 GLY A O 1
ATOM 2751 N N . ILE A 1 346 ? 21.422 -36.594 -17.25 1 97.88 346 ILE A N 1
ATOM 2752 C CA . ILE A 1 346 ? 22.297 -35.562 -16.75 1 97.88 346 ILE A CA 1
ATOM 2753 C C . ILE A 1 346 ? 22.969 -34.844 -17.906 1 97.88 346 ILE A C 1
ATOM 2755 O O . ILE A 1 346 ? 23.469 -35.469 -18.844 1 97.88 346 ILE A O 1
ATOM 2759 N N . VAL A 1 347 ? 22.922 -33.531 -17.828 1 97 347 VAL A N 1
ATOM 2760 C CA . VAL A 1 347 ? 23.625 -32.719 -18.812 1 97 347 VAL A CA 1
ATOM 2761 C C . VAL A 1 347 ? 24.328 -31.547 -18.125 1 97 347 VAL A C 1
ATOM 2763 O O . VAL A 1 347 ? 23.969 -31.156 -17.016 1 97 347 VAL A O 1
ATOM 2766 N N . ALA A 1 348 ? 25.375 -31.078 -18.672 1 95.5 348 ALA A N 1
ATOM 2767 C CA . ALA A 1 348 ? 26.062 -29.875 -18.219 1 95.5 348 ALA A CA 1
ATOM 2768 C C . ALA A 1 348 ? 26.219 -28.859 -19.344 1 95.5 348 ALA A C 1
ATOM 2770 O O . ALA A 1 348 ? 26.312 -29.234 -20.516 1 95.5 348 ALA A O 1
ATOM 2771 N N . SER A 1 349 ? 26.156 -27.625 -18.953 1 93.5 349 SER A N 1
ATOM 2772 C CA . SER A 1 349 ? 26.266 -26.547 -19.922 1 93.5 349 SER A CA 1
ATOM 2773 C C . SER A 1 349 ? 27.234 -25.469 -19.438 1 93.5 349 SER A C 1
ATOM 2775 O O . SER A 1 349 ? 27.344 -25.234 -18.234 1 93.5 349 SER A O 1
ATOM 2777 N N . ASP A 1 350 ? 27.875 -24.891 -20.422 1 90.06 350 ASP A N 1
ATOM 2778 C CA . ASP A 1 350 ? 28.766 -23.766 -20.109 1 90.06 350 ASP A CA 1
ATOM 2779 C C . ASP A 1 350 ? 28 -22.453 -20.078 1 90.06 350 ASP A C 1
ATOM 2781 O O . ASP A 1 350 ? 28.594 -21.375 -19.969 1 90.06 350 ASP A O 1
ATOM 2785 N N . GLY A 1 351 ? 26.766 -22.484 -20.188 1 86.75 351 GLY A N 1
ATOM 2786 C CA . GLY A 1 351 ? 25.953 -21.297 -20.125 1 86.75 351 GLY A CA 1
ATOM 2787 C C . GLY A 1 351 ? 25.609 -20.734 -21.484 1 86.75 351 GLY A C 1
ATOM 2788 O O . GLY A 1 351 ? 24.859 -19.75 -21.594 1 86.75 351 GLY A O 1
ATOM 2789 N N . ARG A 1 352 ? 26.078 -21.375 -22.531 1 85.38 352 ARG A N 1
ATOM 2790 C CA . ARG A 1 352 ? 25.891 -20.797 -23.875 1 85.38 352 ARG A CA 1
ATOM 2791 C C . ARG A 1 352 ? 24.75 -21.5 -24.609 1 85.38 352 ARG A C 1
ATOM 2793 O O . ARG A 1 352 ? 24.328 -21.062 -25.672 1 85.38 352 ARG A O 1
ATOM 2800 N N . VAL A 1 353 ? 24.25 -22.562 -24.062 1 86.44 353 VAL A N 1
ATOM 2801 C CA . VAL A 1 353 ? 23.172 -23.328 -24.672 1 86.44 353 VAL A CA 1
ATOM 2802 C C . VAL A 1 353 ? 21.828 -22.844 -24.125 1 86.44 353 VAL A C 1
ATOM 2804 O O . VAL A 1 353 ? 21.656 -22.688 -22.906 1 86.44 353 VAL A O 1
ATOM 2807 N N . PRO A 1 354 ? 20.922 -22.578 -25.094 1 87.19 354 PRO A N 1
ATOM 2808 C CA . PRO A 1 354 ? 19.594 -22.141 -24.641 1 87.19 354 PRO A CA 1
ATOM 2809 C C . PRO A 1 354 ? 18.906 -23.172 -23.75 1 87.19 354 PRO A C 1
ATOM 2811 O O . PRO A 1 354 ? 19.109 -24.375 -23.938 1 87.19 354 PRO A O 1
ATOM 2814 N N . ALA A 1 355 ? 18.047 -22.656 -22.844 1 85.5 355 ALA A N 1
ATOM 2815 C CA . ALA A 1 355 ? 17.359 -23.484 -21.859 1 85.5 355 ALA A CA 1
ATOM 2816 C C . ALA A 1 355 ? 16.562 -24.594 -22.531 1 85.5 355 ALA A C 1
ATOM 2818 O O . ALA A 1 355 ? 16.547 -25.734 -22.047 1 85.5 355 ALA A O 1
ATOM 2819 N N . SER A 1 356 ? 15.898 -24.344 -23.578 1 82.62 356 SER A N 1
ATOM 2820 C CA . SER A 1 356 ? 15.086 -25.312 -24.281 1 82.62 356 SER A CA 1
ATOM 2821 C C . SER A 1 356 ? 15.93 -26.469 -24.812 1 82.62 356 SER A C 1
ATOM 2823 O O . SER A 1 356 ? 15.531 -27.625 -24.75 1 82.62 356 SER A O 1
ATOM 2825 N N . GLU A 1 357 ? 17.047 -26.109 -25.297 1 87.12 357 GLU A N 1
ATOM 2826 C CA . GLU A 1 357 ? 17.953 -27.125 -25.828 1 87.12 357 GLU A CA 1
ATOM 2827 C C . GLU A 1 357 ? 18.562 -27.953 -24.719 1 87.12 357 GLU A C 1
ATOM 282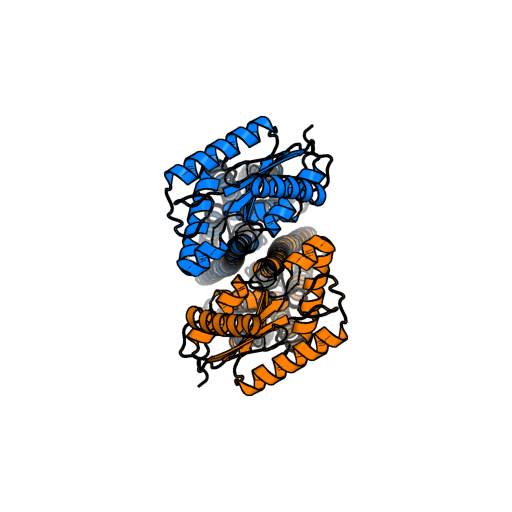9 O O . GLU A 1 357 ? 18.766 -29.156 -24.875 1 87.12 357 GLU A O 1
ATOM 2834 N N . LEU A 1 358 ? 18.859 -27.281 -23.688 1 90.81 358 LEU A N 1
ATOM 2835 C CA . LEU A 1 358 ? 19.422 -27.984 -22.547 1 90.81 358 LEU A CA 1
ATOM 2836 C C . LEU A 1 358 ? 18.453 -29.031 -22 1 90.81 358 LEU A C 1
ATOM 2838 O O . LEU A 1 358 ? 18.844 -30.156 -21.703 1 90.81 358 LEU A O 1
ATOM 2842 N N . ILE A 1 359 ? 17.266 -28.688 -21.891 1 88.31 359 ILE A N 1
ATOM 2843 C CA . ILE A 1 359 ? 16.219 -29.594 -21.406 1 88.31 359 ILE A CA 1
ATOM 2844 C C . ILE A 1 359 ? 16.047 -30.75 -22.391 1 88.31 359 ILE A C 1
ATOM 2846 O O . ILE A 1 359 ? 15.867 -31.906 -21.984 1 88.31 359 ILE A O 1
ATOM 2850 N N . ALA A 1 360 ? 16.109 -30.453 -23.625 1 86.06 360 ALA A N 1
ATOM 2851 C CA . ALA A 1 360 ? 15.977 -31.484 -24.656 1 86.06 360 ALA A CA 1
ATOM 2852 C C . ALA A 1 360 ? 17.109 -32.5 -24.547 1 86.06 360 ALA A C 1
ATOM 2854 O O . ALA A 1 360 ? 16.891 -33.719 -24.703 1 86.06 360 ALA A O 1
ATOM 2855 N N . GLN A 1 361 ? 18.25 -31.984 -24.328 1 92.25 361 GLN A N 1
ATOM 2856 C CA . GLN A 1 361 ? 19.406 -32.875 -24.172 1 92.25 361 GLN A CA 1
ATOM 2857 C C . GLN A 1 361 ? 19.25 -33.781 -22.938 1 92.25 361 GLN A C 1
ATOM 2859 O O . GLN A 1 361 ? 19.547 -34.969 -23 1 92.25 361 GLN A O 1
ATOM 2864 N N . ALA A 1 362 ? 18.859 -33.156 -21.906 1 94.06 362 ALA A N 1
ATOM 2865 C CA . ALA A 1 362 ? 18.641 -33.938 -20.672 1 94.06 362 ALA A CA 1
ATOM 2866 C C . ALA A 1 362 ? 17.562 -34.969 -20.859 1 94.06 362 ALA A C 1
ATOM 2868 O O . ALA A 1 362 ? 17.656 -36.094 -20.328 1 94.06 362 ALA A O 1
ATOM 2869 N N . ASP A 1 363 ? 16.562 -34.625 -21.578 1 87.56 363 ASP A N 1
ATOM 2870 C CA . ASP A 1 363 ? 15.461 -35.562 -21.875 1 87.56 363 ASP A CA 1
ATOM 2871 C C . ASP A 1 363 ? 15.953 -36.75 -22.703 1 87.56 363 ASP A C 1
ATOM 2873 O O . ASP A 1 363 ? 15.508 -37.875 -22.5 1 87.56 363 ASP A O 1
ATOM 2877 N N . ALA A 1 364 ? 16.766 -36.406 -23.625 1 90.38 364 ALA A N 1
ATOM 2878 C CA . ALA A 1 364 ? 17.344 -37.469 -24.438 1 90.38 364 ALA A CA 1
ATOM 2879 C C . ALA A 1 364 ? 18.172 -38.438 -23.578 1 90.38 364 ALA A C 1
ATOM 2881 O O . ALA A 1 364 ? 18.125 -39.656 -23.781 1 90.38 364 ALA A O 1
ATOM 2882 N N . ALA A 1 365 ? 18.906 -37.875 -22.719 1 95.19 365 ALA A N 1
ATOM 2883 C CA . ALA A 1 365 ? 19.688 -38.688 -21.797 1 95.19 365 ALA A CA 1
ATOM 2884 C C . ALA A 1 365 ? 18.781 -39.531 -20.906 1 95.19 365 ALA A C 1
ATOM 2886 O O . ALA A 1 365 ? 19.078 -40.688 -20.609 1 95.19 365 ALA A O 1
ATOM 2887 N N . LEU A 1 366 ? 17.734 -38.969 -20.453 1 94.38 366 LEU A N 1
ATOM 2888 C CA . LEU A 1 366 ? 16.766 -39.688 -19.656 1 94.38 366 LEU A CA 1
ATOM 2889 C C . LEU A 1 366 ? 16.172 -40.875 -20.453 1 94.38 366 LEU A C 1
ATOM 2891 O O . LEU A 1 366 ? 16 -41.969 -19.906 1 94.38 366 LEU A O 1
ATOM 2895 N N . TYR A 1 367 ? 15.805 -40.562 -21.688 1 89.25 367 TYR A N 1
ATOM 2896 C CA . TYR A 1 367 ? 15.258 -41.594 -22.547 1 89.25 367 TYR A CA 1
ATOM 2897 C C . TYR A 1 367 ? 16.234 -42.75 -22.688 1 89.25 367 TYR A C 1
ATOM 2899 O O . TYR A 1 367 ? 15.828 -43.938 -22.672 1 89.25 367 TYR A O 1
ATOM 2907 N N . LYS A 1 368 ? 17.484 -42.438 -22.859 1 94.62 368 LYS A N 1
ATOM 2908 C CA . LYS A 1 368 ? 18.516 -43.469 -22.922 1 94.62 368 LYS A CA 1
ATOM 2909 C C . LYS A 1 368 ? 18.562 -44.281 -21.656 1 94.62 368 LYS A C 1
ATOM 2911 O O . LYS A 1 368 ? 18.672 -45.531 -21.719 1 94.62 368 LYS A O 1
ATOM 2916 N N . ALA A 1 369 ? 18.469 -43.688 -20.531 1 95.75 369 ALA A N 1
ATOM 2917 C CA . ALA A 1 369 ? 18.469 -44.375 -19.25 1 95.75 369 ALA A CA 1
ATOM 2918 C C . ALA A 1 369 ? 17.297 -45.344 -19.141 1 95.75 369 ALA A C 1
ATOM 2920 O O . ALA A 1 369 ? 17.438 -46.438 -18.609 1 95.75 369 ALA A O 1
ATOM 2921 N N . LYS A 1 370 ? 16.141 -44.906 -19.578 1 92.62 370 LYS A N 1
ATOM 2922 C CA . LYS A 1 370 ? 14.945 -45.75 -19.547 1 92.62 370 LYS A CA 1
ATOM 2923 C C . LYS A 1 370 ? 15.109 -46.938 -20.453 1 92.62 370 LYS A C 1
ATOM 2925 O O . LYS A 1 370 ? 14.719 -48.062 -20.094 1 92.62 370 LYS A O 1
ATOM 2930 N N . GLN A 1 371 ? 15.719 -46.812 -21.594 1 91.31 371 GLN A N 1
ATOM 2931 C CA . GLN A 1 371 ? 15.891 -47.875 -22.578 1 91.31 371 GLN A CA 1
ATOM 2932 C C . GLN A 1 371 ? 16.938 -48.875 -22.125 1 91.31 371 GLN A C 1
ATOM 2934 O O . GLN A 1 371 ? 16.844 -50.062 -22.453 1 91.31 371 GLN A O 1
ATOM 2939 N N . GLU A 1 372 ? 17.859 -48.406 -21.391 1 94.38 372 GLU A N 1
ATOM 2940 C CA . GLU A 1 372 ? 18.969 -49.25 -20.953 1 94.38 372 GLU A CA 1
ATOM 2941 C C . GLU A 1 372 ? 18.625 -50 -19.672 1 94.38 372 GLU A C 1
ATOM 2943 O O . GLU A 1 372 ? 19.5 -50.562 -19.016 1 94.38 372 GLU A O 1
ATOM 2948 N N . GLY A 1 373 ? 17.328 -49.969 -19.172 1 92.69 373 GLY A N 1
ATOM 2949 C CA . GLY A 1 373 ? 16.938 -50.812 -18.062 1 92.69 373 GLY A CA 1
ATOM 2950 C C . GLY A 1 373 ? 16.359 -50.062 -16.891 1 92.69 373 GLY A C 1
ATOM 2951 O O . GLY A 1 373 ? 15.906 -50.656 -15.914 1 92.69 373 GLY A O 1
ATOM 2952 N N . ARG A 1 374 ? 16.359 -48.75 -16.969 1 94.5 374 ARG A N 1
ATOM 2953 C CA . ARG A 1 374 ? 15.781 -47.875 -15.945 1 94.5 374 ARG A CA 1
ATOM 2954 C C . ARG A 1 374 ? 16.562 -48 -14.641 1 94.5 374 ARG A C 1
ATOM 2956 O O . ARG A 1 374 ? 17.562 -48.719 -14.562 1 94.5 374 ARG A O 1
ATOM 2963 N N . ASN A 1 375 ? 16.328 -47.188 -13.648 1 96.06 375 ASN A N 1
ATOM 2964 C CA . ASN A 1 375 ? 17.016 -47.156 -12.359 1 96.06 375 ASN A CA 1
ATOM 2965 C C . ASN A 1 375 ? 18.5 -46.844 -12.531 1 96.06 375 ASN A C 1
ATOM 2967 O O . ASN A 1 375 ? 19.359 -47.531 -12 1 96.06 375 ASN A O 1
ATOM 2971 N N . ARG A 1 376 ? 18.719 -45.938 -13.32 1 96.31 376 ARG A N 1
ATOM 2972 C CA . ARG A 1 376 ? 20.094 -45.5 -13.609 1 96.31 376 ARG A CA 1
ATOM 2973 C C . ARG A 1 376 ? 20.109 -44.094 -14.188 1 96.31 376 ARG A C 1
ATOM 2975 O O . ARG A 1 376 ? 19.047 -43.438 -14.336 1 96.31 376 ARG A O 1
ATOM 2982 N N . TRP A 1 377 ? 21.281 -43.531 -14.422 1 96.88 377 TRP A N 1
ATOM 2983 C CA . TRP A 1 377 ? 21.406 -42.25 -15.094 1 96.88 377 TRP A CA 1
ATOM 2984 C C . TRP A 1 377 ? 22.234 -42.375 -16.359 1 96.88 377 TRP A C 1
ATOM 2986 O O . TRP A 1 377 ? 22.984 -43.344 -16.531 1 96.88 377 TRP A O 1
ATOM 2996 N N . SER A 1 378 ? 21.984 -41.469 -17.219 1 97.44 378 SER A N 1
ATOM 2997 C CA . SER A 1 378 ? 22.734 -41.375 -18.453 1 97.44 378 SER A CA 1
ATOM 2998 C C . SER A 1 378 ? 23.062 -39.938 -18.812 1 97.44 378 SER A C 1
ATOM 3000 O O . SER A 1 378 ? 22.578 -39 -18.156 1 97.44 378 SER A O 1
ATOM 3002 N N . TYR A 1 379 ? 24 -39.812 -19.906 1 95.88 379 TYR A N 1
ATOM 3003 C CA . TYR A 1 379 ? 24.438 -38.5 -20.328 1 95.88 379 TYR A CA 1
ATOM 3004 C C . TYR A 1 379 ? 24.047 -38.219 -21.766 1 95.88 379 TYR A C 1
ATOM 3006 O O . TYR A 1 379 ? 23.891 -39.156 -22.562 1 95.88 379 TYR A O 1
ATOM 3014 N N . MET B 1 1 ? -34.031 -9.43 4.566 1 23.31 1 MET B N 1
ATOM 3015 C CA . MET B 1 1 ? -32.938 -8.477 4.801 1 23.31 1 MET B CA 1
ATOM 3016 C C . MET B 1 1 ? -31.594 -9.047 4.328 1 23.31 1 MET B C 1
ATOM 3018 O O . MET B 1 1 ? -31.203 -10.133 4.754 1 23.31 1 MET B O 1
ATOM 3022 N N . PRO B 1 2 ? -31.141 -8.75 3.129 1 29.59 2 PRO B N 1
ATOM 3023 C CA . PRO B 1 2 ? -29.953 -9.406 2.572 1 29.59 2 PRO B CA 1
ATOM 3024 C C . PRO B 1 2 ? -28.734 -9.305 3.494 1 29.59 2 PRO B C 1
ATOM 3026 O O . PRO B 1 2 ? -28.547 -8.289 4.16 1 29.59 2 PRO B O 1
ATOM 3029 N N . THR B 1 3 ? -28.438 -10.328 4.188 1 32.47 3 THR B N 1
ATOM 3030 C CA . THR B 1 3 ? -27.281 -10.43 5.07 1 32.47 3 THR B CA 1
ATOM 3031 C C . THR B 1 3 ? -26.094 -9.688 4.484 1 32.47 3 THR B C 1
ATOM 3033 O O . THR B 1 3 ? -25.609 -10.023 3.402 1 32.47 3 THR B O 1
ATOM 3036 N N . GLU B 1 4 ? -26.062 -8.477 4.676 1 37.84 4 GLU B N 1
ATOM 3037 C CA . GLU B 1 4 ? -24.875 -7.664 4.383 1 37.84 4 GLU B CA 1
ATOM 3038 C C . GLU B 1 4 ? -23.594 -8.406 4.738 1 37.84 4 GLU B C 1
ATOM 3040 O O . GLU B 1 4 ? -23.297 -8.617 5.918 1 37.84 4 GLU B O 1
ATOM 3045 N N . GLN B 1 5 ? -23.297 -9.43 4.188 1 37.44 5 GLN B N 1
ATOM 3046 C CA . GLN B 1 5 ? -22.047 -10.148 4.379 1 37.44 5 GLN B CA 1
ATOM 3047 C C . GLN B 1 5 ? -20.891 -9.18 4.629 1 37.44 5 GLN B C 1
ATOM 3049 O O . GLN B 1 5 ? -20.562 -8.359 3.77 1 37.44 5 GLN B O 1
ATOM 3054 N N . ARG B 1 6 ? -20.75 -8.805 5.84 1 44.03 6 ARG B N 1
ATOM 3055 C CA . ARG B 1 6 ? -19.578 -8.07 6.324 1 44.03 6 ARG B CA 1
ATOM 3056 C C . ARG B 1 6 ? -18.344 -8.422 5.516 1 44.03 6 ARG B C 1
ATOM 3058 O O . ARG B 1 6 ? -17.859 -9.562 5.566 1 44.03 6 ARG B O 1
ATOM 3065 N N . LEU B 1 7 ? -18.141 -7.781 4.434 1 49.66 7 LEU B N 1
ATOM 3066 C CA . LEU B 1 7 ? -16.922 -7.977 3.646 1 49.66 7 LEU B CA 1
ATOM 3067 C C . LEU B 1 7 ? -15.703 -8.055 4.547 1 49.66 7 LEU B C 1
ATOM 3069 O O . LEU B 1 7 ? -15.625 -7.355 5.562 1 49.66 7 LEU B O 1
ATOM 3073 N N . ASP B 1 8 ? -14.828 -9.016 4.414 1 62.56 8 ASP B N 1
ATOM 3074 C CA . ASP B 1 8 ? -13.523 -9.195 5.047 1 62.56 8 ASP B CA 1
ATOM 3075 C C . ASP B 1 8 ? -12.742 -7.879 5.07 1 62.56 8 ASP B C 1
ATOM 3077 O O . ASP B 1 8 ? -12.789 -7.105 4.109 1 62.56 8 ASP B O 1
ATOM 3081 N N . PRO B 1 9 ? -12.492 -7.301 6.281 1 62.62 9 PRO B N 1
ATOM 3082 C CA . PRO B 1 9 ? -11.727 -6.055 6.379 1 62.62 9 PRO B CA 1
ATOM 3083 C C . PRO B 1 9 ? -10.711 -5.891 5.25 1 62.62 9 PRO B C 1
ATOM 3085 O O . PRO B 1 9 ? -10.461 -4.773 4.801 1 62.62 9 PRO B O 1
ATOM 3088 N N . ARG B 1 10 ? -10.406 -6.941 4.758 1 69.75 10 ARG B N 1
ATOM 3089 C CA . ARG B 1 10 ? -9.461 -6.871 3.65 1 69.75 10 ARG B CA 1
ATOM 3090 C C . ARG B 1 10 ? -10.156 -6.461 2.357 1 69.75 10 ARG B C 1
ATOM 3092 O O . ARG B 1 10 ? -9.617 -5.668 1.581 1 69.75 10 ARG B O 1
ATOM 3099 N N . GLN B 1 11 ? -11.273 -7.094 2.111 1 67.88 11 GLN B N 1
ATOM 3100 C CA . GLN B 1 11 ? -12.016 -6.762 0.899 1 67.88 11 GLN B CA 1
ATOM 3101 C C . GLN B 1 11 ? -12.445 -5.297 0.899 1 67.88 11 GLN B C 1
ATOM 3103 O O . GLN B 1 11 ? -12.398 -4.629 -0.137 1 67.88 11 GLN B O 1
ATOM 3108 N N . ASP B 1 12 ? -12.727 -4.812 2.098 1 69.44 12 ASP B N 1
ATOM 3109 C CA . ASP B 1 12 ? -13.125 -3.416 2.246 1 69.44 12 ASP B CA 1
ATOM 3110 C C . ASP B 1 12 ? -11.969 -2.479 1.925 1 69.44 12 ASP B C 1
ATOM 3112 O O . ASP B 1 12 ? -12.141 -1.482 1.219 1 69.44 12 ASP B O 1
ATOM 3116 N N . ARG B 1 13 ? -10.859 -2.812 2.418 1 73.38 13 ARG B N 1
ATOM 3117 C CA . ARG B 1 13 ? -9.688 -1.974 2.186 1 73.38 13 ARG B CA 1
ATOM 3118 C C . ARG B 1 13 ? -9.273 -2.01 0.719 1 73.38 13 ARG B C 1
ATOM 3120 O O . ARG B 1 13 ? -8.883 -0.983 0.153 1 73.38 13 ARG B O 1
ATOM 3127 N N . ALA B 1 14 ? -9.477 -3.129 0.205 1 72.75 14 ALA B N 1
ATOM 3128 C CA . ALA B 1 14 ? -9.141 -3.264 -1.21 1 72.75 14 ALA B CA 1
ATOM 3129 C C . ALA B 1 14 ? -10.062 -2.412 -2.076 1 72.75 14 ALA B C 1
ATOM 3131 O O . ALA B 1 14 ? -9.617 -1.791 -3.045 1 72.75 14 ALA B O 1
ATOM 3132 N N . MET B 1 15 ? -11.297 -2.439 -1.649 1 70.62 15 MET B N 1
ATOM 3133 C CA . MET B 1 15 ? -12.258 -1.633 -2.395 1 70.62 15 MET B CA 1
ATOM 3134 C C . MET B 1 15 ? -11.961 -0.145 -2.23 1 70.62 15 MET B C 1
ATOM 3136 O O . MET B 1 15 ? -12.117 0.63 -3.174 1 70.62 15 MET B O 1
ATOM 3140 N N . LEU B 1 16 ? -11.492 0.208 -1.083 1 75.88 16 LEU B N 1
ATOM 3141 C CA . LEU B 1 16 ? -11.164 1.595 -0.773 1 75.88 16 LEU B CA 1
ATOM 3142 C C . LEU B 1 16 ? -10.008 2.082 -1.636 1 75.88 16 LEU B C 1
ATOM 3144 O O . LEU B 1 16 ? -10.039 3.205 -2.146 1 75.88 16 LEU B O 1
ATOM 3148 N N . TRP B 1 17 ? -9.109 1.223 -1.845 1 75.94 17 TRP B N 1
ATOM 3149 C CA . TRP B 1 17 ? -7.887 1.622 -2.539 1 75.94 17 TRP B CA 1
ATOM 3150 C C . TRP B 1 17 ? -7.969 1.278 -4.023 1 75.94 17 TRP B C 1
ATOM 3152 O O . TRP B 1 17 ? -6.969 1.348 -4.738 1 75.94 17 TRP B O 1
ATOM 3162 N N . ALA B 1 18 ? -9.125 0.936 -4.461 1 76.44 18 ALA B N 1
ATOM 3163 C CA . ALA B 1 18 ? -9.336 0.538 -5.852 1 76.44 18 ALA B CA 1
ATOM 3164 C C . ALA B 1 18 ? -9.164 1.727 -6.793 1 76.44 18 ALA B C 1
ATOM 3166 O O . ALA B 1 18 ? -8.617 1.585 -7.891 1 76.44 18 ALA B O 1
ATOM 3167 N N . ASN B 1 19 ? -9.648 2.891 -6.32 1 82.5 19 ASN B N 1
ATOM 3168 C CA . ASN B 1 19 ? -9.539 4.121 -7.098 1 82.5 19 ASN B CA 1
ATOM 3169 C C . ASN B 1 19 ? -9.094 5.293 -6.23 1 82.5 19 ASN B C 1
ATOM 3171 O O . ASN B 1 19 ? -9.383 5.328 -5.031 1 82.5 19 ASN B O 1
ATOM 3175 N N . ARG B 1 20 ? -8.414 6.227 -6.891 1 83.38 20 ARG B N 1
ATOM 3176 C CA . ARG B 1 20 ? -7.875 7.375 -6.172 1 83.38 20 ARG B CA 1
ATOM 3177 C C . ARG B 1 20 ? -8.992 8.219 -5.559 1 83.38 20 ARG B C 1
ATOM 3179 O O . ARG B 1 20 ? -8.828 8.773 -4.473 1 83.38 20 ARG B O 1
ATOM 3186 N N . GLU B 1 21 ? -10.094 8.352 -6.195 1 83.06 21 GLU B N 1
ATOM 3187 C CA . GLU B 1 21 ? -11.227 9.133 -5.715 1 83.06 21 GLU B CA 1
ATOM 3188 C C . GLU B 1 21 ? -11.797 8.539 -4.426 1 83.06 21 GLU B C 1
ATOM 3190 O O . GLU B 1 21 ? -12.211 9.281 -3.529 1 83.06 21 GLU B O 1
ATOM 3195 N N . ASN B 1 22 ? -11.797 7.23 -4.367 1 83.31 22 ASN B N 1
ATOM 3196 C CA . ASN B 1 22 ? -12.273 6.57 -3.16 1 83.31 22 ASN B CA 1
ATOM 3197 C C . ASN B 1 22 ? -11.375 6.855 -1.966 1 83.31 22 ASN B C 1
ATOM 3199 O O . ASN B 1 22 ? -11.859 7.055 -0.85 1 83.31 22 ASN B O 1
ATOM 3203 N N . VAL B 1 23 ? -10.125 6.859 -2.311 1 85.56 23 VAL B N 1
ATOM 3204 C CA . VAL B 1 23 ? -9.172 7.145 -1.247 1 85.56 23 VAL B CA 1
ATOM 3205 C C . VAL B 1 23 ? -9.344 8.586 -0.773 1 85.56 23 VAL B C 1
ATOM 3207 O O . VAL B 1 23 ? -9.328 8.859 0.43 1 85.56 23 VAL B O 1
ATOM 3210 N N . GLN B 1 24 ? -9.492 9.5 -1.656 1 87.38 24 GLN B N 1
ATOM 3211 C CA . GLN B 1 24 ? -9.703 10.906 -1.33 1 87.38 24 GLN B CA 1
ATOM 3212 C C . GLN B 1 24 ? -10.984 11.094 -0.515 1 87.38 24 GLN B C 1
ATOM 3214 O O . GLN B 1 24 ? -11 11.844 0.462 1 87.38 24 GLN B O 1
ATOM 3219 N N . LYS B 1 25 ? -12.039 10.43 -0.957 1 86.38 25 LYS B N 1
ATOM 3220 C CA . LYS B 1 25 ? -13.312 10.477 -0.239 1 86.38 25 LYS B CA 1
ATOM 3221 C C . LYS B 1 25 ? -13.148 10 1.2 1 86.38 25 LYS B C 1
ATOM 3223 O O . LYS B 1 25 ? -13.688 10.602 2.127 1 86.38 25 LYS B O 1
ATOM 3228 N N . HIS B 1 26 ? -12.453 8.992 1.296 1 87 26 HIS B N 1
ATOM 3229 C CA . HIS B 1 26 ? -12.219 8.438 2.625 1 87 26 HIS B CA 1
ATOM 3230 C C . HIS B 1 26 ? -11.406 9.398 3.488 1 87 26 HIS B C 1
ATOM 3232 O O . HIS B 1 26 ? -11.734 9.617 4.656 1 87 26 HIS B O 1
ATOM 3238 N N . ALA B 1 27 ? -10.391 9.938 2.949 1 88.06 27 ALA B N 1
ATOM 3239 C CA . ALA B 1 27 ? -9.562 10.906 3.674 1 88.06 27 ALA B CA 1
ATOM 3240 C C . ALA B 1 27 ? -10.383 12.109 4.109 1 88.06 27 ALA B C 1
ATOM 3242 O O . ALA B 1 27 ? -10.281 12.555 5.258 1 88.06 27 ALA B O 1
ATOM 3243 N N . LEU B 1 28 ? -11.211 12.633 3.264 1 89.75 28 LEU B N 1
ATOM 3244 C CA . LEU B 1 28 ? -12.055 13.789 3.549 1 89.75 28 LEU B CA 1
ATOM 3245 C C . LEU B 1 28 ? -13.086 13.469 4.625 1 89.75 28 LEU B C 1
ATOM 3247 O O . LEU B 1 28 ? -13.406 14.312 5.461 1 89.75 28 LEU B O 1
ATOM 3251 N N . SER B 1 29 ? -13.594 12.281 4.594 1 90 29 SER B N 1
ATOM 3252 C CA . SER B 1 29 ? -14.594 11.859 5.582 1 90 29 SER B CA 1
ATOM 3253 C C . SER B 1 29 ? -14 11.859 6.988 1 90 29 SER B C 1
ATOM 3255 O O . SER B 1 29 ? -14.727 12.031 7.969 1 90 29 SER B O 1
ATOM 3257 N N . ARG B 1 30 ? -12.75 11.781 7.078 1 89.19 30 ARG B N 1
ATOM 3258 C CA . ARG B 1 30 ? -12.102 11.75 8.383 1 89.19 30 ARG B CA 1
ATOM 3259 C C . ARG B 1 30 ? -11.664 13.148 8.812 1 89.19 30 ARG B C 1
ATOM 3261 O O . ARG B 1 30 ? -11.711 13.484 10 1 89.19 30 ARG B O 1
ATOM 3268 N N . SER B 1 31 ? -11.227 13.953 7.902 1 92.88 31 SER B N 1
ATOM 3269 C CA . SER B 1 31 ? -10.664 15.25 8.242 1 92.88 31 SER B CA 1
ATOM 3270 C C . SER B 1 31 ? -11.75 16.312 8.352 1 92.88 31 SER B C 1
ATOM 3272 O O . SER B 1 31 ? -11.594 17.297 9.086 1 92.88 31 SER B O 1
ATOM 3274 N N . MET B 1 32 ? -12.914 16.172 7.723 1 92.38 32 MET B N 1
ATOM 3275 C CA . MET B 1 32 ? -13.953 17.188 7.672 1 92.38 32 MET B CA 1
ATOM 3276 C C . MET B 1 32 ? -14.562 17.422 9.055 1 92.38 32 MET B C 1
ATOM 3278 O O . MET B 1 32 ? -14.781 18.562 9.453 1 92.38 32 MET B O 1
ATOM 3282 N N . PRO B 1 33 ? -14.789 16.359 9.758 1 93.69 33 PRO B N 1
ATOM 3283 C CA . PRO B 1 33 ? -15.305 16.609 11.109 1 93.69 33 PRO B CA 1
ATOM 3284 C C . PRO B 1 33 ? -14.328 17.391 11.984 1 93.69 33 PRO B C 1
ATOM 3286 O O . PRO B 1 33 ? -14.75 18.188 12.82 1 93.69 33 PRO B O 1
ATOM 3289 N N . TRP B 1 34 ? -13.078 17.109 11.836 1 95.06 34 TRP B N 1
ATOM 3290 C CA . TRP B 1 34 ? -12.07 17.875 12.578 1 95.06 34 TRP B CA 1
ATOM 3291 C C . TRP B 1 34 ? -12.094 19.344 12.172 1 95.06 34 TRP B C 1
ATOM 3293 O O . TRP B 1 34 ? -12.039 20.219 13.031 1 95.06 34 TRP B O 1
ATOM 3303 N N . LEU B 1 35 ? -12.188 19.594 10.875 1 96.25 35 LEU B N 1
ATOM 3304 C CA . LEU B 1 35 ? -12.266 20.969 10.398 1 96.25 35 LEU B CA 1
ATOM 3305 C C . LEU B 1 35 ? -13.531 21.656 10.914 1 96.25 35 LEU B C 1
ATOM 3307 O O . LEU B 1 35 ? -13.492 22.812 11.32 1 96.25 35 LEU B O 1
ATOM 3311 N N . ALA B 1 36 ? -14.633 20.938 10.859 1 96.62 36 ALA B N 1
ATOM 3312 C CA . ALA B 1 36 ? -15.891 21.453 11.391 1 96.62 36 ALA B CA 1
ATOM 3313 C C . ALA B 1 36 ? -15.766 21.781 12.875 1 96.62 36 ALA B C 1
ATOM 3315 O O . ALA B 1 36 ? -16.25 22.812 13.336 1 96.62 36 ALA B O 1
ATOM 3316 N N . PHE B 1 37 ? -15.148 20.922 13.562 1 96.56 37 PHE B N 1
ATOM 3317 C CA . PHE B 1 37 ? -14.922 21.125 14.984 1 96.56 37 PHE B CA 1
ATOM 3318 C C . PHE B 1 37 ? -14.148 22.422 15.227 1 96.56 37 PHE B C 1
ATOM 3320 O O . PHE B 1 37 ? -14.508 23.203 16.109 1 96.56 37 PHE B O 1
ATOM 3327 N N . VAL B 1 38 ? -13.078 22.656 14.516 1 96.06 38 VAL B N 1
ATOM 3328 C CA . VAL B 1 38 ? -12.266 23.859 14.648 1 96.06 38 VAL B CA 1
ATOM 3329 C C . VAL B 1 38 ? -13.141 25.094 14.43 1 96.06 38 VAL B C 1
ATOM 3331 O O . VAL B 1 38 ? -13.133 26.031 15.242 1 96.06 38 VAL B O 1
ATOM 3334 N N . ASN B 1 39 ? -13.961 25.109 13.391 1 97.06 39 ASN B N 1
ATOM 3335 C CA . ASN B 1 39 ? -14.812 26.234 13.047 1 97.06 39 ASN B CA 1
ATOM 3336 C C . ASN B 1 39 ? -15.891 26.469 14.102 1 97.06 39 ASN B C 1
ATOM 3338 O O . ASN B 1 39 ? -16.094 27.594 14.547 1 97.06 39 ASN B O 1
ATOM 3342 N N . ILE B 1 40 ? -16.484 25.422 14.547 1 96.88 40 ILE B N 1
ATOM 3343 C CA . ILE B 1 40 ? -17.578 25.516 15.5 1 96.88 40 ILE B CA 1
ATOM 3344 C C . ILE B 1 40 ? -17.047 25.984 16.859 1 96.88 40 ILE B C 1
ATOM 3346 O O . ILE B 1 40 ? -17.641 26.844 17.5 1 96.88 40 ILE B O 1
ATOM 3350 N N . ALA B 1 41 ? -15.961 25.391 17.297 1 95.25 41 ALA B N 1
ATOM 3351 C CA . ALA B 1 41 ? -15.383 25.719 18.594 1 95.25 41 ALA B CA 1
ATOM 3352 C C . ALA B 1 41 ? -15.078 27.219 18.688 1 95.25 41 ALA B C 1
ATOM 3354 O O . ALA B 1 41 ? -15.453 27.875 19.656 1 95.25 41 ALA B O 1
ATOM 3355 N N . PHE B 1 42 ? -14.461 27.828 17.688 1 93.94 42 PHE B N 1
ATOM 3356 C CA . PHE B 1 42 ? -14.102 29.234 17.719 1 93.94 42 PHE B CA 1
ATOM 3357 C C . PHE B 1 42 ? -15.328 30.109 17.547 1 93.94 42 PHE B C 1
ATOM 3359 O O . PHE B 1 42 ? -15.43 31.172 18.172 1 93.94 42 PHE B O 1
ATOM 3366 N N . ALA B 1 43 ? -16.266 29.688 16.688 1 95.12 43 ALA B N 1
ATOM 3367 C CA . ALA B 1 43 ? -17.5 30.453 16.531 1 95.12 43 ALA B CA 1
ATOM 3368 C C . ALA B 1 43 ? -18.266 30.531 17.844 1 95.12 43 ALA B C 1
ATOM 3370 O O . ALA B 1 43 ? -18.75 31.594 18.234 1 95.12 43 ALA B O 1
ATOM 3371 N N . LEU B 1 44 ? -18.344 29.438 18.531 1 92.81 44 LEU B N 1
ATOM 3372 C CA . LEU B 1 44 ? -19.047 29.391 19.812 1 92.81 44 LEU B CA 1
ATOM 3373 C C . LEU B 1 44 ? -18.328 30.266 20.844 1 92.81 44 LEU B C 1
ATOM 3375 O O . LEU B 1 44 ? -18.984 30.953 21.641 1 92.81 44 LEU B O 1
ATOM 3379 N N . MET B 1 45 ? -17.062 30.203 20.812 1 88.62 45 MET B N 1
ATOM 3380 C CA . MET B 1 45 ? -16.281 31.016 21.75 1 88.62 45 MET B CA 1
ATOM 3381 C C . MET B 1 45 ? -16.594 32.5 21.547 1 88.62 45 MET B C 1
ATOM 3383 O O . MET B 1 45 ? -16.766 33.25 22.516 1 88.62 45 MET B O 1
ATOM 3387 N N . VAL B 1 46 ? -16.75 32.938 20.297 1 87.5 46 VAL B N 1
ATOM 3388 C CA . VAL B 1 46 ? -17 34.344 19.984 1 87.5 46 VAL B CA 1
ATOM 3389 C C . VAL B 1 46 ? -18.453 34.688 20.312 1 87.5 46 VAL B C 1
ATOM 3391 O O . VAL B 1 46 ? -18.734 35.75 20.844 1 87.5 46 VAL B O 1
ATOM 3394 N N . ILE B 1 47 ? -19.328 33.844 20.016 1 88.62 47 ILE B N 1
ATOM 3395 C CA . ILE B 1 47 ? -20.75 34.062 20.266 1 88.62 47 ILE B CA 1
ATOM 3396 C C . ILE B 1 47 ? -21 34.25 21.766 1 88.62 47 ILE B C 1
ATOM 3398 O O . ILE B 1 47 ? -21.766 35.125 22.188 1 88.62 47 ILE B O 1
ATOM 3402 N N . PHE B 1 48 ? -20.344 33.469 22.547 1 85.38 48 PHE B N 1
ATOM 3403 C CA . PHE B 1 48 ? -20.562 33.5 23.984 1 85.38 48 PHE B CA 1
ATOM 3404 C C . PHE B 1 48 ? -19.594 34.438 24.656 1 85.38 48 PHE B C 1
ATOM 3406 O O . PHE B 1 48 ? -19.281 34.281 25.844 1 85.38 48 PHE B O 1
ATOM 3413 N N . ARG B 1 49 ? -19.109 35.375 23.922 1 80.62 49 ARG B N 1
ATOM 3414 C CA . ARG B 1 49 ? -18.094 36.281 24.406 1 80.62 49 ARG B CA 1
ATOM 3415 C C . ARG B 1 49 ? -18.594 37.062 25.625 1 80.62 49 ARG B C 1
ATOM 3417 O O . ARG B 1 49 ? -17.828 37.312 26.562 1 80.62 49 ARG B O 1
ATOM 3424 N N . ASN B 1 50 ? -19.844 37.5 25.609 1 78.88 50 ASN B N 1
ATOM 3425 C CA . ASN B 1 50 ? -20.375 38.312 26.703 1 78.88 50 ASN B CA 1
ATOM 3426 C C . ASN B 1 50 ? -20.562 37.469 27.969 1 78.88 50 ASN B C 1
ATOM 3428 O O . ASN B 1 50 ? -20.469 38 29.078 1 78.88 50 ASN B O 1
ATOM 3432 N N . VAL B 1 51 ? -20.875 36.281 27.781 1 75.94 51 VAL B N 1
ATOM 3433 C CA . VAL B 1 51 ? -21.016 35.375 28.922 1 75.94 51 VAL B CA 1
ATOM 3434 C C . VAL B 1 51 ? -19.641 35.031 29.469 1 75.94 51 VAL B C 1
ATOM 3436 O O . VAL B 1 51 ? -19.438 35 30.688 1 75.94 51 VAL B O 1
ATOM 3439 N N . LEU B 1 52 ? -18.734 34.906 28.578 1 70.62 52 LEU B N 1
ATOM 3440 C CA . LEU B 1 52 ? -17.406 34.438 28.969 1 70.62 52 LEU B CA 1
ATOM 3441 C C . LEU B 1 52 ? -16.562 35.625 29.484 1 70.62 52 LEU B C 1
ATOM 3443 O O . LEU B 1 52 ? -15.711 35.406 30.359 1 70.62 52 LEU B O 1
ATOM 3447 N N . PHE B 1 53 ? -16.781 36.812 28.875 1 66.56 53 PHE B N 1
ATOM 3448 C CA . PHE B 1 53 ? -15.891 37.938 29.172 1 66.56 53 PHE B CA 1
ATOM 3449 C C . PHE B 1 53 ? -16.641 39.062 29.875 1 66.56 53 PHE B C 1
ATOM 3451 O O . PHE B 1 53 ? -16.203 40.219 29.859 1 66.56 53 PHE B O 1
ATOM 3458 N N . THR B 1 54 ? -17.422 38.844 30.703 1 62.84 54 THR B N 1
ATOM 3459 C CA . THR B 1 54 ? -18.297 39.781 31.391 1 62.84 54 THR B CA 1
ATOM 3460 C C . THR B 1 54 ? -18.328 41.125 30.672 1 62.84 54 THR B C 1
ATOM 3462 O O . THR B 1 54 ? -17.312 41.812 30.625 1 62.84 54 THR B O 1
ATOM 3465 N N . GLU B 1 55 ? -19.391 41.531 30.172 1 64.19 55 GLU B N 1
ATOM 3466 C CA . GLU B 1 55 ? -19.766 42.781 29.516 1 64.19 55 GLU B CA 1
ATOM 3467 C C . GLU B 1 55 ? -18.734 43.188 28.469 1 64.19 55 GLU B C 1
ATOM 3469 O O . GLU B 1 55 ? -18.297 44.344 28.422 1 64.19 55 GLU B O 1
ATOM 3474 N N . PHE B 1 56 ? -18.266 42.312 27.641 1 66.25 56 PHE B N 1
ATOM 3475 C CA . PHE B 1 56 ? -17.234 42.531 26.625 1 66.25 56 PHE B CA 1
ATOM 3476 C C . PHE B 1 56 ? -17.672 43.625 25.641 1 66.25 56 PHE B C 1
ATOM 3478 O O . PHE B 1 56 ? -16.891 44.5 25.297 1 66.25 56 PHE B O 1
ATOM 3485 N N . ASP B 1 57 ? -18.875 43.5 25.234 1 67.06 57 ASP B N 1
ATOM 3486 C CA . ASP B 1 57 ? -19.359 44.438 24.219 1 67.06 57 ASP B CA 1
ATOM 3487 C C . ASP B 1 57 ? -19.328 45.875 24.734 1 67.06 57 ASP B C 1
ATOM 3489 O O . ASP B 1 57 ? -18.922 46.781 24.016 1 67.06 57 ASP B O 1
ATOM 3493 N N . HIS B 1 58 ? -19.688 46 25.891 1 63.25 58 HIS B N 1
ATOM 3494 C CA . HIS B 1 58 ? -19.75 47.344 26.453 1 63.25 58 HIS B CA 1
ATOM 3495 C C . HIS B 1 58 ? -18.359 47.906 26.703 1 63.25 58 HIS B C 1
ATOM 3497 O O . HIS B 1 58 ? -18.125 49.094 26.531 1 63.25 58 HIS B O 1
ATOM 3503 N N . GLN B 1 59 ? -17.562 47.062 26.844 1 61.81 59 GLN B N 1
ATOM 3504 C CA . GLN B 1 59 ? -16.234 47.5 27.266 1 61.81 59 GLN B CA 1
ATOM 3505 C C . GLN B 1 59 ? -15.289 47.625 26.078 1 61.81 59 GLN B C 1
ATOM 3507 O O . GLN B 1 59 ? -14.438 48.5 26.031 1 61.81 59 GLN B O 1
ATOM 3512 N N . SER B 1 60 ? -15.609 46.812 25.109 1 59.62 60 SER B N 1
ATOM 3513 C CA . SER B 1 60 ? -14.531 46.688 24.141 1 59.62 60 SER B CA 1
ATOM 3514 C C . SER B 1 60 ? -15.023 46.969 22.719 1 59.62 60 SER B C 1
ATOM 3516 O O . SER B 1 60 ? -14.219 47.188 21.812 1 59.62 60 SER B O 1
ATOM 3518 N N . LEU B 1 61 ? -16.391 47 22.641 1 66.31 61 LEU B N 1
ATOM 3519 C CA . LEU B 1 61 ? -16.844 47.125 21.266 1 66.31 61 LEU B CA 1
ATOM 3520 C C . LEU B 1 61 ? -17.469 48.5 21 1 66.31 61 LEU B C 1
ATOM 3522 O O . LEU B 1 61 ? -18.5 48.812 21.578 1 66.31 61 LEU B O 1
ATOM 3526 N N . THR B 1 62 ? -16.781 49.344 20.328 1 72.44 62 THR B N 1
ATOM 3527 C CA . THR B 1 62 ? -17.234 50.688 20.031 1 72.44 62 THR B CA 1
ATOM 3528 C C . THR B 1 62 ? -18.25 50.688 18.891 1 72.44 62 THR B C 1
ATOM 3530 O O . THR B 1 62 ? -19.109 51.562 18.797 1 72.44 62 THR B O 1
ATOM 3533 N N . HIS B 1 63 ? -18.281 49.781 18.016 1 78.12 63 HIS B N 1
ATOM 3534 C CA . HIS B 1 63 ? -19.156 49.688 16.859 1 78.12 63 HIS B CA 1
ATOM 3535 C C . HIS B 1 63 ? -20.266 48.656 17.078 1 78.12 63 HIS B C 1
ATOM 3537 O O . HIS B 1 63 ? -20.312 47.625 16.406 1 78.12 63 HIS B O 1
ATOM 3543 N N . GLN B 1 64 ? -21.188 49.062 17.828 1 81.06 64 GLN B N 1
ATOM 3544 C CA . GLN B 1 64 ? -22.234 48.125 18.266 1 81.06 64 GLN B CA 1
ATOM 3545 C C . GLN B 1 64 ? -23.203 47.812 17.125 1 81.06 64 GLN B C 1
ATOM 3547 O O . GLN B 1 64 ? -23.875 46.781 17.156 1 81.06 64 GLN B O 1
ATOM 3552 N N . ASP B 1 65 ? -23.234 48.594 16.109 1 84.94 65 ASP B N 1
ATOM 3553 C CA . ASP B 1 65 ? -24.141 48.406 14.977 1 84.94 65 ASP B CA 1
ATOM 3554 C C . ASP B 1 65 ? -23.734 47.188 14.148 1 84.94 65 ASP B C 1
ATOM 3556 O O . ASP B 1 65 ? -24.562 46.625 13.422 1 84.94 65 ASP B O 1
ATOM 3560 N N . ILE B 1 66 ? -22.516 46.844 14.25 1 89.81 66 ILE B N 1
ATOM 3561 C CA . ILE B 1 66 ? -21.969 45.781 13.43 1 89.81 66 ILE B CA 1
ATOM 3562 C C . ILE B 1 66 ? -22.172 44.438 14.125 1 89.81 66 ILE B C 1
ATOM 3564 O O . ILE B 1 66 ? -22.109 43.375 13.492 1 89.81 66 ILE B O 1
ATOM 3568 N N . ILE B 1 67 ? -22.516 44.438 15.359 1 88.69 67 ILE B N 1
ATOM 3569 C CA . ILE B 1 67 ? -22.531 43.25 16.219 1 88.69 67 ILE B CA 1
ATOM 3570 C C . ILE B 1 67 ? -23.578 42.25 15.695 1 88.69 67 ILE B C 1
ATOM 3572 O O . ILE B 1 67 ? -23.297 41.062 15.578 1 88.69 67 ILE B O 1
ATOM 3576 N N . PRO B 1 68 ? -24.734 42.719 15.273 1 89.81 68 PRO B N 1
ATOM 3577 C CA . PRO B 1 68 ? -25.703 41.75 14.766 1 89.81 68 PRO B CA 1
ATOM 3578 C C . PRO B 1 68 ? -25.219 41.062 13.5 1 89.81 68 PRO B C 1
ATOM 3580 O O . PRO B 1 68 ? -25.516 39.875 13.289 1 89.81 68 PRO B O 1
ATOM 3583 N N . TYR B 1 69 ? -24.531 41.688 12.641 1 90.88 69 TYR B N 1
ATOM 3584 C CA . TYR B 1 69 ? -24 41.125 11.422 1 90.88 69 TYR B CA 1
ATOM 3585 C C . TYR B 1 69 ? -22.906 40.094 11.734 1 90.88 69 TYR B C 1
ATOM 3587 O O . TYR B 1 69 ? -22.797 39.062 11.07 1 90.88 69 TYR B O 1
ATOM 3595 N N . LEU B 1 70 ? -22.109 40.375 12.695 1 91.94 70 LEU B N 1
ATOM 3596 C CA . LEU B 1 70 ? -21.094 39.438 13.148 1 91.94 70 LEU B CA 1
ATOM 3597 C C . LEU B 1 70 ? -21.719 38.156 13.695 1 91.94 70 LEU B C 1
ATOM 3599 O O . LEU B 1 70 ? -21.266 37.062 13.383 1 91.94 70 LEU B O 1
ATOM 3603 N N . GLU B 1 71 ? -22.734 38.344 14.422 1 92.94 71 GLU B N 1
ATOM 3604 C CA . GLU B 1 71 ? -23.422 37.188 15 1 92.94 71 GLU B CA 1
ATOM 3605 C C . GLU B 1 71 ? -24.078 36.344 13.914 1 92.94 71 GLU B C 1
ATOM 3607 O O . GLU B 1 71 ? -24.125 35.125 14.023 1 92.94 71 GLU B O 1
ATOM 3612 N N . MET B 1 72 ? -24.547 37 12.922 1 94.94 72 MET B N 1
ATOM 3613 C CA . MET B 1 72 ? -25.109 36.25 11.789 1 94.94 72 MET B CA 1
ATOM 3614 C C . MET B 1 72 ? -24.031 35.438 11.086 1 94.94 72 MET B C 1
ATOM 3616 O O . MET B 1 72 ? -24.266 34.312 10.695 1 94.94 72 MET B O 1
ATOM 3620 N N . ALA B 1 73 ? -22.891 36.031 10.891 1 96.69 73 ALA B N 1
ATOM 3621 C CA . ALA B 1 73 ? -21.781 35.312 10.25 1 96.69 73 ALA B CA 1
ATOM 3622 C C . ALA B 1 73 ? -21.344 34.125 11.07 1 96.69 73 ALA B C 1
ATOM 3624 O O . ALA B 1 73 ? -21.078 33.031 10.516 1 96.69 73 ALA B O 1
ATOM 3625 N N . LEU B 1 74 ? -21.266 34.312 12.344 1 96.44 74 LEU B N 1
ATOM 3626 C CA . LEU B 1 74 ? -20.859 33.219 13.234 1 96.44 74 LEU B CA 1
ATOM 3627 C C . LEU B 1 74 ? -21.906 32.094 13.242 1 96.44 74 LEU B C 1
ATOM 3629 O O . LEU B 1 74 ? -21.562 30.922 13.289 1 96.44 74 LEU B O 1
ATOM 3633 N N . GLY B 1 75 ? -23.125 32.531 13.242 1 96.56 75 GLY B N 1
ATOM 3634 C CA . GLY B 1 75 ? -24.188 31.547 13.102 1 96.56 75 GLY B CA 1
ATOM 3635 C C . GLY B 1 75 ? -24.094 30.75 11.812 1 96.56 75 GLY B C 1
ATOM 3636 O O . GLY B 1 75 ? -24.297 29.531 11.82 1 96.56 75 GLY B O 1
ATOM 3637 N N . ALA B 1 76 ? -23.781 31.453 10.75 1 97.38 76 ALA B N 1
ATOM 3638 C CA . ALA B 1 76 ? -23.609 30.781 9.453 1 97.38 76 ALA B CA 1
ATOM 3639 C C . ALA B 1 76 ? -22.453 29.797 9.508 1 97.38 76 ALA B C 1
ATOM 3641 O O . ALA B 1 76 ? -22.531 28.703 8.922 1 97.38 76 ALA B O 1
ATOM 3642 N N . ILE B 1 77 ? -21.375 30.109 10.148 1 97.94 77 ILE B N 1
ATOM 3643 C CA . ILE B 1 77 ? -20.219 29.219 10.297 1 97.94 77 ILE B CA 1
ATOM 3644 C C . ILE B 1 77 ? -20.656 27.922 10.977 1 97.94 77 ILE B C 1
ATOM 3646 O O . ILE B 1 77 ? -20.281 26.828 10.523 1 97.94 77 ILE B O 1
ATOM 3650 N N . ILE B 1 78 ? -21.453 28.047 11.992 1 97.75 78 ILE B N 1
ATOM 3651 C CA . ILE B 1 78 ? -21.891 26.859 12.734 1 97.75 78 ILE B CA 1
ATOM 3652 C C . ILE B 1 78 ? -22.797 26 11.844 1 97.75 78 ILE B C 1
ATOM 3654 O O . ILE B 1 78 ? -22.594 24.797 11.734 1 97.75 78 ILE B O 1
ATOM 3658 N N . VAL B 1 79 ? -23.672 26.625 11.164 1 97.69 79 VAL B N 1
ATOM 3659 C CA . VAL B 1 79 ? -24.641 25.922 10.336 1 97.69 79 VAL B CA 1
ATOM 3660 C C . VAL B 1 79 ? -23.922 25.203 9.203 1 97.69 79 VAL B C 1
ATOM 3662 O O . VAL B 1 79 ? -24.172 24.016 8.953 1 97.69 79 VAL B O 1
ATOM 3665 N N . PHE B 1 80 ? -23.047 25.859 8.539 1 97.25 80 PHE B N 1
ATOM 3666 C CA . PHE B 1 80 ? -22.375 25.266 7.383 1 97.25 80 PHE B CA 1
ATOM 3667 C C . PHE B 1 80 ? -21.344 24.234 7.82 1 97.25 80 PHE B C 1
ATOM 3669 O O . PHE B 1 80 ? -21.062 23.281 7.094 1 97.25 80 PHE B O 1
ATOM 3676 N N . SER B 1 81 ? -20.719 24.406 9.008 1 97.62 81 SER B N 1
ATOM 3677 C CA . SER B 1 81 ? -19.844 23.375 9.555 1 97.62 81 SER B CA 1
ATOM 3678 C C . SER B 1 81 ? -20.625 22.109 9.891 1 97.62 81 SER B C 1
ATOM 3680 O O . SER B 1 81 ? -20.141 21 9.633 1 97.62 81 SER B O 1
ATOM 3682 N N . LEU B 1 82 ? -21.797 22.297 10.406 1 96.38 82 LEU B N 1
ATOM 3683 C CA . LEU B 1 82 ? -22.656 21.141 10.695 1 96.38 82 LEU B CA 1
ATOM 3684 C C . LEU B 1 82 ? -23.109 20.469 9.406 1 96.38 82 LEU B C 1
ATOM 3686 O O . LEU B 1 82 ? -23.25 19.234 9.359 1 96.38 82 LEU B O 1
ATOM 3690 N N . ALA B 1 83 ? -23.344 21.266 8.398 1 94.88 83 ALA B N 1
ATOM 3691 C CA . ALA B 1 83 ? -23.703 20.719 7.094 1 94.88 83 ALA B CA 1
ATOM 3692 C C . ALA B 1 83 ? -22.594 19.828 6.539 1 94.88 83 ALA B C 1
ATOM 3694 O O . ALA B 1 83 ? -22.859 18.797 5.922 1 94.88 83 ALA B O 1
ATOM 3695 N N . LEU B 1 84 ? -21.391 20.266 6.73 1 93 84 LEU B N 1
ATOM 3696 C CA . LEU B 1 84 ? -20.25 19.469 6.301 1 93 84 LEU B CA 1
ATOM 3697 C C . LEU B 1 84 ? -20.234 18.109 7 1 93 84 LEU B C 1
ATOM 3699 O O . LEU B 1 84 ? -20 17.094 6.363 1 93 84 LEU B O 1
ATOM 3703 N N . CYS B 1 85 ? -20.516 18.125 8.258 1 93.69 85 CYS B N 1
ATOM 3704 C CA . CYS B 1 85 ? -20.547 16.891 9.047 1 93.69 85 CYS B CA 1
ATOM 3705 C C . CYS B 1 85 ? -21.672 15.977 8.57 1 93.69 85 CYS B C 1
ATOM 3707 O O . CYS B 1 85 ? -21.5 14.758 8.484 1 93.69 85 CYS B O 1
ATOM 3709 N N . MET B 1 86 ? -22.75 16.562 8.234 1 92.56 86 MET B N 1
ATOM 3710 C CA . MET B 1 86 ? -23.891 15.781 7.762 1 92.56 86 MET B CA 1
ATOM 3711 C C . MET B 1 86 ? -23.594 15.117 6.422 1 92.56 86 MET B C 1
ATOM 3713 O O . MET B 1 86 ? -24.031 14 6.164 1 92.56 86 MET B O 1
ATOM 3717 N N . MET B 1 87 ? -22.906 15.812 5.625 1 90.62 87 MET B N 1
ATOM 3718 C CA . MET B 1 87 ? -22.516 15.242 4.332 1 90.62 87 MET B CA 1
ATOM 3719 C C . MET B 1 87 ? -21.594 14.039 4.52 1 90.62 87 MET B C 1
ATOM 3721 O O . MET B 1 87 ? -21.656 13.078 3.752 1 90.62 87 MET B O 1
ATOM 3725 N N . VAL B 1 88 ? -20.781 14.078 5.551 1 89.81 88 VAL B N 1
ATOM 3726 C CA . VAL B 1 88 ? -19.875 12.977 5.855 1 89.81 88 VAL B CA 1
ATOM 3727 C C . VAL B 1 88 ? -20.672 11.773 6.355 1 89.81 88 VAL B C 1
ATOM 3729 O O . VAL B 1 88 ? -20.484 10.648 5.887 1 89.81 88 VAL B O 1
ATOM 3732 N N . ILE B 1 89 ? -21.594 12.008 7.199 1 89.44 89 ILE B N 1
ATOM 3733 C CA . ILE B 1 89 ? -22.375 10.953 7.832 1 89.44 89 ILE B CA 1
ATOM 3734 C C . ILE B 1 89 ? -23.281 10.281 6.793 1 89.44 89 ILE B C 1
ATOM 3736 O O . ILE B 1 89 ? -23.469 9.062 6.816 1 89.44 89 ILE B O 1
ATOM 3740 N N . SER B 1 90 ? -23.75 11.008 5.836 1 88.69 90 SER B N 1
ATOM 3741 C CA . SER B 1 90 ? -24.656 10.477 4.828 1 88.69 90 SER B CA 1
ATOM 3742 C C . SER B 1 90 ? -23.891 9.781 3.703 1 88.69 90 SER B C 1
ATOM 3744 O O . SER B 1 90 ? -24.5 9.172 2.818 1 88.69 90 SER B O 1
ATOM 3746 N N . GLY B 1 91 ? -22.609 9.875 3.721 1 82.12 91 GLY B N 1
ATOM 3747 C CA . GLY B 1 91 ? -21.797 9.227 2.701 1 82.12 91 GLY B CA 1
ATOM 3748 C C . GLY B 1 91 ? -21.828 9.961 1.369 1 82.12 91 GLY B C 1
ATOM 3749 O O . GLY B 1 91 ? -21.469 9.391 0.337 1 82.12 91 GLY B O 1
ATOM 3750 N N . ARG B 1 92 ? -22.219 11.125 1.3 1 76.56 92 ARG B N 1
ATOM 3751 C CA . ARG B 1 92 ? -22.375 11.883 0.062 1 76.56 92 ARG B CA 1
ATOM 3752 C C . ARG B 1 92 ? -21.141 12.711 -0.247 1 76.56 92 ARG B C 1
ATOM 3754 O O . ARG B 1 92 ? -21.125 13.492 -1.198 1 76.56 92 ARG B O 1
ATOM 3761 N N . ILE B 1 93 ? -20.125 12.352 0.577 1 76.31 93 ILE B N 1
ATOM 3762 C CA . ILE B 1 93 ? -18.922 13.141 0.359 1 76.31 93 ILE B CA 1
ATOM 3763 C C . ILE B 1 93 ? -18.312 12.797 -0.999 1 76.31 93 ILE B C 1
ATOM 3765 O O . ILE B 1 93 ? -18.109 11.617 -1.307 1 76.31 93 ILE B O 1
ATOM 3769 N N . LEU B 1 94 ? -18.188 13.68 -1.938 1 71.19 94 LEU B N 1
ATOM 3770 C CA . LEU B 1 94 ? -17.578 13.633 -3.27 1 71.19 94 LEU B CA 1
ATOM 3771 C C . LEU B 1 94 ? -18.266 12.57 -4.133 1 71.19 94 LEU B C 1
ATOM 3773 O O . LEU B 1 94 ? -17.609 11.898 -4.93 1 71.19 94 LEU B O 1
ATOM 3777 N N . SER B 1 95 ? -19.469 12.172 -3.816 1 72.19 95 SER B N 1
ATOM 3778 C CA . SER B 1 95 ? -20.234 11.234 -4.637 1 72.19 95 SER B CA 1
ATOM 3779 C C . SER B 1 95 ? -20.562 11.844 -6 1 72.19 95 SER B C 1
ATOM 3781 O O . SER B 1 95 ? -21.734 11.961 -6.359 1 72.19 95 SER B O 1
ATOM 3783 N N . GLY B 1 96 ? -19.562 12.352 -6.633 1 77.62 96 GLY B N 1
ATOM 3784 C CA . GLY B 1 96 ? -19.781 12.914 -7.957 1 77.62 96 GLY B CA 1
ATOM 3785 C C . GLY B 1 96 ? -19.328 14.359 -8.078 1 77.62 96 GLY B C 1
ATOM 3786 O O . GLY B 1 96 ? -18.859 14.945 -7.109 1 77.62 96 GLY B O 1
ATOM 3787 N N . ILE B 1 97 ? -19.484 14.977 -9.219 1 79.81 97 ILE B N 1
ATOM 3788 C CA . ILE B 1 97 ? -19.031 16.328 -9.547 1 79.81 97 ILE B CA 1
ATOM 3789 C C . ILE B 1 97 ? -19.859 17.344 -8.773 1 79.81 97 ILE B C 1
ATOM 3791 O O . ILE B 1 97 ? -19.312 18.344 -8.281 1 79.81 97 ILE B O 1
ATOM 3795 N N . TYR B 1 98 ? -21.094 17.094 -8.539 1 81.31 98 TYR B N 1
ATOM 3796 C CA . TYR B 1 98 ? -21.969 18.016 -7.84 1 81.31 98 TYR B CA 1
ATOM 3797 C C . TYR B 1 98 ? -21.625 18.109 -6.363 1 81.31 98 TYR B C 1
ATOM 3799 O O . TYR B 1 98 ? -21.594 19.203 -5.785 1 81.31 98 TYR B O 1
ATOM 3807 N N . ALA B 1 99 ? -21.312 17.031 -5.797 1 85.38 99 ALA B N 1
ATOM 3808 C CA . ALA B 1 99 ? -20.938 17 -4.383 1 85.38 99 ALA B CA 1
ATOM 3809 C C . ALA B 1 99 ? -19.641 17.766 -4.141 1 85.38 99 ALA B C 1
ATOM 3811 O O . ALA B 1 99 ? -19.516 18.484 -3.146 1 85.38 99 ALA B O 1
ATOM 3812 N N . THR B 1 100 ? -18.766 17.703 -5.105 1 86.88 100 THR B N 1
ATOM 3813 C CA . THR B 1 100 ? -17.5 18.422 -5.008 1 86.88 100 THR B CA 1
ATOM 3814 C C . THR B 1 100 ? -17.719 19.922 -5.047 1 86.88 100 THR B C 1
ATOM 3816 O O . THR B 1 100 ? -17.125 20.672 -4.27 1 86.88 100 THR B O 1
ATOM 3819 N N . LYS B 1 101 ? -18.625 20.328 -5.887 1 91.38 101 LYS B N 1
ATOM 3820 C CA . LYS B 1 101 ? -18.922 21.75 -6.008 1 91.38 101 LYS B CA 1
ATOM 3821 C C . LYS B 1 101 ? -19.609 22.266 -4.75 1 91.38 101 LYS B C 1
ATOM 3823 O O . LYS B 1 101 ? -19.328 23.375 -4.289 1 91.38 101 LYS B O 1
ATOM 3828 N N . VAL B 1 102 ? -20.438 21.484 -4.207 1 92.5 102 VAL B N 1
ATOM 3829 C CA . VAL B 1 102 ? -21.188 21.875 -3.02 1 92.5 102 VAL B CA 1
ATOM 3830 C C . VAL B 1 102 ? -20.234 22.016 -1.83 1 92.5 102 VAL B C 1
ATOM 3832 O O . VAL B 1 102 ? -20.297 23 -1.092 1 92.5 102 VAL B O 1
ATOM 3835 N N . ILE B 1 103 ? -19.406 21.062 -1.667 1 93.19 103 ILE B N 1
ATOM 3836 C CA . ILE B 1 103 ? -18.469 21.109 -0.554 1 93.19 103 ILE B CA 1
ATOM 3837 C C . ILE B 1 103 ? -17.547 22.312 -0.695 1 93.19 103 ILE B C 1
ATOM 3839 O O . ILE B 1 103 ? -17.297 23.031 0.28 1 93.19 103 ILE B O 1
ATOM 3843 N N . SER B 1 104 ? -17.094 22.562 -1.922 1 94.88 104 SER B N 1
ATOM 3844 C CA . SER B 1 104 ? -16.234 23.719 -2.17 1 94.88 104 SER B CA 1
ATOM 3845 C C . SER B 1 104 ? -16.953 25.016 -1.879 1 94.88 104 SER B C 1
ATOM 3847 O O . SER B 1 104 ? -16.359 25.969 -1.342 1 94.88 104 SER B O 1
ATOM 3849 N N . ALA B 1 105 ? -18.188 25.016 -2.207 1 96.19 105 ALA B N 1
ATOM 3850 C CA . ALA B 1 105 ? -19 26.203 -1.937 1 96.19 105 ALA B CA 1
ATOM 3851 C C . ALA B 1 105 ? -19.156 26.422 -0.436 1 96.19 105 ALA B C 1
ATOM 3853 O O . ALA B 1 105 ? -19.078 27.562 0.04 1 96.19 105 ALA B O 1
ATOM 3854 N N . ILE B 1 106 ? -19.422 25.391 0.274 1 96.81 106 ILE B N 1
ATOM 3855 C CA . ILE B 1 106 ? -19.562 25.484 1.724 1 96.81 106 ILE B CA 1
ATOM 3856 C C . ILE B 1 106 ? -18.25 25.984 2.342 1 96.81 106 ILE B C 1
ATOM 3858 O O . ILE B 1 106 ? -18.266 26.875 3.197 1 96.81 106 ILE B O 1
ATOM 3862 N N . LEU B 1 107 ? -17.156 25.406 1.876 1 97.56 107 LEU B N 1
ATOM 3863 C CA . LEU B 1 107 ? -15.852 25.812 2.383 1 97.56 107 LEU B CA 1
ATOM 3864 C C . LEU B 1 107 ? -15.578 27.281 2.072 1 97.56 107 LEU B C 1
ATOM 3866 O O . LEU B 1 107 ? -15.016 28 2.9 1 97.56 107 LEU B O 1
ATOM 3870 N N . LEU B 1 108 ? -16 27.719 0.916 1 97.88 108 LEU B N 1
ATOM 3871 C CA . LEU B 1 108 ? -15.836 29.109 0.538 1 97.88 108 LEU B CA 1
ATOM 3872 C C . LEU B 1 108 ? -16.672 30.016 1.441 1 97.88 108 LEU B C 1
ATOM 3874 O O . LEU B 1 108 ? -16.203 31.078 1.878 1 97.88 108 LEU B O 1
ATOM 3878 N N . ILE B 1 109 ? -17.875 29.625 1.716 1 97.69 109 ILE B N 1
ATOM 3879 C CA . ILE B 1 109 ? -18.75 30.406 2.574 1 97.69 109 ILE B CA 1
ATOM 3880 C C . ILE B 1 109 ? -18.156 30.5 3.979 1 97.69 109 ILE B C 1
ATOM 3882 O O . ILE B 1 109 ? -18.141 31.578 4.578 1 97.69 109 ILE B O 1
ATOM 3886 N N . LEU B 1 110 ? -17.703 29.391 4.5 1 97.81 110 LEU B N 1
ATOM 3887 C CA . LEU B 1 110 ? -17.062 29.375 5.809 1 97.81 110 LEU B CA 1
ATOM 3888 C C . LEU B 1 110 ? -15.891 30.359 5.844 1 97.81 110 LEU B C 1
ATOM 3890 O O . LEU B 1 110 ? -15.766 31.141 6.781 1 97.81 110 LEU B O 1
ATOM 3894 N N . SER B 1 111 ? -15.109 30.281 4.789 1 98.12 111 SER B N 1
ATOM 3895 C CA . SER B 1 111 ? -13.922 31.125 4.707 1 98.12 111 SER B CA 1
ATOM 3896 C C . SER B 1 111 ? -14.305 32.594 4.617 1 98.12 111 SER B C 1
ATOM 3898 O O . SER B 1 111 ? -13.688 33.438 5.262 1 98.12 111 SER B O 1
ATOM 3900 N N . LEU B 1 112 ? -15.297 32.938 3.859 1 97.69 112 LEU B N 1
ATOM 3901 C CA . LEU B 1 112 ? -15.742 34.312 3.705 1 97.69 112 LEU B CA 1
ATOM 3902 C C . LEU B 1 112 ? -16.312 34.844 5.012 1 97.69 112 LEU B C 1
ATOM 3904 O O . LEU B 1 112 ? -16.062 36 5.379 1 97.69 112 LEU B O 1
ATOM 3908 N N . CYS B 1 113 ? -17.047 34.031 5.711 1 97.81 113 CYS B N 1
ATOM 3909 C CA . CYS B 1 113 ? -17.609 34.438 7 1 97.81 113 CYS B CA 1
ATOM 3910 C C . CYS B 1 113 ? -16.484 34.719 8.008 1 97.81 113 CYS B C 1
ATOM 3912 O O . CYS B 1 113 ? -16.531 35.719 8.727 1 97.81 113 CYS B O 1
ATOM 3914 N N . TRP B 1 114 ? -15.539 33.812 8.039 1 97.69 114 TRP B N 1
ATOM 3915 C CA . TRP B 1 114 ? -14.398 34.062 8.93 1 97.69 114 TRP B CA 1
ATOM 3916 C C . TRP B 1 114 ? -13.617 35.281 8.5 1 97.69 114 TRP B C 1
ATOM 3918 O O . TRP B 1 114 ? -13.094 36.031 9.344 1 97.69 114 TRP B O 1
ATOM 3928 N N . SER B 1 115 ? -13.523 35.5 7.168 1 96.88 115 SER B N 1
ATOM 3929 C CA . SER B 1 115 ? -12.789 36.656 6.668 1 96.88 115 SER B CA 1
ATOM 3930 C C . SER B 1 115 ? -13.438 37.969 7.137 1 96.88 115 SER B C 1
ATOM 3932 O O . SER B 1 115 ? -12.75 38.844 7.633 1 96.88 115 SER B O 1
ATOM 3934 N N . VAL B 1 116 ? -14.695 38.062 7.074 1 94.69 116 VAL B N 1
ATOM 3935 C CA . VAL B 1 116 ? -15.414 39.25 7.516 1 94.69 116 VAL B CA 1
ATOM 3936 C C . VAL B 1 116 ? -15.273 39.406 9.023 1 94.69 116 VAL B C 1
ATOM 3938 O O . VAL B 1 116 ? -15.023 40.5 9.516 1 94.69 116 VAL B O 1
ATOM 3941 N N . SER B 1 117 ? -15.43 38.375 9.719 1 95 117 SER B N 1
ATOM 3942 C CA . SER B 1 117 ? -15.297 38.406 11.172 1 95 117 SER B CA 1
ATOM 3943 C C . SER B 1 117 ? -13.898 38.812 11.594 1 95 117 SER B C 1
ATOM 3945 O O . SER B 1 117 ? -13.75 39.656 12.492 1 95 117 SER B O 1
ATOM 3947 N N . SER B 1 118 ? -12.945 38.219 10.945 1 94.62 118 SER B N 1
ATOM 3948 C CA . SER B 1 118 ? -11.555 38.531 11.289 1 94.62 118 SER B CA 1
ATOM 3949 C C . SER B 1 118 ? -11.227 40 10.961 1 94.62 118 SER B C 1
ATOM 3951 O O . SER B 1 118 ? -10.461 40.625 11.68 1 94.62 118 SER B O 1
ATOM 3953 N N . TYR B 1 119 ? -11.773 40.469 9.875 1 93.25 119 TYR B N 1
ATOM 3954 C CA . TYR B 1 119 ? -11.602 41.875 9.555 1 93.25 119 TYR B CA 1
ATOM 3955 C C . TYR B 1 119 ? -12.102 42.75 10.688 1 93.25 119 TYR B C 1
ATOM 3957 O O . TYR B 1 119 ? -11.422 43.688 11.102 1 93.25 119 TYR B O 1
ATOM 3965 N N . CYS B 1 120 ? -13.266 42.5 11.234 1 91.56 120 CYS B N 1
ATOM 3966 C CA . CYS B 1 120 ? -13.828 43.25 12.344 1 91.56 120 CYS B CA 1
ATOM 3967 C C . CYS B 1 120 ? -12.961 43.125 13.586 1 91.56 120 CYS B C 1
ATOM 3969 O O . CYS B 1 120 ? -12.688 44.125 14.266 1 91.56 120 CYS B O 1
ATOM 3971 N N . PHE B 1 121 ? -12.492 41.906 13.836 1 91 121 PHE B N 1
ATOM 3972 C CA . PHE B 1 121 ? -11.672 41.656 15.023 1 91 121 PHE B CA 1
ATOM 3973 C C . PHE B 1 121 ? -10.391 42.469 14.969 1 91 121 PHE B C 1
ATOM 3975 O O . PHE B 1 121 ? -9.914 42.938 16 1 91 121 PHE B O 1
ATOM 3982 N N . ILE B 1 122 ? -9.852 42.656 13.805 1 90.25 122 ILE B N 1
ATOM 3983 C CA . ILE B 1 122 ? -8.531 43.25 13.664 1 90.25 122 ILE B CA 1
ATOM 3984 C C . ILE B 1 122 ? -8.672 44.781 13.531 1 90.25 122 ILE B C 1
ATOM 3986 O O . ILE B 1 122 ? -8.039 45.531 14.266 1 90.25 122 ILE B O 1
ATOM 3990 N N . ILE B 1 123 ? -9.523 45.25 12.641 1 89 123 ILE B N 1
ATOM 3991 C CA . ILE B 1 123 ? -9.57 46.656 12.273 1 89 123 ILE B CA 1
ATOM 3992 C C . ILE B 1 123 ? -10.484 47.406 13.234 1 89 123 ILE B C 1
ATOM 3994 O O . ILE B 1 123 ? -10.125 48.469 13.742 1 89 123 ILE B O 1
ATOM 3998 N N . LEU B 1 124 ? -11.617 46.875 13.57 1 86.69 124 LEU B N 1
ATOM 3999 C CA . LEU B 1 124 ? -12.594 47.625 14.359 1 86.69 124 LEU B CA 1
ATOM 4000 C C . LEU B 1 124 ? -12.289 47.5 15.852 1 86.69 124 LEU B C 1
ATOM 4002 O O . LEU B 1 124 ? -12.445 48.469 16.594 1 86.69 124 LEU B O 1
ATOM 4006 N N . TRP B 1 125 ? -11.805 46.312 16.234 1 85.31 125 TRP B N 1
ATOM 4007 C CA . TRP B 1 125 ? -11.742 46.125 17.688 1 85.31 125 TRP B CA 1
ATOM 4008 C C . TRP B 1 125 ? -10.32 45.781 18.125 1 85.31 125 TRP B C 1
ATOM 4010 O O . TRP B 1 125 ? -10.039 45.719 19.328 1 85.31 125 TRP B O 1
ATOM 4020 N N . SER B 1 126 ? -9.359 45.5 17.266 1 83.38 126 SER B N 1
ATOM 4021 C CA . SER B 1 126 ? -7.961 45.219 17.562 1 83.38 126 SER B CA 1
ATOM 4022 C C . SER B 1 126 ? -7.832 44.156 18.656 1 83.38 126 SER B C 1
ATOM 4024 O O . SER B 1 126 ? -7.117 44.375 19.641 1 83.38 126 SER B O 1
ATOM 4026 N N . LEU B 1 127 ? -8.539 43.094 18.438 1 82.25 127 LEU B N 1
ATOM 4027 C CA . LEU B 1 127 ? -8.531 42.031 19.422 1 82.25 127 LEU B CA 1
ATOM 4028 C C . LEU B 1 127 ? -7.246 41.188 19.297 1 82.25 127 LEU B C 1
ATOM 4030 O O . LEU B 1 127 ? -6.828 40.844 18.188 1 82.25 127 LEU B O 1
ATOM 4034 N N . PRO B 1 128 ? -6.68 40.844 20.391 1 76.81 128 PRO B N 1
ATOM 4035 C CA . PRO B 1 128 ? -5.379 40.188 20.375 1 76.81 128 PRO B CA 1
ATOM 4036 C C . PRO B 1 128 ? -5.465 38.75 19.828 1 76.81 128 PRO B C 1
ATOM 4038 O O . PRO B 1 128 ? -4.484 38.25 19.281 1 76.81 128 PRO B O 1
ATOM 4041 N N . PHE B 1 129 ? -6.531 38.094 19.859 1 83.94 129 PHE B N 1
ATOM 4042 C CA . PHE B 1 129 ? -6.609 36.688 19.469 1 83.94 129 PHE B CA 1
ATOM 4043 C C . PHE B 1 129 ? -6.875 36.562 17.969 1 83.94 129 PHE B C 1
ATOM 4045 O O . PHE B 1 129 ? -6.82 35.469 17.422 1 83.94 129 PHE B O 1
ATOM 4052 N N . ALA B 1 130 ? -7.125 37.625 17.297 1 88.75 130 ALA B N 1
ATOM 4053 C CA . ALA B 1 130 ? -7.566 37.594 15.898 1 88.75 130 ALA B CA 1
ATOM 4054 C C . ALA B 1 130 ? -6.512 36.938 15 1 88.75 130 ALA B C 1
ATOM 4056 O O . ALA B 1 130 ? -6.824 36.094 14.18 1 88.75 130 ALA B O 1
ATOM 4057 N N . TRP B 1 131 ? -5.281 37.344 15.188 1 89.88 131 TRP B N 1
ATOM 4058 C CA . TRP B 1 131 ? -4.227 36.844 14.312 1 89.88 131 TRP B CA 1
ATOM 4059 C C . TRP B 1 131 ? -3.947 35.344 14.57 1 89.88 131 TRP B C 1
ATOM 4061 O O . TRP B 1 131 ? -3.883 34.562 13.633 1 89.88 131 TRP B O 1
ATOM 4071 N N . PRO B 1 132 ? -3.842 34.906 15.852 1 90.31 132 PRO B N 1
ATOM 4072 C CA . PRO B 1 132 ? -3.699 33.469 16.094 1 90.31 132 PRO B CA 1
ATOM 4073 C C . PRO B 1 132 ? -4.859 32.656 15.531 1 90.31 132 PRO B C 1
ATOM 4075 O O . PRO B 1 132 ? -4.66 31.547 15.047 1 90.31 132 PRO B O 1
ATOM 4078 N N . LEU B 1 133 ? -6.02 33.156 15.664 1 92.31 133 LEU B N 1
ATOM 4079 C CA . LEU B 1 133 ? -7.195 32.5 15.133 1 92.31 133 LEU B CA 1
ATOM 4080 C C . LEU B 1 133 ? -7.059 32.281 13.625 1 92.31 133 LEU B C 1
ATOM 4082 O O . LEU B 1 133 ? -7.312 31.172 13.125 1 92.31 133 LEU B O 1
ATOM 4086 N N . LEU B 1 134 ? -6.617 33.281 12.914 1 94.06 134 LEU B N 1
ATOM 4087 C CA . LEU B 1 134 ? -6.438 33.188 11.469 1 94.06 134 LEU B CA 1
ATOM 4088 C C . LEU B 1 134 ? -5.41 32.125 11.109 1 94.06 134 LEU B C 1
ATOM 4090 O O . LEU B 1 134 ? -5.621 31.344 10.18 1 94.06 134 LEU B O 1
ATOM 4094 N N . VAL B 1 135 ? -4.352 32.094 11.805 1 93.56 135 VAL B N 1
ATOM 4095 C CA . VAL B 1 135 ? -3.287 31.141 11.547 1 93.56 135 VAL B CA 1
ATOM 4096 C C . VAL B 1 135 ? -3.803 29.719 11.805 1 93.56 135 VAL B C 1
ATOM 4098 O O . VAL B 1 135 ? -3.545 28.812 11.016 1 93.56 135 VAL B O 1
ATOM 4101 N N . ILE B 1 136 ? -4.535 29.562 12.883 1 95 136 ILE B N 1
ATOM 4102 C CA . ILE B 1 136 ? -5.078 28.25 13.219 1 95 136 ILE B CA 1
ATOM 4103 C C . ILE B 1 136 ? -6.02 27.781 12.117 1 95 136 ILE B C 1
ATOM 4105 O O . ILE B 1 136 ? -5.934 26.641 11.664 1 95 136 ILE B O 1
ATOM 4109 N N . LEU B 1 137 ? -6.891 28.688 11.695 1 96.06 137 LEU B N 1
ATOM 4110 C CA . LEU B 1 137 ? -7.84 28.344 10.641 1 96.06 137 LEU B CA 1
ATOM 4111 C C . LEU B 1 137 ? -7.113 27.953 9.359 1 96.06 137 LEU B C 1
ATOM 4113 O O . LEU B 1 137 ? -7.48 26.969 8.711 1 96.06 137 LEU B O 1
ATOM 4117 N N . MET B 1 138 ? -6.051 28.609 9.016 1 96.12 138 MET B N 1
ATOM 4118 C CA . MET B 1 138 ? -5.328 28.344 7.773 1 96.12 138 MET B CA 1
ATOM 4119 C C . MET B 1 138 ? -4.531 27.047 7.875 1 96.12 138 MET B C 1
ATOM 4121 O O . MET B 1 138 ? -4.555 26.234 6.957 1 96.12 138 MET B O 1
ATOM 4125 N N . THR B 1 139 ? -3.867 26.828 8.984 1 94.12 139 THR B N 1
ATOM 4126 C CA . THR B 1 139 ? -3.031 25.641 9.125 1 94.12 139 THR B CA 1
ATOM 4127 C C . THR B 1 139 ? -3.893 24.375 9.25 1 94.12 139 THR B C 1
ATOM 4129 O O . THR B 1 139 ? -3.559 23.328 8.695 1 94.12 139 THR B O 1
ATOM 4132 N N . THR B 1 140 ? -5.008 24.516 9.992 1 94.56 140 THR B N 1
ATOM 4133 C CA . THR B 1 140 ? -5.898 23.375 10.109 1 94.56 140 THR B CA 1
ATOM 4134 C C . THR B 1 140 ? -6.602 23.094 8.781 1 94.56 140 THR B C 1
ATOM 4136 O O . THR B 1 140 ? -6.828 21.938 8.422 1 94.56 140 THR B O 1
ATOM 4139 N N . GLY B 1 141 ? -6.984 24.203 8.109 1 95.88 141 GLY B N 1
ATOM 4140 C CA . GLY B 1 141 ? -7.535 24.016 6.773 1 95.88 141 GLY B CA 1
ATOM 4141 C C . GLY B 1 141 ? -6.59 23.297 5.832 1 95.88 141 GLY B C 1
ATOM 4142 O O . GLY B 1 141 ? -7.004 22.422 5.074 1 95.88 141 GLY B O 1
ATOM 4143 N N . LEU B 1 142 ? -5.32 23.625 5.906 1 95.19 142 LEU B N 1
ATOM 4144 C CA . LEU B 1 142 ? -4.305 22.984 5.078 1 95.19 142 LEU B CA 1
ATOM 4145 C C . LEU B 1 142 ? -4.184 21.516 5.41 1 95.19 142 LEU B C 1
ATOM 4147 O O . LEU B 1 142 ? -4.172 20.672 4.508 1 95.19 142 LEU B O 1
ATOM 4151 N N . ALA B 1 143 ? -4.148 21.203 6.648 1 93.12 143 ALA B N 1
ATOM 4152 C CA . ALA B 1 143 ? -3.979 19.812 7.09 1 93.12 143 ALA B CA 1
ATOM 4153 C C . ALA B 1 143 ? -5.199 18.969 6.734 1 93.12 143 ALA B C 1
ATOM 4155 O O . ALA B 1 143 ? -5.078 17.781 6.445 1 93.12 143 ALA B O 1
ATOM 4156 N N . ALA B 1 144 ? -6.34 19.609 6.715 1 94.5 144 ALA B N 1
ATOM 4157 C CA . ALA B 1 144 ? -7.582 18.875 6.5 1 94.5 144 ALA B CA 1
ATOM 4158 C C . ALA B 1 144 ? -7.863 18.688 5.012 1 94.5 144 ALA B C 1
ATOM 4160 O O . ALA B 1 144 ? -8.547 17.75 4.609 1 94.5 144 ALA B O 1
ATOM 4161 N N . LEU B 1 145 ? -7.277 19.609 4.152 1 95.19 145 LEU B N 1
ATOM 4162 C CA . LEU B 1 145 ? -7.781 19.656 2.785 1 95.19 145 LEU B CA 1
ATOM 4163 C C . LEU B 1 145 ? -6.645 19.516 1.78 1 95.19 145 LEU B C 1
ATOM 4165 O O . LEU B 1 145 ? -6.848 19.688 0.577 1 95.19 145 LEU B O 1
ATOM 4169 N N . TYR B 1 146 ? -5.422 19.172 2.17 1 92.62 146 TYR B N 1
ATOM 4170 C CA . TYR B 1 146 ? -4.266 19.188 1.283 1 92.62 146 TYR B CA 1
ATOM 4171 C C . TYR B 1 146 ? -4.477 18.25 0.101 1 92.62 146 TYR B C 1
ATOM 4173 O O . TYR B 1 146 ? -3.906 18.453 -0.973 1 92.62 146 TYR B O 1
ATOM 4181 N N . TYR B 1 147 ? -5.254 17.234 0.205 1 90 147 TYR B N 1
ATOM 4182 C CA . TYR B 1 147 ? -5.484 16.266 -0.87 1 90 147 TYR B CA 1
ATOM 4183 C C . TYR B 1 147 ? -6.688 16.672 -1.714 1 90 147 TYR B C 1
ATOM 4185 O O . TYR B 1 147 ? -7.066 15.961 -2.643 1 90 147 TYR B O 1
ATOM 4193 N N . PHE B 1 148 ? -7.402 17.734 -1.404 1 92.62 148 PHE B N 1
ATOM 4194 C CA . PHE B 1 148 ? -8.562 18.281 -2.102 1 92.62 148 PHE B CA 1
ATOM 4195 C C . PHE B 1 148 ? -8.289 19.703 -2.557 1 92.62 148 PHE B C 1
ATOM 4197 O O . PHE B 1 148 ? -8.75 20.656 -1.924 1 92.62 148 PHE B O 1
ATOM 4204 N N . PRO B 1 149 ? -7.617 19.891 -3.686 1 92.62 149 PRO B N 1
ATOM 4205 C CA . PRO B 1 149 ? -7.078 21.203 -4.074 1 92.62 149 PRO B CA 1
ATOM 4206 C C . PRO B 1 149 ? -8.164 22.25 -4.242 1 92.62 149 PRO B C 1
ATOM 4208 O O . PRO B 1 149 ? -7.977 23.406 -3.834 1 92.62 149 PRO B O 1
ATOM 4211 N N . VAL B 1 150 ? -9.266 21.938 -4.832 1 93.94 150 VAL B N 1
ATOM 4212 C CA . VAL B 1 150 ? -10.32 22.922 -5.074 1 93.94 150 VAL B CA 1
ATOM 4213 C C . VAL B 1 150 ? -10.898 23.406 -3.746 1 93.94 150 VAL B C 1
ATOM 4215 O O . VAL B 1 150 ? -11.125 24.609 -3.559 1 93.94 150 VAL B O 1
ATOM 4218 N N . GLY B 1 151 ? -11.141 22.484 -2.863 1 95 151 GLY B N 1
ATOM 4219 C CA . GLY B 1 151 ? -11.625 22.844 -1.542 1 95 151 GLY B CA 1
ATOM 4220 C C . GLY B 1 151 ? -10.609 23.641 -0.728 1 95 151 GLY B C 1
ATOM 4221 O O . GLY B 1 151 ? -10.977 24.562 -0.007 1 95 151 GLY B O 1
ATOM 4222 N N . LEU B 1 152 ? -9.328 23.281 -0.888 1 96.5 152 LEU B N 1
ATOM 4223 C CA . LEU B 1 152 ? -8.25 23.953 -0.18 1 96.5 152 LEU B CA 1
ATOM 4224 C C . LEU B 1 152 ? -8.172 25.422 -0.592 1 96.5 152 LEU B C 1
ATOM 4226 O O . LEU B 1 152 ? -8.102 26.312 0.263 1 96.5 152 LEU B O 1
ATOM 4230 N N . VAL B 1 153 ? -8.219 25.672 -1.862 1 96.56 153 VAL B N 1
ATOM 4231 C CA . VAL B 1 153 ? -8.133 27.031 -2.391 1 96.56 153 VAL B CA 1
ATOM 4232 C C . VAL B 1 153 ? -9.359 27.844 -1.951 1 96.56 153 VAL B C 1
ATOM 4234 O O . VAL B 1 153 ? -9.234 28.984 -1.528 1 96.56 153 VAL B O 1
ATOM 4237 N N . ALA B 1 154 ? -10.516 27.219 -1.985 1 97.31 154 ALA B N 1
ATOM 4238 C CA . ALA B 1 154 ? -11.75 27.891 -1.589 1 97.31 154 ALA B CA 1
ATOM 4239 C C . ALA B 1 154 ? -11.695 28.328 -0.126 1 97.31 154 ALA B C 1
ATOM 4241 O O . ALA B 1 154 ? -12.156 29.406 0.222 1 97.31 154 ALA B O 1
ATOM 4242 N N . TYR B 1 155 ? -11.117 27.5 0.67 1 97.81 155 TYR B N 1
ATOM 4243 C CA . TYR B 1 155 ? -11.094 27.781 2.104 1 97.81 155 TYR B CA 1
ATOM 4244 C C . TYR B 1 155 ? -9.945 28.703 2.463 1 97.81 155 TYR B C 1
ATOM 4246 O O . TYR B 1 155 ? -10.109 29.609 3.285 1 97.81 155 TYR B O 1
ATOM 4254 N N . LEU B 1 156 ? -8.797 28.609 1.852 1 97.38 156 LEU B N 1
ATOM 4255 C CA . LEU B 1 156 ? -7.586 29.281 2.309 1 97.38 156 LEU B CA 1
ATOM 4256 C C . LEU B 1 156 ? -7.453 30.656 1.682 1 97.38 156 LEU B C 1
ATOM 4258 O O . LEU B 1 156 ? -6.988 31.609 2.332 1 97.38 156 LEU B O 1
ATOM 4262 N N . VAL B 1 157 ? -7.879 30.891 0.505 1 96.75 157 VAL B N 1
ATOM 4263 C CA . VAL B 1 157 ? -7.566 32.094 -0.262 1 96.75 157 VAL B CA 1
ATOM 4264 C C . VAL B 1 157 ? -8.242 33.312 0.371 1 96.75 157 VAL B C 1
ATOM 4266 O O . VAL B 1 157 ? -7.605 34.344 0.593 1 96.75 157 VAL B O 1
ATOM 4269 N N . PRO B 1 158 ? -9.531 33.25 0.729 1 97.5 158 PRO B N 1
ATOM 4270 C CA . PRO B 1 158 ? -10.133 34.438 1.376 1 97.5 158 PRO B CA 1
ATOM 4271 C C . PRO B 1 158 ? -9.469 34.75 2.707 1 97.5 158 PRO B C 1
ATOM 4273 O O . PRO B 1 158 ? -9.242 35.938 3.008 1 97.5 158 PRO B O 1
ATOM 4276 N N . LEU B 1 159 ? -9.148 33.719 3.475 1 97.06 159 LEU B N 1
ATOM 4277 C CA . LEU B 1 159 ? -8.5 33.938 4.762 1 97.06 159 LEU B CA 1
ATOM 4278 C C . LEU B 1 159 ? -7.117 34.562 4.57 1 97.06 159 LEU B C 1
ATOM 4280 O O . LEU B 1 159 ? -6.746 35.5 5.289 1 97.06 159 LEU B O 1
ATOM 4284 N N . TRP B 1 160 ? -6.445 33.969 3.619 1 95.81 160 TRP B N 1
ATOM 4285 C CA . TRP B 1 160 ? -5.113 34.469 3.266 1 95.81 160 TRP B CA 1
ATOM 4286 C C . TRP B 1 160 ? -5.172 35.906 2.777 1 95.81 160 TRP B C 1
ATOM 4288 O O . TRP B 1 160 ? -4.363 36.719 3.189 1 95.81 160 TRP B O 1
ATOM 4298 N N . GLY B 1 161 ? -6.133 36.281 1.952 1 95.31 161 GLY B N 1
ATOM 4299 C CA . GLY B 1 161 ? -6.305 37.625 1.407 1 95.31 161 GLY B CA 1
ATOM 4300 C C . GLY B 1 161 ? -6.688 38.656 2.455 1 95.31 161 GLY B C 1
ATOM 4301 O O . GLY B 1 161 ? -6.152 39.75 2.469 1 95.31 161 GLY B O 1
ATOM 4302 N N . ILE B 1 162 ? -7.566 38.219 3.35 1 94.56 162 ILE B N 1
ATOM 4303 C CA . ILE B 1 162 ? -8.039 39.156 4.363 1 94.56 162 ILE B CA 1
ATOM 4304 C C . ILE B 1 162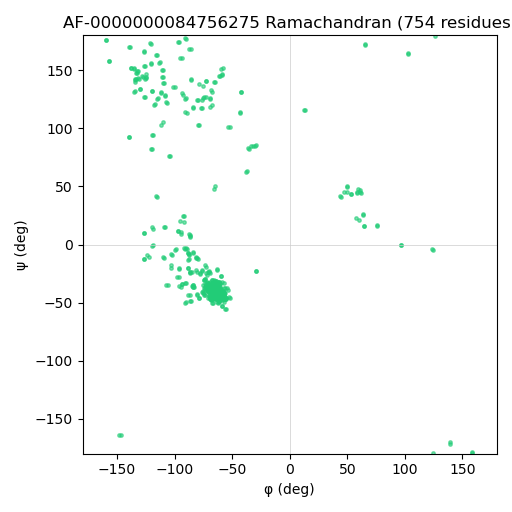 ? -6.91 39.469 5.352 1 94.56 162 ILE B C 1
ATOM 4306 O O . ILE B 1 162 ? -6.812 40.594 5.871 1 94.56 162 ILE B O 1
ATOM 4310 N N . SER B 1 163 ? -6.098 38.438 5.629 1 92.81 163 SER B N 1
ATOM 4311 C CA . SER B 1 163 ? -4.961 38.688 6.516 1 92.81 163 SER B CA 1
ATOM 4312 C C . SER B 1 163 ? -4.027 39.75 5.949 1 92.81 163 SER B C 1
ATOM 4314 O O . SER B 1 163 ? -3.531 40.594 6.688 1 92.81 163 SER B O 1
ATOM 4316 N N . LEU B 1 164 ? -3.836 39.719 4.68 1 92.19 164 LEU B N 1
ATOM 4317 C CA . LEU B 1 164 ? -2.994 40.719 4.023 1 92.19 164 LEU B CA 1
ATOM 4318 C C . LEU B 1 164 ? -3.654 42.094 4.051 1 92.19 164 LEU B C 1
ATOM 4320 O O . LEU B 1 164 ? -3.016 43.062 4.406 1 92.19 164 LEU B O 1
ATOM 4324 N N . LEU B 1 165 ? -4.902 42.125 3.699 1 92.06 165 LEU B N 1
ATOM 4325 C CA . LEU B 1 165 ? -5.637 43.406 3.641 1 92.06 165 LEU B CA 1
ATOM 4326 C C . LEU B 1 165 ? -5.691 44.062 5.012 1 92.06 165 LEU B C 1
ATOM 4328 O O . LEU B 1 165 ? -5.41 45.25 5.141 1 92.06 165 LEU B O 1
ATOM 4332 N N . ALA B 1 166 ? -6.059 43.281 6.039 1 90.75 166 ALA B N 1
ATOM 4333 C CA . ALA B 1 166 ? -6.141 43.812 7.398 1 90.75 166 ALA B CA 1
ATOM 4334 C C . ALA B 1 166 ? -4.77 44.25 7.898 1 90.75 166 ALA B C 1
ATOM 4336 O O . ALA B 1 166 ? -4.656 45.281 8.586 1 90.75 166 ALA B O 1
ATOM 4337 N N . GLY B 1 167 ? -3.742 43.531 7.562 1 86.62 167 GLY B N 1
ATOM 4338 C CA . GLY B 1 167 ? -2.389 43.875 7.961 1 86.62 167 GLY B CA 1
ATOM 4339 C C . GLY B 1 167 ? -1.918 45.188 7.375 1 86.62 167 GLY B C 1
ATOM 4340 O O . GLY B 1 167 ? -1.294 46 8.07 1 86.62 167 GLY B O 1
ATOM 4341 N N . VAL B 1 168 ? -2.271 45.469 6.152 1 86.44 168 VAL B N 1
ATOM 4342 C CA . VAL B 1 168 ? -1.875 46.719 5.469 1 86.44 168 VAL B CA 1
ATOM 4343 C C . VAL B 1 168 ? -2.658 47.875 6.035 1 86.44 168 VAL B C 1
ATOM 4345 O O . VAL B 1 168 ? -2.104 48.969 6.227 1 86.44 168 VAL B O 1
ATOM 4348 N N . GLN B 1 169 ? -3.881 47.688 6.398 1 87.62 169 GLN B N 1
ATOM 4349 C CA . GLN B 1 169 ? -4.75 48.75 6.859 1 87.62 169 GLN B CA 1
ATOM 4350 C C . GLN B 1 169 ? -4.402 49.188 8.289 1 87.62 169 GLN B C 1
ATOM 4352 O O . GLN B 1 169 ? -4.422 50.375 8.617 1 87.62 169 GLN B O 1
ATOM 4357 N N . ILE B 1 170 ? -4.133 48.156 9.109 1 83.88 170 ILE B N 1
ATOM 4358 C CA . ILE B 1 170 ? -3.871 48.469 10.516 1 83.88 170 ILE B CA 1
ATOM 4359 C C . ILE B 1 170 ? -2.584 49.281 10.641 1 83.88 170 ILE B C 1
ATOM 4361 O O . ILE B 1 170 ? -2.455 50.094 11.539 1 83.88 170 ILE B O 1
ATOM 4365 N N . HIS B 1 171 ? -1.605 49.094 9.82 1 78.31 171 HIS B N 1
ATOM 4366 C CA . HIS B 1 171 ? -0.317 49.781 9.898 1 78.31 171 HIS B CA 1
ATOM 4367 C C . HIS B 1 171 ? -0.312 51.062 9.055 1 78.31 171 HIS B C 1
ATOM 4369 O O . HIS B 1 171 ? 0.725 51.688 8.914 1 78.31 171 HIS B O 1
ATOM 4375 N N . HIS B 1 172 ? -1.529 51.562 8.734 1 79.19 172 HIS B N 1
ATOM 4376 C CA . HIS B 1 172 ? -1.704 52.781 7.953 1 79.19 172 HIS B CA 1
ATOM 4377 C C . HIS B 1 172 ? -0.751 52.812 6.762 1 79.19 172 HIS B C 1
ATOM 4379 O O . HIS B 1 172 ? -0.067 53.812 6.539 1 79.19 172 HIS B O 1
ATOM 4385 N N . GLY B 1 173 ? -0.575 51.688 6.066 1 75.56 173 GLY B N 1
ATOM 4386 C CA . GLY B 1 173 ? 0.284 51.562 4.902 1 75.56 173 GLY B CA 1
ATOM 4387 C C . GLY B 1 173 ? 1.081 50.25 4.891 1 75.56 173 GLY B C 1
ATOM 4388 O O . GLY B 1 173 ? 0.766 49.312 5.629 1 75.56 173 GLY B O 1
ATOM 4389 N N . VAL B 1 174 ? 1.983 50.219 3.92 1 73.81 174 VAL B N 1
ATOM 4390 C CA . VAL B 1 174 ? 2.748 49 3.705 1 73.81 174 VAL B CA 1
ATOM 4391 C C . VAL B 1 174 ? 3.857 48.906 4.746 1 73.81 174 VAL B C 1
ATOM 4393 O O . VAL B 1 174 ? 4.73 49.75 4.824 1 73.81 174 VAL B O 1
ATOM 4396 N N . ASP B 1 175 ? 3.596 48.062 5.707 1 80.31 175 ASP B N 1
ATOM 4397 C CA . ASP B 1 175 ? 4.594 47.719 6.715 1 80.31 175 ASP B CA 1
ATOM 4398 C C . ASP B 1 175 ? 5.434 46.531 6.277 1 80.31 175 ASP B C 1
ATOM 4400 O O . ASP B 1 175 ? 4.906 45.406 6.109 1 80.31 175 ASP B O 1
ATOM 4404 N N . LEU B 1 176 ? 6.707 46.844 6.055 1 79.25 176 LEU B N 1
ATOM 4405 C CA . LEU B 1 176 ? 7.625 45.812 5.551 1 79.25 176 LEU B CA 1
ATOM 4406 C C . LEU B 1 176 ? 7.695 44.625 6.504 1 79.25 176 LEU B C 1
ATOM 4408 O O . LEU B 1 176 ? 7.812 43.469 6.066 1 79.25 176 LEU B O 1
ATOM 4412 N N . ARG B 1 177 ? 7.539 44.938 7.809 1 78.81 177 ARG B N 1
ATOM 4413 C CA . ARG B 1 177 ? 7.586 43.875 8.805 1 78.81 177 ARG B CA 1
ATOM 4414 C C . ARG B 1 177 ? 6.438 42.875 8.609 1 78.81 177 ARG B C 1
ATOM 4416 O O . ARG B 1 177 ? 6.648 41.688 8.609 1 78.81 177 ARG B O 1
ATOM 4423 N N . PHE B 1 178 ? 5.359 43.375 8.398 1 83.75 178 PHE B N 1
ATOM 4424 C CA . PHE B 1 178 ? 4.176 42.531 8.234 1 83.75 178 PHE B CA 1
ATOM 4425 C C . PHE B 1 178 ? 4.254 41.75 6.938 1 83.75 178 PHE B C 1
ATOM 4427 O O . PHE B 1 178 ? 3.918 40.562 6.91 1 83.75 178 PHE B O 1
ATOM 4434 N N . LEU B 1 179 ? 4.793 42.375 5.91 1 86.25 179 LEU B N 1
ATOM 4435 C CA . LEU B 1 179 ? 4.875 41.688 4.613 1 86.25 179 LEU B CA 1
ATOM 4436 C C . LEU B 1 179 ? 5.824 40.5 4.668 1 86.25 179 LEU B C 1
ATOM 4438 O O . LEU B 1 179 ? 5.566 39.469 4.051 1 86.25 179 LEU B O 1
ATOM 4442 N N . ILE B 1 180 ? 6.891 40.625 5.363 1 86.69 180 ILE B N 1
ATOM 4443 C CA . ILE B 1 180 ? 7.848 39.562 5.504 1 86.69 180 ILE B CA 1
ATOM 4444 C C . ILE B 1 180 ? 7.215 38.406 6.293 1 86.69 180 ILE B C 1
ATOM 4446 O O . ILE B 1 180 ? 7.328 37.25 5.906 1 86.69 180 ILE B O 1
ATOM 4450 N N . LEU B 1 181 ? 6.504 38.75 7.391 1 87.06 181 LEU B N 1
ATOM 4451 C CA . LEU B 1 181 ? 5.824 37.75 8.195 1 87.06 181 LEU B CA 1
ATOM 4452 C C . LEU B 1 181 ? 4.777 37 7.367 1 87.06 181 LEU B C 1
ATOM 4454 O O . LEU B 1 181 ? 4.688 35.781 7.422 1 87.06 181 LEU B O 1
ATOM 4458 N N . TRP B 1 182 ? 4.027 37.812 6.641 1 89.81 182 TRP B N 1
ATOM 4459 C CA . TRP B 1 182 ? 2.99 37.25 5.781 1 89.81 182 TRP B CA 1
ATOM 4460 C C . TRP B 1 182 ? 3.602 36.375 4.707 1 89.81 182 TRP B C 1
ATOM 4462 O O . TRP B 1 182 ? 3.068 35.281 4.41 1 89.81 182 TRP B O 1
ATOM 4472 N N . GLY B 1 183 ? 4.77 36.781 4.148 1 92.12 183 GLY B N 1
ATOM 4473 C CA . GLY B 1 183 ? 5.484 35.969 3.168 1 92.12 183 GLY B CA 1
ATOM 4474 C C . GLY B 1 183 ? 6.004 34.656 3.732 1 92.12 183 GLY B C 1
ATOM 4475 O O . GLY B 1 183 ? 5.895 33.625 3.088 1 92.12 183 GLY B O 1
ATOM 4476 N N . ILE B 1 184 ? 6.566 34.688 4.898 1 91.75 184 ILE B N 1
ATOM 4477 C CA . ILE B 1 184 ? 7.082 33.5 5.566 1 91.75 184 ILE B CA 1
ATOM 4478 C C . ILE B 1 184 ? 5.941 32.5 5.824 1 91.75 184 ILE B C 1
ATOM 4480 O O . ILE B 1 184 ? 6.066 31.312 5.551 1 91.75 184 ILE B O 1
ATOM 4484 N N . CYS B 1 185 ? 4.801 33.031 6.32 1 92.19 185 CYS B N 1
ATOM 4485 C CA . CYS B 1 185 ? 3.648 32.188 6.59 1 92.19 185 CYS B CA 1
ATOM 4486 C C . CYS B 1 185 ? 3.152 31.516 5.309 1 92.19 185 CYS B C 1
ATOM 4488 O O . CYS B 1 185 ? 2.816 30.328 5.312 1 92.19 185 CYS B O 1
ATOM 4490 N N . THR B 1 186 ? 3.162 32.312 4.242 1 94.25 186 THR B N 1
ATOM 4491 C CA . THR B 1 186 ? 2.746 31.766 2.947 1 94.25 186 THR B CA 1
ATOM 4492 C C . THR B 1 186 ?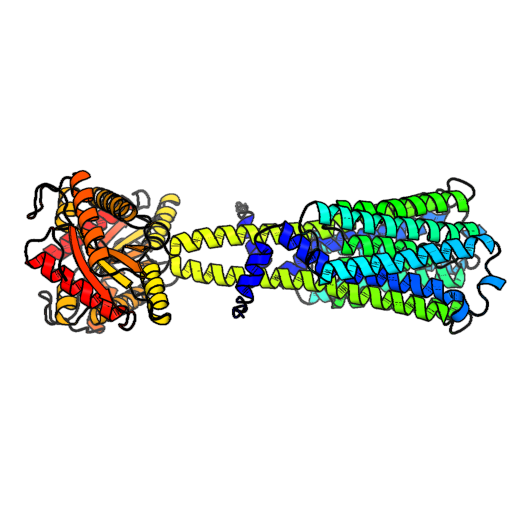 3.676 30.641 2.5 1 94.25 186 THR B C 1
ATOM 4494 O O . THR B 1 186 ? 3.213 29.594 2.055 1 94.25 186 THR B O 1
ATOM 4497 N N . ALA B 1 187 ? 4.957 30.859 2.654 1 95.06 187 ALA B N 1
ATOM 4498 C CA . ALA B 1 187 ? 5.941 29.844 2.268 1 95.06 187 ALA B CA 1
ATOM 4499 C C . ALA B 1 187 ? 5.789 28.578 3.107 1 95.06 187 ALA B C 1
ATOM 4501 O O . ALA B 1 187 ? 5.922 27.469 2.596 1 95.06 187 ALA B O 1
ATOM 4502 N N . ILE B 1 188 ? 5.535 28.75 4.344 1 93.62 188 ILE B N 1
ATOM 4503 C CA . ILE B 1 188 ? 5.34 27.625 5.254 1 93.62 188 ILE B CA 1
ATOM 4504 C C . ILE B 1 188 ? 4.129 26.812 4.8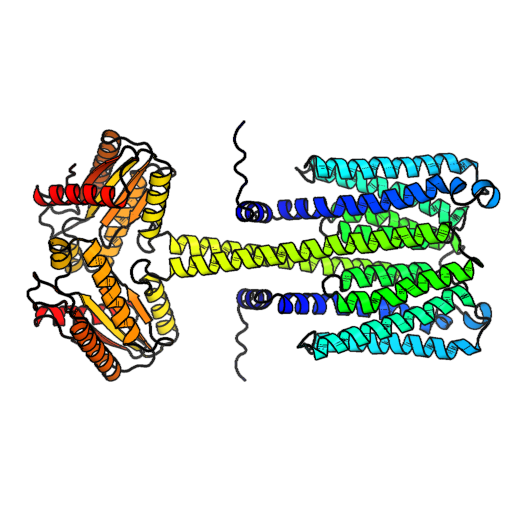12 1 93.62 188 ILE B C 1
ATOM 4506 O O . ILE B 1 188 ? 4.184 25.578 4.777 1 93.62 188 ILE B O 1
ATOM 4510 N N . MET B 1 189 ? 3.08 27.469 4.43 1 94.25 189 MET B N 1
ATOM 4511 C CA . MET B 1 189 ? 1.858 26.781 4.004 1 94.25 189 MET B CA 1
ATOM 4512 C C . MET B 1 189 ? 2.084 26.016 2.703 1 94.25 189 MET B C 1
ATOM 4514 O O . MET B 1 189 ? 1.661 24.875 2.572 1 94.25 189 MET B O 1
ATOM 4518 N N . ILE B 1 190 ? 2.785 26.625 1.819 1 95.38 190 ILE B N 1
ATOM 4519 C CA . ILE B 1 190 ? 3.051 26 0.529 1 95.38 190 ILE B CA 1
ATOM 4520 C C . ILE B 1 190 ? 3.941 24.766 0.722 1 95.38 190 ILE B C 1
ATOM 4522 O O . ILE B 1 190 ? 3.633 23.688 0.223 1 95.38 190 ILE B O 1
ATOM 4526 N N . TYR B 1 191 ? 4.996 25 1.428 1 95 191 TYR B N 1
ATOM 4527 C CA . TYR B 1 191 ? 5.922 23.906 1.7 1 95 191 TYR B CA 1
ATOM 4528 C C . TYR B 1 191 ? 5.234 22.797 2.494 1 95 191 TYR B C 1
ATOM 4530 O O . TYR B 1 191 ? 5.441 21.609 2.223 1 95 191 TYR B O 1
ATOM 4538 N N . GLY B 1 192 ? 4.441 23.172 3.447 1 93.25 192 GLY B N 1
ATOM 4539 C CA . GLY B 1 192 ? 3.705 22.203 4.238 1 93.25 192 GLY B CA 1
ATOM 4540 C C . GLY B 1 192 ? 2.754 21.359 3.412 1 93.25 192 GLY B C 1
ATOM 4541 O O . GLY B 1 192 ? 2.666 20.141 3.604 1 93.25 192 GLY B O 1
ATOM 4542 N N . ARG B 1 193 ? 2.104 22 2.498 1 93.44 193 ARG B N 1
ATOM 4543 C CA . ARG B 1 193 ? 1.211 21.266 1.599 1 93.44 193 ARG B CA 1
ATOM 4544 C C . ARG B 1 193 ? 1.983 20.266 0.754 1 93.44 193 ARG B C 1
ATOM 4546 O O . ARG B 1 193 ? 1.529 19.141 0.555 1 93.44 193 ARG B O 1
ATOM 4553 N N . GLN B 1 194 ? 3.066 20.609 0.247 1 94.06 194 GLN B N 1
ATOM 4554 C CA . GLN B 1 194 ? 3.865 19.75 -0.61 1 94.06 194 GLN B CA 1
ATOM 4555 C C . GLN B 1 194 ? 4.309 18.484 0.138 1 94.06 194 GLN B C 1
ATOM 4557 O O . GLN B 1 194 ? 4.281 17.391 -0.415 1 94.06 194 GLN B O 1
ATOM 4562 N N . ILE B 1 195 ? 4.629 18.703 1.329 1 91.38 195 ILE B N 1
ATOM 4563 C CA . ILE B 1 195 ? 5.105 17.578 2.123 1 91.38 195 ILE B CA 1
ATOM 4564 C C . ILE B 1 195 ? 3.957 16.594 2.369 1 91.38 195 ILE B C 1
ATOM 4566 O O . ILE B 1 195 ? 4.117 15.383 2.201 1 91.38 195 ILE B O 1
ATOM 4570 N N . LEU B 1 196 ? 2.861 17.109 2.752 1 90.88 196 LEU B N 1
ATOM 4571 C CA . LEU B 1 196 ? 1.713 16.266 3.057 1 90.88 196 LEU B CA 1
ATOM 4572 C C . LEU B 1 196 ? 1.206 15.562 1.8 1 90.88 196 LEU B C 1
ATOM 4574 O O . LEU B 1 196 ? 0.91 14.367 1.827 1 90.88 196 LEU B O 1
ATOM 4578 N N . GLN B 1 197 ? 1.191 16.312 0.739 1 91.38 197 GLN B N 1
ATOM 4579 C CA . GLN B 1 197 ? 0.735 15.758 -0.532 1 91.38 197 GLN B CA 1
ATOM 4580 C C . GLN B 1 197 ? 1.679 14.672 -1.029 1 91.38 197 GLN B C 1
ATOM 4582 O O . GLN B 1 197 ? 1.237 13.672 -1.608 1 91.38 197 GLN B O 1
ATOM 4587 N N . ARG B 1 198 ? 2.875 14.867 -0.881 1 88.88 198 ARG B N 1
ATOM 4588 C CA . ARG B 1 198 ? 3.861 13.891 -1.335 1 88.88 198 ARG B CA 1
ATOM 4589 C C . ARG B 1 198 ? 3.676 12.555 -0.627 1 88.88 198 ARG B C 1
ATOM 4591 O O . ARG B 1 198 ? 3.801 11.492 -1.246 1 88.88 198 ARG B O 1
ATOM 4598 N N . TRP B 1 199 ? 3.443 12.656 0.602 1 84.88 199 TRP B N 1
ATOM 4599 C CA . TRP B 1 199 ? 3.199 11.438 1.363 1 84.88 199 TRP B CA 1
ATOM 4600 C C . TRP B 1 199 ? 1.973 10.703 0.833 1 84.88 199 TRP B C 1
ATOM 4602 O O . TRP B 1 199 ? 1.98 9.469 0.716 1 84.88 199 TRP B O 1
ATOM 4612 N N . TYR B 1 200 ? 1.016 11.43 0.585 1 86.06 200 TYR B N 1
ATOM 4613 C CA . TYR B 1 200 ? -0.222 10.883 0.04 1 86.06 200 TYR B CA 1
ATOM 4614 C C . TYR B 1 200 ? 0.023 10.219 -1.312 1 86.06 200 TYR B C 1
ATOM 4616 O O . TYR B 1 200 ? -0.442 9.102 -1.559 1 86.06 200 TYR B O 1
ATOM 4624 N N . ASP B 1 201 ? 0.741 10.867 -2.123 1 88.31 201 ASP B N 1
ATOM 4625 C CA . ASP B 1 201 ? 1.025 10.375 -3.467 1 88.31 201 ASP B CA 1
ATOM 4626 C C . ASP B 1 201 ? 1.898 9.125 -3.418 1 88.31 201 ASP B C 1
ATOM 4628 O O . ASP B 1 201 ? 1.698 8.188 -4.199 1 88.31 201 ASP B O 1
ATOM 4632 N N . GLU B 1 202 ? 2.818 9.133 -2.615 1 87.25 202 GLU B N 1
ATOM 4633 C CA . GLU B 1 202 ? 3.715 7.984 -2.484 1 87.25 202 GLU B CA 1
ATOM 4634 C C . GLU B 1 202 ? 2.965 6.75 -1.996 1 87.25 202 GLU B C 1
ATOM 4636 O O . GLU B 1 202 ? 3.207 5.641 -2.475 1 87.25 202 GLU B O 1
ATOM 4641 N N . ALA B 1 203 ? 2.104 6.938 -1.064 1 86.12 203 ALA B N 1
ATOM 4642 C CA . ALA B 1 203 ? 1.301 5.824 -0.564 1 86.12 203 ALA B CA 1
ATOM 4643 C C . ALA B 1 203 ? 0.414 5.25 -1.665 1 86.12 203 ALA B C 1
ATOM 4645 O O . ALA B 1 203 ? 0.297 4.031 -1.804 1 86.12 203 ALA B O 1
ATOM 4646 N N . TRP B 1 204 ? -0.119 6.121 -2.41 1 86.94 204 TRP B N 1
ATOM 4647 C CA . TRP B 1 204 ? -0.993 5.711 -3.504 1 86.94 204 TRP B CA 1
ATOM 4648 C C . TRP B 1 204 ? -0.211 4.949 -4.57 1 86.94 204 TRP B C 1
ATOM 4650 O O . TRP B 1 204 ? -0.663 3.91 -5.055 1 86.94 204 TRP B O 1
ATOM 4660 N N . LYS B 1 205 ? 0.898 5.449 -4.922 1 87.31 205 LYS B N 1
ATOM 4661 C CA . LYS B 1 205 ? 1.723 4.812 -5.945 1 87.31 205 LYS B CA 1
ATOM 4662 C C . LYS B 1 205 ? 2.174 3.422 -5.5 1 87.31 205 LYS B C 1
ATOM 4664 O O . LYS B 1 205 ? 2.156 2.477 -6.289 1 87.31 205 LYS B O 1
ATOM 4669 N N . THR B 1 206 ? 2.59 3.297 -4.328 1 86.56 206 THR B N 1
ATOM 4670 C CA . THR B 1 206 ? 3.002 2.01 -3.777 1 86.56 206 THR B CA 1
ATOM 4671 C C . THR B 1 206 ? 1.85 1.009 -3.822 1 86.56 206 THR B C 1
ATOM 4673 O O . THR B 1 206 ? 2.043 -0.152 -4.188 1 86.56 206 THR B O 1
ATOM 4676 N N . HIS B 1 207 ? 0.703 1.497 -3.443 1 86.31 207 HIS B N 1
ATOM 4677 C CA . HIS B 1 207 ? -0.472 0.635 -3.49 1 86.31 207 HIS B CA 1
ATOM 4678 C C . HIS B 1 207 ? -0.756 0.169 -4.914 1 86.31 207 HIS B C 1
ATOM 4680 O O . HIS B 1 207 ? -1.046 -1.009 -5.141 1 86.31 207 HIS B O 1
ATOM 4686 N N . GLN B 1 208 ? -0.687 1.025 -5.832 1 85.88 208 GLN B N 1
ATOM 4687 C CA . GLN B 1 208 ? -0.942 0.687 -7.227 1 85.88 208 GLN B CA 1
ATOM 4688 C C . GLN B 1 208 ? 0.05 -0.357 -7.73 1 85.88 208 GLN B C 1
ATOM 4690 O O . GLN B 1 208 ? -0.332 -1.3 -8.43 1 85.88 208 GLN B O 1
ATOM 4695 N N . GLU B 1 209 ? 1.233 -0.161 -7.445 1 87.44 209 GLU B N 1
ATOM 4696 C CA . GLU B 1 209 ? 2.273 -1.102 -7.852 1 87.44 209 GLU B CA 1
ATOM 4697 C C . GLU B 1 209 ? 2.045 -2.477 -7.23 1 87.44 209 GLU B C 1
ATOM 4699 O O . GLU B 1 209 ? 2.209 -3.5 -7.898 1 87.44 209 GLU B O 1
ATOM 4704 N N . ASN B 1 210 ? 1.707 -2.488 -5.992 1 87.81 210 ASN B N 1
ATOM 4705 C CA . ASN B 1 210 ? 1.413 -3.746 -5.312 1 87.81 210 ASN B CA 1
ATOM 4706 C C . ASN B 1 210 ? 0.226 -4.461 -5.953 1 87.81 210 ASN B C 1
ATOM 4708 O O . ASN B 1 210 ? 0.246 -5.684 -6.113 1 87.81 210 ASN B O 1
ATOM 4712 N N . MET B 1 211 ? -0.736 -3.688 -6.324 1 87.88 211 MET B N 1
ATOM 4713 C CA . MET B 1 211 ? -1.921 -4.266 -6.949 1 87.88 211 MET B CA 1
ATOM 4714 C C . MET B 1 211 ? -1.582 -4.859 -8.312 1 87.88 211 MET B C 1
ATOM 4716 O O . MET B 1 211 ? -2.107 -5.91 -8.688 1 87.88 211 MET B O 1
ATOM 4720 N N . GLN B 1 212 ? -0.769 -4.188 -9.023 1 87.75 212 GLN B N 1
ATOM 4721 C CA . GLN B 1 212 ? -0.316 -4.727 -10.305 1 87.75 212 GLN B CA 1
ATOM 4722 C C . GLN B 1 212 ? 0.436 -6.043 -10.109 1 87.75 212 GLN B C 1
ATOM 4724 O O . GLN B 1 212 ? 0.224 -7 -10.859 1 87.75 212 GLN B O 1
ATOM 4729 N N . LEU B 1 213 ? 1.281 -6.047 -9.133 1 87 213 LEU B N 1
ATOM 4730 C CA . LEU B 1 213 ? 2.041 -7.254 -8.828 1 87 213 LEU B CA 1
ATOM 4731 C C . LEU B 1 213 ? 1.112 -8.383 -8.398 1 87 213 LEU B C 1
ATOM 4733 O O . LEU B 1 213 ? 1.298 -9.531 -8.797 1 87 213 LEU B O 1
ATOM 4737 N N . ILE B 1 214 ? 0.164 -8.062 -7.609 1 87.56 214 ILE B N 1
ATOM 4738 C CA . ILE B 1 214 ? -0.816 -9.039 -7.141 1 87.56 214 ILE B CA 1
ATOM 4739 C C . ILE B 1 214 ? -1.561 -9.641 -8.328 1 87.56 214 ILE B C 1
ATOM 4741 O O . ILE B 1 214 ? -1.689 -10.859 -8.438 1 87.56 214 ILE B O 1
ATOM 4745 N N . ASN B 1 215 ? -1.987 -8.797 -9.195 1 85.38 215 ASN B N 1
ATOM 4746 C CA . ASN B 1 215 ? -2.701 -9.266 -10.375 1 85.38 215 ASN B CA 1
ATOM 4747 C C . ASN B 1 215 ? -1.83 -10.188 -11.227 1 85.38 215 ASN B C 1
ATOM 4749 O O . ASN B 1 215 ? -2.299 -11.219 -11.711 1 85.38 215 ASN B O 1
ATOM 4753 N N . ARG B 1 216 ? -0.634 -9.828 -11.414 1 84.19 216 ARG B N 1
ATOM 4754 C CA . ARG B 1 216 ? 0.308 -10.641 -12.18 1 84.19 216 ARG B CA 1
ATOM 4755 C C . ARG B 1 216 ? 0.533 -11.992 -11.5 1 84.19 216 ARG B C 1
ATOM 4757 O O . ARG B 1 216 ? 0.509 -13.031 -12.164 1 84.19 216 ARG B O 1
ATOM 4764 N N . LEU B 1 217 ? 0.683 -11.953 -10.227 1 85.56 217 LEU B N 1
ATOM 4765 C CA . LEU B 1 217 ? 0.944 -13.172 -9.469 1 85.56 217 LEU B CA 1
ATOM 4766 C C . LEU B 1 217 ? -0.289 -14.07 -9.445 1 85.56 217 LEU B C 1
ATOM 4768 O O . LEU B 1 217 ? -0.17 -15.297 -9.469 1 85.56 217 LEU B O 1
ATOM 4772 N N . GLU B 1 218 ? -1.411 -13.484 -9.359 1 84.25 218 GLU B N 1
ATOM 4773 C CA . GLU B 1 218 ? -2.66 -14.242 -9.406 1 84.25 218 GLU B CA 1
ATOM 4774 C C . GLU B 1 218 ? -2.807 -14.969 -10.742 1 84.25 218 GLU B C 1
ATOM 4776 O O . GLU B 1 218 ? -3.219 -16.141 -10.773 1 84.25 218 GLU B O 1
ATOM 4781 N N . ASN B 1 219 ? -2.475 -14.258 -11.734 1 80.94 219 ASN B N 1
ATOM 4782 C CA . ASN B 1 219 ? -2.516 -14.875 -13.062 1 80.94 219 ASN B CA 1
ATOM 4783 C C . ASN B 1 219 ? -1.544 -16.047 -13.164 1 80.94 219 ASN B C 1
ATOM 4785 O O . ASN B 1 219 ? -1.889 -17.109 -13.703 1 80.94 219 ASN B O 1
ATOM 4789 N N . MET B 1 220 ? -0.436 -15.852 -12.609 1 80.44 220 MET B N 1
ATOM 4790 C CA . MET B 1 220 ? 0.588 -16.891 -12.648 1 80.44 220 MET B CA 1
ATOM 4791 C C . MET B 1 220 ? 0.215 -18.062 -11.742 1 80.44 220 MET B C 1
ATOM 4793 O O . MET B 1 220 ? 0.513 -19.219 -12.062 1 80.44 220 MET B O 1
ATOM 4797 N N . ALA B 1 221 ? -0.422 -17.719 -10.719 1 81.19 221 ALA B N 1
ATOM 4798 C CA . ALA B 1 221 ? -0.744 -18.75 -9.727 1 81.19 221 ALA B CA 1
ATOM 4799 C C . ALA B 1 221 ? -1.969 -19.547 -10.141 1 81.19 221 ALA B C 1
ATOM 4801 O O . ALA B 1 221 ? -2.129 -20.703 -9.734 1 81.19 221 ALA B O 1
ATOM 4802 N N . ASN B 1 222 ? -2.764 -18.969 -10.984 1 85.94 222 ASN B N 1
ATOM 4803 C CA . ASN B 1 222 ? -4.051 -19.625 -11.234 1 85.94 222 ASN B CA 1
ATOM 4804 C C . ASN B 1 222 ? -4.207 -20.016 -12.695 1 85.94 222 ASN B C 1
ATOM 4806 O O . ASN B 1 222 ? -5.211 -20.625 -13.07 1 85.94 222 ASN B O 1
ATOM 4810 N N . GLN B 1 223 ? -3.258 -19.719 -13.484 1 86.56 223 GLN B N 1
ATOM 4811 C CA . GLN B 1 223 ? -3.365 -20.047 -14.898 1 86.56 223 GLN B CA 1
ATOM 4812 C C . GLN B 1 223 ? -2.184 -20.891 -15.367 1 86.56 223 GLN B C 1
ATOM 4814 O O . GLN B 1 223 ? -1.062 -20.703 -14.891 1 86.56 223 GLN B O 1
ATOM 4819 N N . ASP B 1 224 ? -2.549 -21.781 -16.234 1 84.56 224 ASP B N 1
ATOM 4820 C CA . ASP B 1 224 ? -1.506 -22.547 -16.891 1 84.56 224 ASP B CA 1
ATOM 4821 C C . ASP B 1 224 ? -0.77 -21.703 -17.938 1 84.56 224 ASP B C 1
ATOM 4823 O O . ASP B 1 224 ? -1.398 -21.062 -18.781 1 84.56 224 ASP B O 1
ATOM 4827 N N . ALA B 1 225 ? 0.489 -21.688 -17.812 1 76.75 225 ALA B N 1
ATOM 4828 C CA . ALA B 1 225 ? 1.297 -20.781 -18.625 1 76.75 225 ALA B CA 1
ATOM 4829 C C . ALA B 1 225 ? 1.216 -21.141 -20.109 1 76.75 225 ALA B C 1
ATOM 4831 O O . ALA B 1 225 ? 1.271 -20.25 -20.969 1 76.75 225 ALA B O 1
ATOM 4832 N N . LEU B 1 226 ? 1.048 -22.375 -20.422 1 80.12 226 LEU B N 1
ATOM 4833 C CA . LEU B 1 226 ? 1.077 -22.844 -21.812 1 80.12 226 LEU B CA 1
ATOM 4834 C C . LEU B 1 226 ? -0.257 -22.578 -22.5 1 80.12 226 LEU B C 1
ATOM 4836 O O . LEU B 1 226 ? -0.289 -22.109 -23.641 1 80.12 226 LEU B O 1
ATOM 4840 N N . THR B 1 227 ? -1.303 -22.859 -21.797 1 91.44 227 THR B N 1
ATOM 4841 C CA . THR B 1 227 ? -2.602 -22.906 -22.453 1 91.44 227 THR B CA 1
ATOM 4842 C C . THR B 1 227 ? -3.471 -21.719 -22.016 1 91.44 227 THR B C 1
ATOM 4844 O O . THR B 1 227 ? -4.547 -21.5 -22.578 1 91.44 227 THR B O 1
ATOM 4847 N N . ALA B 1 228 ? -3.045 -21.016 -21 1 88.94 228 ALA B N 1
ATOM 4848 C CA . ALA B 1 228 ? -3.768 -19.859 -20.453 1 88.94 228 ALA B CA 1
ATOM 4849 C C . ALA B 1 228 ? -5.113 -20.281 -19.875 1 88.94 228 ALA B C 1
ATOM 4851 O O . ALA B 1 228 ? -6.047 -19.484 -19.812 1 88.94 228 ALA B O 1
ATOM 4852 N N . THR B 1 229 ? -5.281 -21.531 -19.656 1 92.81 229 THR B N 1
ATOM 4853 C CA . THR B 1 229 ? -6.422 -22.031 -18.891 1 92.81 229 THR B CA 1
ATOM 4854 C C . THR B 1 229 ? -6.121 -22.016 -17.406 1 92.81 229 THR B C 1
ATOM 4856 O O . THR B 1 229 ? -4.996 -21.734 -16.984 1 92.81 229 THR B O 1
ATOM 4859 N N . ALA B 1 230 ? -7.172 -22.219 -16.656 1 91.62 230 ALA B N 1
ATOM 4860 C CA . ALA B 1 230 ? -6.918 -22.391 -15.227 1 91.62 230 ALA B CA 1
ATOM 4861 C C . ALA B 1 230 ? -5.988 -23.578 -14.977 1 91.62 230 ALA B C 1
ATOM 4863 O O . ALA B 1 230 ? -5.977 -24.547 -15.742 1 91.62 230 ALA B O 1
ATOM 4864 N N . ASN B 1 231 ? -5.207 -23.438 -13.984 1 87.5 231 ASN B N 1
ATOM 4865 C CA . ASN B 1 231 ? -4.348 -24.562 -13.633 1 87.5 231 ASN B CA 1
ATOM 4866 C C . ASN B 1 231 ? -5.02 -25.484 -12.617 1 87.5 231 ASN B C 1
ATOM 4868 O O . ASN B 1 231 ? -6.16 -25.234 -12.219 1 87.5 231 ASN B O 1
ATOM 4872 N N . ARG B 1 232 ? -4.398 -26.484 -12.281 1 83.12 232 ARG B N 1
ATOM 4873 C CA . ARG B 1 232 ? -4.969 -27.516 -11.406 1 83.12 232 ARG B CA 1
ATOM 4874 C C . ARG B 1 232 ? -5.352 -26.922 -10.055 1 83.12 232 ARG B C 1
ATOM 4876 O O . ARG B 1 232 ? -6.391 -27.266 -9.492 1 83.12 232 ARG B O 1
ATOM 4883 N N . ARG B 1 233 ? -4.508 -26.125 -9.586 1 81.56 233 ARG B N 1
ATOM 4884 C CA . ARG B 1 233 ? -4.781 -25.516 -8.297 1 81.56 233 ARG B CA 1
ATOM 4885 C C . ARG B 1 233 ? -6.082 -24.719 -8.328 1 81.56 233 ARG B C 1
ATOM 4887 O O . ARG B 1 233 ? -6.902 -24.812 -7.418 1 81.56 233 ARG B O 1
ATOM 4894 N N . ALA B 1 234 ? -6.117 -23.859 -9.297 1 88.12 234 ALA B N 1
ATOM 4895 C CA . ALA B 1 234 ? -7.332 -23.062 -9.469 1 88.12 234 ALA B CA 1
ATOM 4896 C C . ALA B 1 234 ? -8.562 -23.953 -9.57 1 88.12 234 ALA B C 1
ATOM 4898 O O . ALA B 1 234 ? -9.625 -23.625 -9.039 1 88.12 234 ALA B O 1
ATOM 4899 N N . LEU B 1 235 ? -8.414 -25.031 -10.234 1 90.94 235 LEU B N 1
ATOM 4900 C CA . LEU B 1 235 ? -9.5 -26 -10.375 1 90.94 235 LEU B CA 1
ATOM 4901 C C . LEU B 1 235 ? -9.898 -26.562 -9.023 1 90.94 235 LEU B C 1
ATOM 4903 O O . LEU B 1 235 ? -11.086 -26.625 -8.688 1 90.94 235 LEU B O 1
ATOM 4907 N N . ASP B 1 236 ? -8.945 -26.984 -8.32 1 85.75 236 ASP B N 1
ATOM 4908 C CA . ASP B 1 236 ? -9.188 -27.578 -7.008 1 85.75 236 ASP B CA 1
ATOM 4909 C C . ASP B 1 236 ? -9.922 -26.594 -6.098 1 85.75 236 ASP B C 1
ATOM 4911 O O . ASP B 1 236 ? -10.859 -26.969 -5.387 1 85.75 236 ASP B O 1
ATOM 4915 N N . ASN B 1 237 ? -9.453 -25.375 -6.109 1 85.5 237 ASN B N 1
ATOM 4916 C CA . ASN B 1 237 ? -10.094 -24.344 -5.309 1 85.5 237 ASN B CA 1
ATOM 4917 C C . ASN B 1 237 ? -11.547 -24.125 -5.738 1 85.5 237 ASN B C 1
ATOM 4919 O O . ASN B 1 237 ? -12.422 -23.953 -4.895 1 85.5 237 ASN B O 1
ATOM 4923 N N . PHE B 1 238 ? -11.734 -24.047 -7.008 1 90.56 238 PHE B N 1
ATOM 4924 C CA . PHE B 1 238 ? -13.07 -23.844 -7.566 1 90.56 238 PHE B CA 1
ATOM 4925 C C . PHE B 1 238 ? -14.016 -24.969 -7.148 1 90.56 238 PHE B C 1
ATOM 4927 O O . PHE B 1 238 ? -15.148 -24.703 -6.746 1 90.56 238 PHE B O 1
ATOM 4934 N N . LEU B 1 239 ? -13.539 -26.109 -7.219 1 91.56 239 LEU B N 1
ATOM 4935 C CA . LEU B 1 239 ? -14.344 -27.281 -6.871 1 91.56 239 LEU B CA 1
ATOM 4936 C C . LEU B 1 239 ? -14.617 -27.312 -5.367 1 91.56 239 LEU B C 1
ATOM 4938 O O . LEU B 1 239 ? -15.703 -27.719 -4.941 1 91.56 239 LEU B O 1
ATOM 4942 N N . ALA B 1 240 ? -13.633 -27.016 -4.621 1 87.5 240 ALA B N 1
ATOM 4943 C CA . ALA B 1 240 ? -13.805 -26.969 -3.172 1 87.5 240 ALA B CA 1
ATOM 4944 C C . ALA B 1 240 ? -14.898 -25.969 -2.783 1 87.5 240 ALA B C 1
ATOM 4946 O O . ALA B 1 240 ? -15.719 -26.25 -1.91 1 87.5 240 ALA B O 1
ATOM 4947 N N . GLN B 1 241 ? -14.859 -24.828 -3.41 1 87.69 241 GLN B N 1
ATOM 4948 C CA . GLN B 1 241 ? -15.859 -23.797 -3.146 1 87.69 241 GLN B CA 1
ATOM 4949 C C . GLN B 1 241 ? -17.25 -24.266 -3.553 1 87.69 241 GLN B C 1
ATOM 4951 O O . GLN B 1 241 ? -18.234 -24.016 -2.842 1 87.69 241 GLN B O 1
ATOM 4956 N N . ALA B 1 242 ? -17.328 -24.891 -4.68 1 88.25 242 ALA B N 1
ATOM 4957 C CA . ALA B 1 242 ? -18.609 -25.406 -5.152 1 88.25 242 ALA B CA 1
ATOM 4958 C C . ALA B 1 242 ? -19.172 -26.453 -4.191 1 88.25 242 ALA B C 1
ATOM 4960 O O . ALA B 1 242 ? -20.375 -26.516 -3.961 1 88.25 242 ALA B O 1
ATOM 4961 N N . TRP B 1 243 ? -18.312 -27.25 -3.686 1 88.88 243 TRP B N 1
ATOM 4962 C CA . TRP B 1 243 ? -18.703 -28.281 -2.73 1 88.88 243 TRP B CA 1
ATOM 4963 C C . TRP B 1 243 ? -19.219 -27.656 -1.438 1 88.88 243 TRP B C 1
ATOM 4965 O O . TRP B 1 243 ? -20.219 -28.109 -0.875 1 88.88 243 TRP B O 1
ATOM 4975 N N . GLU B 1 244 ? -18.5 -26.656 -1.014 1 88.06 244 GLU B N 1
ATOM 4976 C CA . GLU B 1 244 ? -18.906 -25.969 0.207 1 88.06 244 GLU B CA 1
ATOM 4977 C C . GLU B 1 244 ? -20.281 -25.344 0.059 1 88.06 244 GLU B C 1
ATOM 4979 O O . GLU B 1 244 ? -21.078 -25.328 1.011 1 88.06 244 GLU B O 1
ATOM 4984 N N . ARG B 1 245 ? -20.594 -24.922 -1.108 1 89.88 245 ARG B N 1
ATOM 4985 C CA . ARG B 1 245 ? -21.859 -24.25 -1.378 1 89.88 245 ARG B CA 1
ATOM 4986 C C . ARG B 1 245 ? -22.938 -25.266 -1.759 1 89.88 245 ARG B C 1
ATOM 4988 O O . ARG B 1 245 ? -24.094 -24.906 -1.972 1 89.88 245 ARG B O 1
ATOM 4995 N N . LYS B 1 246 ? -22.578 -26.484 -1.861 1 91.88 246 LYS B N 1
ATOM 4996 C CA . LYS B 1 246 ? -23.484 -27.562 -2.25 1 91.88 246 LYS B CA 1
ATOM 4997 C C . LYS B 1 246 ? -24.188 -27.234 -3.566 1 91.88 246 LYS B C 1
ATOM 4999 O O . LYS B 1 246 ? -25.406 -27.391 -3.68 1 91.88 246 LYS B O 1
ATOM 5004 N N . GLU B 1 247 ? -23.422 -26.75 -4.445 1 92.25 247 GLU B N 1
ATOM 5005 C CA . GLU B 1 247 ? -23.938 -26.344 -5.746 1 92.25 247 GLU B CA 1
ATOM 5006 C C . GLU B 1 247 ? -23.859 -27.484 -6.754 1 92.25 247 GLU B C 1
ATOM 5008 O O . GLU B 1 247 ? -22.812 -28.125 -6.902 1 92.25 247 GLU B O 1
ATOM 5013 N N . PRO B 1 248 ? -25.016 -27.797 -7.363 1 94.56 248 PRO B N 1
ATOM 5014 C CA . PRO B 1 248 ? -24.953 -28.812 -8.406 1 94.56 248 PRO B CA 1
ATOM 5015 C C . PRO B 1 248 ? -24.047 -28.406 -9.57 1 94.56 248 PRO B C 1
ATOM 5017 O O . PRO B 1 248 ? -23.953 -27.219 -9.906 1 94.56 248 PRO B O 1
ATOM 5020 N N . LEU B 1 249 ? -23.359 -29.422 -10.133 1 95.94 249 LEU B N 1
ATOM 5021 C CA . LEU B 1 249 ? -22.484 -29.125 -11.258 1 95.94 249 LEU B CA 1
ATOM 5022 C C . LEU B 1 249 ? -22.234 -30.359 -12.109 1 95.94 249 LEU B C 1
ATOM 5024 O O . LEU B 1 249 ? -22.547 -31.469 -11.688 1 95.94 249 LEU B O 1
ATOM 5028 N N . ALA B 1 250 ? -21.859 -30.172 -13.328 1 96.88 250 ALA B N 1
ATOM 5029 C CA . ALA B 1 250 ? -21.359 -31.219 -14.211 1 96.88 250 ALA B CA 1
ATOM 5030 C C . ALA B 1 250 ? -19.875 -31.047 -14.492 1 96.88 250 ALA B C 1
ATOM 5032 O O . ALA B 1 250 ? -19.359 -29.922 -14.43 1 96.88 250 ALA B O 1
ATOM 5033 N N . LEU B 1 251 ? -19.188 -32.125 -14.727 1 96.81 251 LEU B N 1
ATOM 5034 C CA . LEU B 1 251 ? -17.75 -32.125 -14.922 1 96.81 251 LEU B CA 1
ATOM 5035 C C . LEU B 1 251 ? -17.359 -33 -16.109 1 96.81 251 LEU B C 1
ATOM 5037 O O . LEU B 1 251 ? -17.891 -34.094 -16.281 1 96.81 251 LEU B O 1
ATOM 5041 N N . ILE B 1 252 ? -16.516 -32.438 -16.984 1 97.81 252 ILE B N 1
ATOM 5042 C CA . ILE B 1 252 ? -15.969 -33.188 -18.125 1 97.81 252 ILE B CA 1
ATOM 5043 C C . ILE B 1 252 ? -14.453 -33.281 -17.984 1 97.81 252 ILE B C 1
ATOM 5045 O O . ILE B 1 252 ? -13.758 -32.281 -17.859 1 97.81 252 ILE B O 1
ATOM 5049 N N . ILE B 1 253 ? -13.938 -34.438 -17.922 1 96.94 253 ILE B N 1
ATOM 5050 C CA . ILE B 1 253 ? -12.5 -34.625 -18.016 1 96.94 253 ILE B CA 1
ATOM 5051 C C . ILE B 1 253 ? -12.133 -35.062 -19.438 1 96.94 253 ILE B C 1
ATOM 5053 O O . ILE B 1 253 ? -12.852 -35.875 -20.031 1 96.94 253 ILE B O 1
ATOM 5057 N N . LEU B 1 254 ? -11.109 -34.438 -19.891 1 96.75 254 LEU B N 1
ATOM 5058 C CA . LEU B 1 254 ? -10.727 -34.688 -21.281 1 96.75 254 LEU B CA 1
ATOM 5059 C C . LEU B 1 254 ? -9.25 -35.062 -21.375 1 96.75 254 LEU B C 1
ATOM 5061 O O . LEU B 1 254 ? -8.43 -34.5 -20.625 1 96.75 254 LEU B O 1
ATOM 5065 N N . ASP B 1 255 ? -8.914 -35.906 -22.25 1 94.81 255 ASP B N 1
ATOM 5066 C CA . ASP B 1 255 ? -7.543 -36.312 -22.562 1 94.81 255 ASP B CA 1
ATOM 5067 C C . ASP B 1 255 ? -7.305 -36.344 -24.062 1 94.81 255 ASP B C 1
ATOM 5069 O O . ASP B 1 255 ? -8.156 -36.812 -24.812 1 94.81 255 ASP B O 1
ATOM 5073 N N . VAL B 1 256 ? -6.172 -35.906 -24.484 1 96.25 256 VAL B N 1
ATOM 5074 C CA . VAL B 1 256 ? -5.816 -35.969 -25.906 1 96.25 256 VAL B CA 1
ATOM 5075 C C . VAL B 1 256 ? -5.355 -37.375 -26.266 1 96.25 256 VAL B C 1
ATOM 5077 O O . VAL B 1 256 ? -4.398 -37.906 -25.672 1 96.25 256 VAL B O 1
ATOM 5080 N N . ASP B 1 257 ? -5.973 -37.969 -27.234 1 95.81 257 ASP B N 1
ATOM 5081 C CA . ASP B 1 257 ? -5.723 -39.375 -27.578 1 95.81 257 ASP B CA 1
ATOM 5082 C C . ASP B 1 257 ? -4.332 -39.531 -28.172 1 95.81 257 ASP B C 1
ATOM 5084 O O . ASP B 1 257 ? -3.986 -38.875 -29.156 1 95.81 257 ASP B O 1
ATOM 5088 N N . PHE B 1 258 ? -3.547 -40.438 -27.578 1 94.12 258 PHE B N 1
ATOM 5089 C CA . PHE B 1 258 ? -2.232 -40.844 -28.062 1 94.12 258 PHE B CA 1
ATOM 5090 C C . PHE B 1 258 ? -1.3 -39.656 -28.156 1 94.12 258 PHE B C 1
ATOM 5092 O O . PHE B 1 258 ? -0.591 -39.469 -29.156 1 94.12 258 PHE B O 1
ATOM 5099 N N . PHE B 1 259 ? -1.359 -38.906 -27.172 1 92 259 PHE B N 1
ATOM 5100 C CA . PHE B 1 259 ? -0.611 -37.656 -27.219 1 92 259 PHE B CA 1
ATOM 5101 C C . PHE B 1 259 ? 0.888 -37.906 -27.141 1 92 259 PHE B C 1
ATOM 5103 O O . PHE B 1 259 ? 1.685 -37.188 -27.75 1 92 259 PHE B O 1
ATOM 5110 N N . LYS B 1 260 ? 1.276 -38.844 -26.328 1 82.94 260 LYS B N 1
ATOM 5111 C CA . LYS B 1 260 ? 2.693 -39.188 -26.266 1 82.94 260 LYS B CA 1
ATOM 5112 C C . LYS B 1 260 ? 3.25 -39.5 -27.656 1 82.94 260 LYS B C 1
ATOM 5114 O O . LYS B 1 260 ? 4.348 -39.031 -28 1 82.94 260 LYS B O 1
ATOM 5119 N N . ARG B 1 261 ? 2.561 -40.25 -28.391 1 89.06 261 ARG B N 1
ATOM 5120 C CA . ARG B 1 261 ? 2.979 -40.594 -29.75 1 89.06 261 ARG B CA 1
ATOM 5121 C C . ARG B 1 261 ? 3.07 -39.312 -30.609 1 89.06 261 ARG B C 1
ATOM 5123 O O . ARG B 1 261 ? 3.926 -39.219 -31.5 1 89.06 261 ARG B O 1
ATOM 5130 N N . TYR B 1 262 ? 2.119 -38.469 -30.406 1 92.62 262 TYR B N 1
ATOM 5131 C CA . TYR B 1 262 ? 2.164 -37.188 -31.094 1 92.62 262 TYR B CA 1
ATOM 5132 C C . TYR B 1 262 ? 3.477 -36.469 -30.797 1 92.62 262 TYR B C 1
ATOM 5134 O O . TYR B 1 262 ? 4.164 -36.031 -31.719 1 92.62 262 TYR B O 1
ATOM 5142 N N . ASN B 1 263 ? 3.904 -36.406 -29.547 1 84.81 263 ASN B N 1
ATOM 5143 C CA . ASN B 1 263 ? 5.133 -35.75 -29.141 1 84.81 263 ASN B CA 1
ATOM 5144 C C . ASN B 1 263 ? 6.367 -36.438 -29.688 1 84.81 263 ASN B C 1
ATOM 5146 O O . ASN B 1 263 ? 7.336 -35.781 -30.078 1 84.81 263 ASN B O 1
ATOM 5150 N N . ASP B 1 264 ? 6.277 -37.656 -29.625 1 78.31 264 ASP B N 1
ATOM 5151 C CA . ASP B 1 264 ? 7.41 -38.469 -30.094 1 78.31 264 ASP B CA 1
ATOM 5152 C C . ASP B 1 264 ? 7.66 -38.25 -31.578 1 78.31 264 ASP B C 1
ATOM 5154 O O . ASP B 1 264 ? 8.805 -38.281 -32.031 1 78.31 264 ASP B O 1
ATOM 5158 N N . HIS B 1 265 ? 6.598 -38.062 -32.281 1 87.75 265 HIS B N 1
ATOM 5159 C CA . HIS B 1 265 ? 6.688 -37.938 -33.75 1 87.75 265 HIS B CA 1
ATOM 5160 C C . HIS B 1 265 ? 6.969 -36.5 -34.188 1 87.75 265 HIS B C 1
ATOM 5162 O O . HIS B 1 265 ? 7.832 -36.281 -35.031 1 87.75 265 HIS B O 1
ATOM 5168 N N . TYR B 1 266 ? 6.23 -35.594 -33.656 1 89.06 266 TYR B N 1
ATOM 5169 C CA . TYR B 1 266 ? 6.305 -34.188 -34.125 1 89.06 266 TYR B CA 1
ATOM 5170 C C . TYR B 1 266 ? 7.234 -33.375 -33.25 1 89.06 266 TYR B C 1
ATOM 5172 O O . TYR B 1 266 ? 7.668 -32.281 -33.625 1 89.06 266 TYR B O 1
ATOM 5180 N N . GLY B 1 267 ? 7.5 -33.781 -32.062 1 80.88 267 GLY B N 1
ATOM 5181 C CA . GLY B 1 267 ? 8.289 -33.062 -31.094 1 80.88 267 GLY B CA 1
ATOM 5182 C C . GLY B 1 267 ? 7.441 -32.375 -30.016 1 80.88 267 GLY B C 1
ATOM 5183 O O . GLY B 1 267 ? 6.246 -32.156 -30.219 1 80.88 267 GLY B O 1
ATOM 5184 N N . HIS B 1 268 ? 8.039 -31.953 -28.922 1 75.94 268 HIS B N 1
ATOM 5185 C CA . HIS B 1 268 ? 7.344 -31.391 -27.766 1 75.94 268 HIS B CA 1
ATOM 5186 C C . HIS B 1 268 ? 6.801 -30 -28.078 1 75.94 268 HIS B C 1
ATOM 5188 O O . HIS B 1 268 ? 5.766 -29.594 -27.531 1 75.94 268 HIS B O 1
ATOM 5194 N N . GLN B 1 269 ? 7.508 -29.281 -28.797 1 77.69 269 GLN B N 1
ATOM 5195 C CA . GLN B 1 269 ? 7.02 -27.969 -29.172 1 77.69 269 GLN B CA 1
ATOM 5196 C C . GLN B 1 269 ? 5.711 -28.047 -29.953 1 77.69 269 GLN B C 1
ATOM 5198 O O . GLN B 1 269 ? 4.797 -27.25 -29.734 1 77.69 269 GLN B O 1
ATOM 5203 N N . ALA B 1 270 ? 5.691 -29 -30.875 1 86.81 270 ALA B N 1
ATOM 5204 C CA . ALA B 1 270 ? 4.457 -29.25 -31.609 1 86.81 270 ALA B CA 1
ATOM 5205 C C . ALA B 1 270 ? 3.342 -29.703 -30.672 1 86.81 270 ALA B C 1
ATOM 5207 O O . ALA B 1 270 ? 2.176 -29.359 -30.875 1 86.81 270 ALA B O 1
ATOM 5208 N N . GLY B 1 271 ? 3.723 -30.469 -29.766 1 91.25 271 GLY B N 1
ATOM 5209 C CA . GLY B 1 271 ? 2.771 -30.875 -28.734 1 91.25 271 GLY B CA 1
ATOM 5210 C C . GLY B 1 271 ? 2.211 -29.719 -27.938 1 91.25 271 GLY B C 1
ATOM 5211 O O . GLY B 1 271 ? 1.008 -29.656 -27.688 1 91.25 271 GLY B O 1
ATOM 5212 N N . ASP B 1 272 ? 3.096 -28.828 -27.641 1 86.38 272 ASP B N 1
ATOM 5213 C CA . ASP B 1 272 ? 2.674 -27.625 -26.922 1 86.38 272 ASP B CA 1
ATOM 5214 C C . ASP B 1 272 ? 1.673 -26.812 -27.75 1 86.38 272 ASP B C 1
ATOM 5216 O O . ASP B 1 272 ? 0.69 -26.297 -27.219 1 86.38 272 ASP B O 1
ATOM 5220 N N . TYR B 1 273 ? 1.979 -26.641 -28.922 1 92.25 273 TYR B N 1
ATOM 5221 C CA . TYR B 1 273 ? 1.071 -25.922 -29.812 1 92.25 273 TYR B CA 1
ATOM 5222 C C . TYR B 1 273 ? -0.278 -26.641 -29.891 1 92.25 273 TYR B C 1
ATOM 5224 O O . TYR B 1 273 ? -1.327 -25.984 -29.859 1 92.25 273 TYR B O 1
ATOM 5232 N N . CYS B 1 274 ? -0.233 -27.938 -30.016 1 95.69 274 CYS B N 1
ATOM 5233 C CA . CYS B 1 274 ? -1.451 -28.734 -30.062 1 95.69 274 CYS B CA 1
ATOM 5234 C C . CYS B 1 274 ? -2.295 -28.516 -28.812 1 95.69 274 CYS B C 1
ATOM 5236 O O . CYS B 1 274 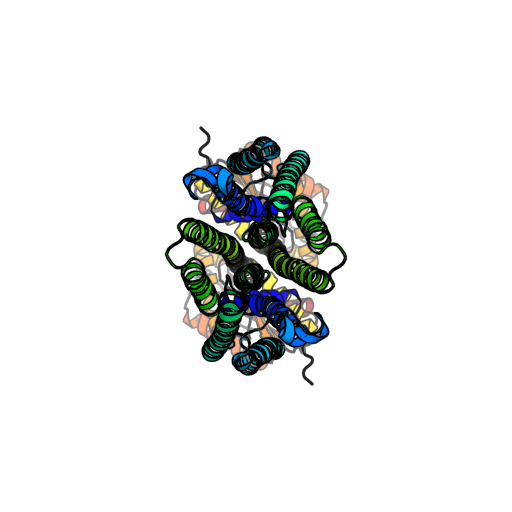? -3.502 -28.281 -28.906 1 95.69 274 CYS B O 1
ATOM 5238 N N . LEU B 1 275 ? -1.662 -28.562 -27.734 1 95.69 275 LEU B N 1
ATOM 5239 C CA . LEU B 1 275 ? -2.359 -28.375 -26.469 1 95.69 275 LEU B CA 1
ATOM 5240 C C . LEU B 1 275 ? -2.984 -26.984 -26.406 1 95.69 275 LEU B C 1
ATOM 5242 O O . LEU B 1 275 ? -4.098 -26.828 -25.891 1 95.69 275 LEU B O 1
ATOM 5246 N N . SER B 1 276 ? -2.273 -25.984 -26.828 1 95.75 276 SER B N 1
ATOM 5247 C CA . SER B 1 276 ? -2.797 -24.625 -26.844 1 95.75 276 SER B CA 1
ATOM 5248 C C . SER B 1 276 ? -4.031 -24.531 -27.734 1 95.75 276 SER B C 1
ATOM 5250 O O . SER B 1 276 ? -4.988 -23.828 -27.406 1 95.75 276 SER B O 1
ATOM 5252 N N . CYS B 1 277 ? -3.996 -25.188 -28.859 1 96.44 277 CYS B N 1
ATOM 5253 C CA . CYS B 1 277 ? -5.137 -25.203 -29.766 1 96.44 277 CYS B CA 1
ATOM 5254 C C . CYS B 1 277 ? -6.344 -25.875 -29.109 1 96.44 277 CYS B C 1
ATOM 5256 O O . CYS B 1 277 ? -7.465 -25.375 -29.219 1 96.44 277 CYS B O 1
ATOM 5258 N N . ILE B 1 278 ? -6.098 -26.922 -28.531 1 97.06 278 ILE B N 1
ATOM 5259 C CA . ILE B 1 278 ? -7.172 -27.656 -27.859 1 97.06 278 ILE B CA 1
ATOM 5260 C C . ILE B 1 278 ? -7.781 -26.766 -26.766 1 97.06 278 ILE B C 1
ATOM 5262 O O . ILE B 1 278 ? -9.008 -26.688 -26.641 1 97.06 278 ILE B O 1
ATOM 5266 N N . ALA B 1 279 ? -6.914 -26.156 -26.047 1 96.81 279 ALA B N 1
ATOM 5267 C CA . ALA B 1 279 ? -7.383 -25.266 -24.984 1 96.81 279 ALA B CA 1
ATOM 5268 C C . ALA B 1 279 ? -8.289 -24.172 -25.547 1 96.81 279 ALA B C 1
ATOM 5270 O O . ALA B 1 279 ? -9.305 -23.828 -24.953 1 96.81 279 ALA B O 1
ATOM 5271 N N . SER B 1 280 ? -7.898 -23.594 -26.625 1 96.25 280 SER B N 1
ATOM 5272 C CA . SER B 1 280 ? -8.695 -22.547 -27.281 1 96.25 280 SER B CA 1
ATOM 5273 C C . SER B 1 280 ? -10.07 -23.078 -27.672 1 96.25 280 SER B C 1
ATOM 5275 O O . SER B 1 280 ? -11.078 -22.391 -27.531 1 96.25 280 SER B O 1
ATOM 5277 N N . VAL B 1 281 ? -10.086 -24.25 -28.203 1 96.69 281 VAL B N 1
ATOM 5278 C CA . VAL B 1 281 ? -11.336 -24.891 -28.594 1 96.69 281 VAL B CA 1
ATOM 5279 C C . VAL B 1 281 ? -12.227 -25.094 -27.375 1 96.69 281 VAL B C 1
ATOM 5281 O O . VAL B 1 281 ? -13.43 -24.844 -27.422 1 96.69 281 VAL B O 1
ATOM 5284 N N . LEU B 1 282 ? -11.625 -25.547 -26.328 1 97.44 282 LEU B N 1
ATOM 5285 C CA . LEU B 1 282 ? -12.383 -25.781 -25.109 1 97.44 282 LEU B CA 1
ATOM 5286 C C . LEU B 1 282 ? -12.992 -24.484 -24.578 1 97.44 282 LEU B C 1
ATOM 5288 O O . LEU B 1 282 ? -14.164 -24.453 -24.203 1 97.44 282 LEU B O 1
ATOM 5292 N N . LYS B 1 283 ? -12.227 -23.453 -24.578 1 95.69 283 LYS B N 1
ATOM 5293 C CA . LYS B 1 283 ? -12.688 -22.156 -24.094 1 95.69 283 LYS B CA 1
ATOM 5294 C C . LYS B 1 283 ? -13.844 -21.625 -24.938 1 95.69 283 LYS B C 1
ATOM 5296 O O . LYS B 1 283 ? -14.75 -20.969 -24.422 1 95.69 283 LYS B O 1
ATOM 5301 N N . MET B 1 284 ? -13.82 -21.938 -26.172 1 95.31 284 MET B N 1
ATOM 5302 C CA . MET B 1 284 ? -14.859 -21.469 -27.094 1 95.31 284 MET B CA 1
ATOM 5303 C C . MET B 1 284 ? -16.125 -22.328 -26.969 1 95.31 284 MET B C 1
ATOM 5305 O O . MET B 1 284 ? -17.188 -21.922 -27.438 1 95.31 284 MET B O 1
ATOM 5309 N N . SER B 1 285 ? -15.992 -23.406 -26.312 1 96.31 285 SER B N 1
ATOM 5310 C CA . SER B 1 285 ? -17.109 -24.359 -26.281 1 96.31 285 SER B CA 1
ATOM 5311 C C . SER B 1 285 ? -17.906 -24.203 -25 1 96.31 285 SER B C 1
ATOM 5313 O O . SER B 1 285 ? -18.906 -24.906 -24.797 1 96.31 285 SER B O 1
ATOM 5315 N N . VAL B 1 286 ? -17.453 -23.344 -24.109 1 95 286 VAL B N 1
ATOM 5316 C CA . VAL B 1 286 ? -18.109 -23.203 -22.812 1 95 286 VAL B CA 1
ATOM 5317 C C . VAL B 1 286 ? -18.594 -21.766 -22.625 1 95 286 VAL B C 1
ATOM 5319 O O . VAL B 1 286 ? -18.312 -20.906 -23.453 1 95 286 VAL B O 1
ATOM 5322 N N . ARG B 1 287 ? -19.391 -21.531 -21.469 1 84.44 287 ARG B N 1
ATOM 5323 C CA . ARG B 1 287 ? -19.797 -20.188 -21.094 1 84.44 287 ARG B CA 1
ATOM 5324 C C . ARG B 1 287 ? -18.656 -19.422 -20.438 1 84.44 287 ARG B C 1
ATOM 5326 O O . ARG B 1 287 ? -18.141 -19.844 -19.391 1 84.44 287 ARG B O 1
ATOM 5333 N N . ALA B 1 288 ? -18.203 -18.375 -20.969 1 78 288 ALA B N 1
ATOM 5334 C CA . ALA B 1 288 ? -16.969 -17.656 -20.641 1 78 288 ALA B CA 1
ATOM 5335 C C . ALA B 1 288 ? -16.953 -17.25 -19.172 1 78 288 ALA B C 1
ATOM 5337 O O . ALA B 1 288 ? -15.93 -17.359 -18.5 1 78 288 ALA B O 1
ATOM 5338 N N . GLN B 1 289 ? -18 -16.859 -18.547 1 80.81 289 GLN B N 1
ATOM 5339 C CA . GLN B 1 289 ? -17.953 -16.281 -17.219 1 80.81 289 GLN B CA 1
ATOM 5340 C C . GLN B 1 289 ? -18.391 -17.297 -16.156 1 80.81 289 GLN B C 1
ATOM 5342 O O . GLN B 1 289 ? -17.969 -17.203 -15 1 80.81 289 GLN B O 1
ATOM 5347 N N . GLU B 1 290 ? -19.016 -18.281 -16.5 1 89.31 290 GLU B N 1
ATOM 5348 C CA . GLU B 1 290 ? -19.609 -19.172 -15.516 1 89.31 290 GLU B CA 1
ATOM 5349 C C . GLU B 1 290 ? -18.859 -20.5 -15.43 1 89.31 290 GLU B C 1
ATOM 5351 O O . GLU B 1 290 ? -18.719 -21.062 -14.352 1 89.31 290 GLU B O 1
ATOM 5356 N N . ASP B 1 291 ? -18.359 -20.953 -16.578 1 94.62 291 ASP B N 1
ATOM 5357 C CA . ASP B 1 291 ? -17.688 -22.25 -16.656 1 94.62 291 ASP B CA 1
ATOM 5358 C C . ASP B 1 291 ? -16.188 -22.094 -16.484 1 94.62 291 ASP B C 1
ATOM 5360 O O . ASP B 1 291 ? -15.641 -21 -16.594 1 94.62 291 ASP B O 1
ATOM 5364 N N . MET B 1 292 ? -15.578 -23.219 -16.141 1 95.06 292 MET B N 1
ATOM 5365 C CA . MET B 1 292 ? -14.125 -23.188 -15.945 1 95.06 292 MET B CA 1
ATOM 5366 C C . MET B 1 292 ? -13.445 -24.25 -16.797 1 95.06 292 MET B C 1
ATOM 5368 O O . MET B 1 292 ? -13.875 -25.406 -16.828 1 95.06 292 MET B O 1
ATOM 5372 N N . VAL B 1 293 ? -12.508 -23.875 -17.562 1 96.81 293 VAL B N 1
ATOM 5373 C CA . VAL B 1 293 ? -11.625 -24.781 -18.281 1 96.81 293 VAL B CA 1
ATOM 5374 C C . VAL B 1 293 ? -10.242 -24.797 -17.641 1 96.81 293 VAL B C 1
ATOM 5376 O O . VAL B 1 293 ? -9.617 -23.734 -17.469 1 96.81 293 VAL B O 1
ATOM 5379 N N . ALA B 1 294 ? -9.789 -25.938 -17.219 1 95.5 294 ALA B N 1
ATOM 5380 C CA . ALA B 1 294 ? -8.508 -26.047 -16.516 1 95.5 294 ALA B CA 1
ATOM 5381 C C . ALA B 1 294 ? -7.645 -27.156 -17.109 1 95.5 294 ALA B C 1
ATOM 5383 O O . ALA B 1 294 ? -8.156 -28.188 -17.547 1 95.5 294 ALA B O 1
ATOM 5384 N N . ARG B 1 295 ? -6.414 -26.891 -17.156 1 92.12 295 ARG B N 1
ATOM 5385 C CA . ARG B 1 295 ? -5.48 -27.969 -17.469 1 92.12 295 ARG B CA 1
ATOM 5386 C C . ARG B 1 295 ? -5.121 -28.766 -16.219 1 92.12 295 ARG B C 1
ATOM 5388 O O . ARG B 1 295 ? -4.625 -28.203 -15.234 1 92.12 295 ARG B O 1
ATOM 5395 N N . TYR B 1 296 ? -5.426 -29.984 -16.188 1 85.19 296 TYR B N 1
ATOM 5396 C CA . TYR B 1 296 ? -5.324 -30.844 -15.008 1 85.19 296 TYR B CA 1
ATOM 5397 C C . TYR B 1 296 ? -3.988 -31.578 -14.992 1 85.19 296 TYR B C 1
ATOM 5399 O O . TYR B 1 296 ? -3.432 -31.844 -13.922 1 85.19 296 TYR B O 1
ATOM 5407 N N . GLY B 1 297 ? -3.518 -31.906 -16.062 1 78.31 297 GLY B N 1
ATOM 5408 C CA . GLY B 1 297 ? -2.256 -32.625 -16.25 1 78.31 297 GLY B CA 1
ATOM 5409 C C . GLY B 1 297 ? -1.536 -32.219 -17.531 1 78.31 297 GLY B C 1
ATOM 5410 O O . GLY B 1 297 ? -1.718 -31.094 -18.031 1 78.31 297 GLY B O 1
ATOM 5411 N N . GLY B 1 298 ? -0.587 -33.062 -17.906 1 79.94 298 GLY B N 1
ATOM 5412 C CA . GLY B 1 298 ? 0.141 -32.781 -19.125 1 79.94 298 GLY B CA 1
ATOM 5413 C C . GLY B 1 298 ? -0.763 -32.625 -20.328 1 79.94 298 GLY B C 1
ATOM 5414 O O . GLY B 1 298 ? -0.74 -31.578 -21 1 79.94 298 GLY B O 1
ATOM 5415 N N . GLU B 1 299 ? -1.562 -33.625 -20.578 1 90.88 299 GLU B N 1
ATOM 5416 C CA . GLU B 1 299 ? -2.443 -33.625 -21.734 1 90.88 299 GLU B CA 1
ATOM 5417 C C . GLU B 1 299 ? -3.908 -33.719 -21.328 1 90.88 299 GLU B C 1
ATOM 5419 O O . GLU B 1 299 ? -4.777 -34 -22.141 1 90.88 299 GLU B O 1
ATOM 5424 N N . GLU B 1 300 ? -4.148 -33.469 -20.078 1 91.44 300 GLU B N 1
ATOM 5425 C CA . GLU B 1 300 ? -5.5 -33.594 -19.547 1 91.44 300 GLU B CA 1
ATOM 5426 C C . GLU B 1 300 ? -6.098 -32.25 -19.203 1 91.44 300 GLU B C 1
ATOM 5428 O O . GLU B 1 300 ? -5.395 -31.359 -18.719 1 91.44 300 GLU B O 1
ATOM 5433 N N . PHE B 1 301 ? -7.359 -32.094 -19.531 1 96.12 301 PHE B N 1
ATOM 5434 C CA . PHE B 1 301 ? -8.125 -30.891 -19.203 1 96.12 301 PHE B CA 1
ATOM 5435 C C . PHE B 1 301 ? -9.398 -31.25 -18.453 1 96.12 301 PHE B C 1
ATOM 5437 O O . PHE B 1 301 ? -9.898 -32.375 -18.547 1 96.12 301 PHE B O 1
ATOM 5444 N N . VAL B 1 302 ? -9.852 -30.359 -17.688 1 96.12 302 VAL B N 1
ATOM 5445 C CA . VAL B 1 302 ? -11.109 -30.531 -16.969 1 96.12 302 VAL B CA 1
ATOM 5446 C C . VAL B 1 302 ? -12 -29.312 -17.188 1 96.12 302 VAL B C 1
ATOM 5448 O O . VAL B 1 302 ? -11.523 -28.172 -17.172 1 96.12 302 VAL B O 1
ATOM 5451 N N . ILE B 1 303 ? -13.211 -29.547 -17.469 1 97.38 303 ILE B N 1
ATOM 5452 C CA . ILE B 1 303 ? -14.219 -28.5 -17.594 1 97.38 303 ILE B CA 1
ATOM 5453 C C . ILE B 1 303 ? -15.266 -28.641 -16.5 1 97.38 303 ILE B C 1
ATOM 5455 O O . ILE B 1 303 ? -15.844 -29.719 -16.328 1 97.38 303 ILE B O 1
ATOM 5459 N N . VAL B 1 304 ? -15.461 -27.594 -15.789 1 96.88 304 VAL B N 1
ATOM 5460 C CA . VAL B 1 304 ? -16.484 -27.578 -14.758 1 96.88 304 VAL B CA 1
ATOM 5461 C C . VAL B 1 304 ? -17.656 -26.688 -15.195 1 96.88 304 VAL B C 1
ATOM 5463 O O . VAL B 1 304 ? -17.453 -25.531 -15.547 1 96.88 304 VAL B O 1
ATOM 5466 N N . LEU B 1 305 ? -18.844 -27.219 -15.133 1 96.81 305 LEU B N 1
ATOM 5467 C CA . LEU B 1 305 ? -20.062 -26.516 -15.516 1 96.81 305 LEU B CA 1
ATOM 5468 C C . LEU B 1 305 ? -21.016 -26.391 -14.328 1 96.81 305 LEU B C 1
ATOM 5470 O O . LEU B 1 305 ? -21.891 -27.25 -14.133 1 96.81 305 LEU B O 1
ATOM 5474 N N . PRO B 1 306 ? -20.922 -25.281 -13.641 1 95.12 306 PRO B N 1
ATOM 5475 C CA . PRO B 1 306 ? -21.812 -25.094 -12.492 1 95.12 306 PRO B CA 1
ATOM 5476 C C . PRO B 1 306 ? -23.281 -25 -12.883 1 95.12 306 PRO B C 1
ATOM 5478 O O . PRO B 1 306 ? -23.609 -24.391 -13.906 1 95.12 306 PRO B O 1
ATOM 5481 N N . LEU B 1 307 ? -24.094 -25.594 -12.133 1 94.25 307 LEU B N 1
ATOM 5482 C CA . LEU B 1 307 ? -25.547 -25.531 -12.258 1 94.25 307 LEU B CA 1
ATOM 5483 C C . LEU B 1 307 ? -26.016 -26.125 -13.586 1 94.25 307 LEU B C 1
ATOM 5485 O O . LEU B 1 307 ? -27 -25.672 -14.172 1 94.25 307 LEU B O 1
ATOM 5489 N N . GLN B 1 308 ? -25.203 -27.016 -14.078 1 94.25 308 GLN B N 1
ATOM 5490 C CA . GLN B 1 308 ? -25.562 -27.672 -15.328 1 94.25 308 GLN B CA 1
ATOM 5491 C C . GLN B 1 308 ? -25.828 -29.156 -15.109 1 94.25 308 GLN B C 1
ATOM 5493 O O . GLN B 1 308 ? -25.312 -29.75 -14.164 1 94.25 308 GLN B O 1
ATOM 5498 N N . SER B 1 309 ? -26.609 -29.734 -16.016 1 94.19 309 SER B N 1
ATOM 5499 C CA . SER B 1 309 ? -27 -31.125 -15.938 1 94.19 309 SER B CA 1
ATOM 5500 C C . SER B 1 309 ? -26.094 -32 -16.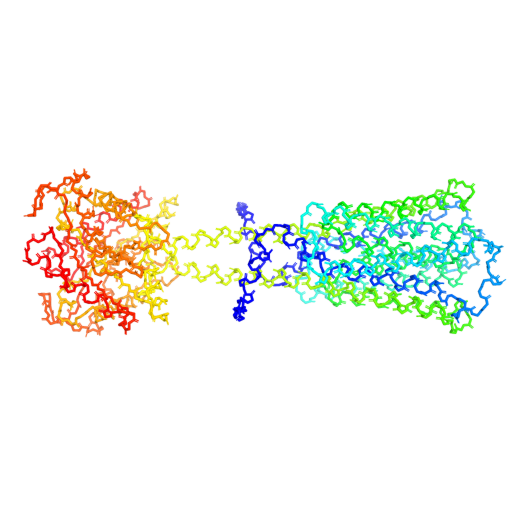797 1 94.19 309 SER B C 1
ATOM 5502 O O . SER B 1 309 ? -25.234 -31.5 -17.531 1 94.19 309 SER B O 1
ATOM 5504 N N . LEU B 1 310 ? -26.328 -33.281 -16.672 1 96.06 310 LEU B N 1
ATOM 5505 C CA . LEU B 1 310 ? -25.609 -34.25 -17.469 1 96.06 310 LEU B CA 1
ATOM 5506 C C . LEU B 1 310 ? -25.859 -34.031 -18.953 1 96.06 310 LEU B C 1
ATOM 5508 O O . LEU B 1 310 ? -24.953 -34.188 -19.781 1 96.06 310 LEU B O 1
ATOM 5512 N N . ASP B 1 311 ? -27.062 -33.688 -19.297 1 96.25 311 ASP B N 1
ATOM 5513 C CA . ASP B 1 311 ? -27.422 -33.438 -20.688 1 96.25 311 ASP B CA 1
ATOM 5514 C C . ASP B 1 311 ? -26.703 -32.219 -21.25 1 96.25 311 ASP B C 1
ATOM 5516 O O . ASP B 1 311 ? -26.219 -32.25 -22.375 1 96.25 311 ASP B O 1
ATOM 5520 N N . SER B 1 312 ? -26.734 -31.219 -20.438 1 95.56 312 SER B N 1
ATOM 5521 C CA . SER B 1 312 ? -26.031 -30.016 -20.859 1 95.56 312 SER B CA 1
ATOM 5522 C C . SER B 1 312 ? -24.547 -30.281 -21.078 1 95.56 312 SER B C 1
ATOM 5524 O O . SER B 1 312 ? -23.953 -29.75 -22.016 1 95.56 312 SER B O 1
ATOM 5526 N N . ALA B 1 313 ? -23.969 -31.047 -20.203 1 97.38 313 ALA B N 1
ATOM 5527 C CA . ALA B 1 313 ? -22.562 -31.391 -20.328 1 97.38 313 ALA B CA 1
ATOM 5528 C C . ALA B 1 313 ? -22.312 -32.219 -21.578 1 97.38 313 ALA B C 1
ATOM 5530 O O . ALA B 1 313 ? -21.266 -32.094 -22.219 1 97.38 313 ALA B O 1
ATOM 5531 N N . THR B 1 314 ? -23.219 -33.031 -21.906 1 97.81 314 THR B N 1
ATOM 5532 C CA . THR B 1 314 ? -23.109 -33.844 -23.109 1 97.81 314 THR B CA 1
ATOM 5533 C C . THR B 1 314 ? -23.109 -32.969 -24.359 1 97.81 314 THR B C 1
ATOM 5535 O O . THR B 1 314 ? -22.375 -33.219 -25.312 1 97.81 314 THR B O 1
ATOM 5538 N N . ALA B 1 315 ? -23.969 -32.031 -24.312 1 97.62 315 ALA B N 1
ATOM 5539 C CA . ALA B 1 315 ? -24.016 -31.078 -25.438 1 97.62 315 ALA B CA 1
ATOM 5540 C C . ALA B 1 315 ? -22.672 -30.375 -25.594 1 97.62 315 ALA B C 1
ATOM 5542 O O . ALA B 1 315 ? -22.219 -30.125 -26.719 1 97.62 315 ALA B O 1
ATOM 5543 N N . VAL B 1 316 ? -22.094 -30 -24.484 1 97.56 316 VAL B N 1
ATOM 5544 C CA . VAL B 1 316 ? -20.797 -29.344 -24.516 1 97.56 316 VAL B CA 1
ATOM 5545 C C . VAL B 1 316 ? -19.75 -30.312 -25.078 1 97.56 316 VAL B C 1
ATOM 5547 O O . VAL B 1 316 ? -18.906 -29.906 -25.891 1 97.56 316 VAL B O 1
ATOM 5550 N N . ALA B 1 317 ? -19.75 -31.516 -24.672 1 97.94 317 ALA B N 1
ATOM 5551 C CA . ALA B 1 317 ? -18.828 -32.531 -25.172 1 97.94 317 ALA B CA 1
ATOM 5552 C C . ALA B 1 317 ? -18.953 -32.719 -26.688 1 97.94 317 ALA B C 1
ATOM 5554 O O . ALA B 1 317 ? -17.953 -32.844 -27.391 1 97.94 317 ALA B O 1
ATOM 5555 N N . GLN B 1 318 ? -20.156 -32.719 -27.125 1 97.38 318 GLN B N 1
ATOM 5556 C CA . GLN B 1 318 ? -20.406 -32.812 -28.547 1 97.38 318 GLN B CA 1
ATOM 5557 C C . GLN B 1 318 ? -19.812 -31.641 -29.312 1 97.38 318 GLN B C 1
ATOM 5559 O O . GLN B 1 318 ? -19.219 -31.797 -30.375 1 97.38 318 GLN B O 1
ATOM 5564 N N . ARG B 1 319 ? -20.094 -30.516 -28.781 1 97.5 319 ARG B N 1
ATOM 5565 C CA . ARG B 1 319 ? -19.547 -29.297 -29.375 1 97.5 319 ARG B CA 1
ATOM 5566 C C . ARG B 1 319 ? -18.016 -29.359 -29.438 1 97.5 319 ARG B C 1
ATOM 5568 O O . ARG B 1 319 ? -17.406 -28.953 -30.422 1 97.5 319 ARG B O 1
ATOM 5575 N N . ILE B 1 320 ? -17.375 -29.828 -28.391 1 97.69 320 ILE B N 1
ATOM 5576 C CA . ILE B 1 320 ? -15.922 -29.938 -28.312 1 97.69 320 ILE B CA 1
ATOM 5577 C C . ILE B 1 320 ? -15.43 -30.891 -29.406 1 97.69 320 ILE B C 1
ATOM 5579 O O . ILE B 1 320 ? -14.484 -30.562 -30.125 1 97.69 320 ILE B O 1
ATOM 5583 N N . GLN B 1 321 ? -16.047 -31.969 -29.469 1 96.5 321 GLN B N 1
ATOM 5584 C CA . GLN B 1 321 ? -15.641 -32.938 -30.469 1 96.5 321 GLN B CA 1
ATOM 5585 C C . GLN B 1 321 ? -15.75 -32.375 -31.875 1 96.5 321 GLN B C 1
ATOM 5587 O O . GLN B 1 321 ? -14.883 -32.594 -32.719 1 96.5 321 GLN B O 1
ATOM 5592 N N . GLN B 1 322 ? -16.812 -31.703 -32.125 1 96.75 322 GLN B N 1
ATOM 5593 C CA . GLN B 1 322 ? -17.031 -31.094 -33.406 1 96.75 322 GLN B CA 1
ATOM 5594 C C . GLN B 1 322 ? -15.969 -30.047 -33.719 1 96.75 322 GLN B C 1
ATOM 5596 O O . GLN B 1 322 ? -15.406 -30.031 -34.812 1 96.75 322 GLN B O 1
ATOM 5601 N N . LYS B 1 323 ? -15.703 -29.25 -32.812 1 97.25 323 LYS B N 1
ATOM 5602 C CA . LYS B 1 323 ? -14.758 -28.156 -33.031 1 97.25 323 LYS B CA 1
ATOM 5603 C C . LYS B 1 323 ? -13.336 -28.688 -33.188 1 97.25 323 LYS B C 1
ATOM 5605 O O . LYS B 1 323 ? -12.531 -28.125 -33.906 1 97.25 323 LYS B O 1
ATOM 5610 N N . ILE B 1 324 ? -13.016 -29.719 -32.469 1 96.62 324 ILE B N 1
ATOM 5611 C CA . ILE B 1 324 ? -11.703 -30.344 -32.594 1 96.62 324 ILE B CA 1
ATOM 5612 C C . ILE B 1 324 ? -11.562 -30.922 -34 1 96.62 324 ILE B C 1
ATOM 5614 O O . ILE B 1 324 ? -10.5 -30.797 -34.625 1 96.62 324 ILE B O 1
ATOM 5618 N N . ARG B 1 325 ? -12.586 -31.547 -34.406 1 95.19 325 ARG B N 1
ATOM 5619 C CA . ARG B 1 325 ? -12.594 -32.062 -35.781 1 95.19 325 ARG B CA 1
ATOM 5620 C C . ARG B 1 325 ? -12.398 -30.969 -36.812 1 95.19 325 ARG B C 1
ATOM 5622 O O . ARG B 1 325 ? -11.68 -31.141 -37.781 1 95.19 325 ARG B O 1
ATOM 5629 N N . GLU B 1 326 ? -13.031 -29.906 -36.594 1 95.81 326 GLU B N 1
ATOM 5630 C CA . GLU B 1 326 ? -12.953 -28.766 -37.5 1 95.81 326 GLU B CA 1
ATOM 5631 C C . GLU B 1 326 ? -11.555 -28.156 -37.5 1 95.81 326 GLU B C 1
ATOM 5633 O O . GLU B 1 326 ? -11.102 -27.625 -38.5 1 95.81 326 GLU B O 1
ATOM 5638 N N . ALA B 1 327 ? -10.938 -28.172 -36.344 1 95 327 ALA B N 1
ATOM 5639 C CA . ALA B 1 327 ? -9.578 -27.641 -36.25 1 95 327 ALA B CA 1
ATOM 5640 C C . ALA B 1 327 ? -8.609 -28.438 -37.125 1 95 327 ALA B C 1
ATOM 5642 O O . ALA B 1 327 ? -7.562 -27.938 -37.531 1 95 327 ALA B O 1
ATOM 5643 N N . ALA B 1 328 ? -8.812 -29.719 -37.312 1 95.06 328 ALA B N 1
ATOM 5644 C CA . ALA B 1 328 ? -8.109 -30.594 -38.281 1 95.06 328 ALA B CA 1
ATOM 5645 C C . ALA B 1 328 ? -6.617 -30.625 -37.969 1 95.06 328 ALA B C 1
ATOM 5647 O O . ALA B 1 328 ? -5.793 -30.438 -38.875 1 95.06 328 ALA B O 1
ATOM 5648 N N . LEU B 1 329 ? -6.312 -30.812 -36.75 1 95.88 329 LEU B N 1
ATOM 5649 C CA . LEU B 1 329 ? -4.91 -30.969 -36.375 1 95.88 329 LEU B CA 1
ATOM 5650 C C . LEU B 1 329 ? -4.406 -32.375 -36.75 1 95.88 329 LEU B C 1
ATOM 5652 O O . LEU B 1 329 ? -4.957 -33.375 -36.312 1 95.88 329 LEU B O 1
ATOM 5656 N N . PRO B 1 330 ? -3.361 -32.406 -37.5 1 96.19 330 PRO B N 1
ATOM 5657 C CA . PRO B 1 330 ? -2.893 -33.719 -37.969 1 96.19 330 PRO B CA 1
ATOM 5658 C C . PRO B 1 330 ? -2.256 -34.531 -36.875 1 96.19 330 PRO B C 1
ATOM 5660 O O . PRO B 1 330 ? -1.553 -34 -36 1 96.19 330 PRO B O 1
ATOM 5663 N N . HIS B 1 331 ? -2.496 -35.844 -36.844 1 96.38 331 HIS B N 1
ATOM 5664 C CA . HIS B 1 331 ? -1.875 -36.844 -35.969 1 96.38 331 HIS B CA 1
ATOM 5665 C C . HIS B 1 331 ? -1.572 -38.125 -36.719 1 96.38 331 HIS B C 1
ATOM 5667 O O . HIS B 1 331 ? -2.326 -39.094 -36.625 1 96.38 331 HIS B O 1
ATOM 5673 N N . ALA B 1 332 ? -0.385 -38.25 -37.25 1 94.38 332 ALA B N 1
ATOM 5674 C CA . ALA B 1 332 ? -0.025 -39.312 -38.188 1 94.38 332 ALA B CA 1
ATOM 5675 C C . ALA B 1 332 ? 0.193 -40.656 -37.438 1 94.38 332 ALA B C 1
ATOM 5677 O O . ALA B 1 332 ? 0.044 -41.719 -38.031 1 94.38 332 ALA B O 1
ATOM 5678 N N . LYS B 1 333 ? 0.458 -40.562 -36.219 1 93.56 333 LYS B N 1
ATOM 5679 C CA . LYS B 1 333 ? 0.824 -41.75 -35.5 1 93.56 333 LYS B CA 1
ATOM 5680 C C . LYS B 1 333 ? -0.288 -42.188 -34.531 1 93.56 333 LYS B C 1
ATOM 5682 O O . LYS B 1 333 ? -0.072 -43 -33.656 1 93.56 333 LYS B O 1
ATOM 5687 N N . SER B 1 334 ? -1.431 -41.625 -34.75 1 94 334 SER B N 1
ATOM 5688 C CA . SER B 1 334 ? -2.561 -41.969 -33.906 1 94 334 SER B CA 1
ATOM 5689 C C . SER B 1 334 ? -3.283 -43.219 -34.438 1 94 334 SER B C 1
ATOM 5691 O O . SER B 1 334 ? -3.443 -43.375 -35.625 1 94 334 SER B O 1
ATOM 5693 N N . ASP B 1 335 ? -3.719 -44.062 -33.5 1 92.5 335 ASP B N 1
ATOM 5694 C CA . ASP B 1 335 ? -4.512 -45.219 -33.875 1 92.5 335 ASP B CA 1
ATOM 5695 C C . ASP B 1 335 ? -5.996 -44.875 -33.938 1 92.5 335 ASP B C 1
ATOM 5697 O O . ASP B 1 335 ? -6.809 -45.688 -34.375 1 92.5 335 ASP B O 1
ATOM 5701 N N . ALA B 1 336 ? -6.348 -43.719 -33.5 1 90.06 336 ALA B N 1
ATOM 5702 C CA . ALA B 1 336 ? -7.75 -43.312 -33.5 1 90.06 336 ALA B CA 1
ATOM 5703 C C . ALA B 1 336 ? -8.141 -42.656 -34.812 1 90.06 336 ALA B C 1
ATOM 5705 O O . ALA B 1 336 ? -9.328 -42.562 -35.125 1 90.06 336 ALA B O 1
ATOM 5706 N N . GLY B 1 337 ? -7.168 -42.156 -35.594 1 90.12 337 GLY B N 1
ATOM 5707 C CA . GLY B 1 337 ? -7.41 -41.5 -36.844 1 90.12 337 GLY B CA 1
ATOM 5708 C C . GLY B 1 337 ? -6.285 -40.594 -37.281 1 90.12 337 GLY B C 1
ATOM 5709 O O . GLY B 1 337 ? -5.312 -40.406 -36.531 1 90.12 337 GLY B O 1
ATOM 5710 N N . PRO B 1 338 ? -6.516 -39.938 -38.438 1 94.38 338 PRO B N 1
ATOM 5711 C CA . PRO B 1 338 ? -5.461 -39.094 -39 1 94.38 338 PRO B CA 1
ATOM 5712 C C . PRO B 1 338 ? -5.398 -37.719 -38.344 1 94.38 338 PRO B C 1
ATOM 5714 O O . PRO B 1 338 ? -4.445 -36.969 -38.562 1 94.38 338 PRO B O 1
ATOM 5717 N N . LEU B 1 339 ? -6.375 -37.469 -37.594 1 96.88 339 LEU B N 1
ATOM 5718 C CA . LEU B 1 339 ? -6.441 -36.188 -36.906 1 96.88 339 LEU B CA 1
ATOM 5719 C C . LEU B 1 339 ? -6.383 -36.344 -35.406 1 96.88 339 LEU B C 1
ATOM 5721 O O . LEU B 1 339 ? -6.66 -37.438 -34.875 1 96.88 339 LEU B O 1
ATOM 5725 N N . VAL B 1 340 ? -6.094 -35.25 -34.719 1 97.38 340 VAL B N 1
ATOM 5726 C CA . VAL B 1 340 ? -6.098 -35.281 -33.25 1 97.38 340 VAL B CA 1
ATOM 5727 C C . VAL B 1 340 ? -7.52 -35.469 -32.75 1 97.38 340 VAL B C 1
ATOM 5729 O O . VAL B 1 340 ? -8.461 -34.844 -33.25 1 97.38 340 VAL B O 1
ATOM 5732 N N . THR B 1 341 ? -7.711 -36.344 -31.859 1 97.25 341 THR B N 1
ATOM 5733 C CA . THR B 1 341 ? -9 -36.594 -31.219 1 97.25 341 THR B CA 1
ATOM 5734 C C . THR B 1 341 ? -8.867 -36.531 -29.688 1 97.25 341 THR B C 1
ATOM 5736 O O . THR B 1 341 ? -7.754 -36.531 -29.156 1 97.25 341 THR B O 1
ATOM 5739 N N . VAL B 1 342 ? -10.023 -36.469 -29.078 1 97.44 342 VAL B N 1
ATOM 5740 C CA . VAL B 1 342 ? -10.023 -36.438 -27.609 1 97.44 342 VAL B CA 1
ATOM 5741 C C . VAL B 1 342 ? -11.039 -37.438 -27.078 1 97.44 342 VAL B C 1
ATOM 5743 O O . VAL B 1 342 ? -12.031 -37.75 -27.75 1 97.44 342 VAL B O 1
ATOM 5746 N N . SER B 1 343 ? -10.758 -37.969 -25.953 1 97.94 343 SER B N 1
ATOM 5747 C CA . SER B 1 343 ? -11.688 -38.781 -25.188 1 97.94 343 SER B CA 1
ATOM 5748 C C . SER B 1 343 ? -12.141 -38.062 -23.922 1 97.94 343 SER B C 1
ATOM 5750 O O . SER B 1 343 ? -11.375 -37.312 -23.312 1 97.94 343 SER B O 1
ATOM 5752 N N . MET B 1 344 ? -13.438 -38.312 -23.594 1 97.94 344 MET B N 1
ATOM 5753 C CA . MET B 1 344 ? -13.977 -37.5 -22.5 1 97.94 344 MET B CA 1
ATOM 5754 C C . MET B 1 344 ? -14.758 -38.375 -21.516 1 97.94 344 MET B C 1
ATOM 5756 O O . MET B 1 344 ? -15.391 -39.344 -21.922 1 97.94 344 MET B O 1
ATOM 5760 N N . GLY B 1 345 ? -14.625 -38.062 -20.281 1 97.75 345 GLY B N 1
ATOM 5761 C CA . GLY B 1 345 ? -15.477 -38.594 -19.234 1 97.75 345 GLY B CA 1
ATOM 5762 C C . GLY B 1 345 ? -16.391 -37.531 -18.625 1 97.75 345 GLY B C 1
ATOM 5763 O O . GLY B 1 345 ? -15.93 -36.438 -18.234 1 97.75 345 GLY B O 1
ATOM 5764 N N . ILE B 1 346 ? -17.688 -37.875 -18.531 1 97.88 346 ILE B N 1
ATOM 5765 C CA . ILE B 1 346 ? -18.656 -36.906 -18.078 1 97.88 346 ILE B CA 1
ATOM 5766 C C . ILE B 1 346 ? -19.344 -37.406 -16.812 1 97.88 346 ILE B C 1
ATOM 5768 O O . ILE B 1 346 ? -19.75 -38.562 -16.734 1 97.88 346 ILE B O 1
ATOM 5772 N N . VAL B 1 347 ? -19.406 -36.531 -15.844 1 97 347 VAL B N 1
ATOM 5773 C CA . VAL B 1 347 ? -20.125 -36.844 -14.617 1 97 347 VAL B CA 1
ATOM 5774 C C . VAL B 1 347 ? -20.953 -35.625 -14.172 1 97 347 VAL B C 1
ATOM 5776 O O . VAL B 1 347 ? -20.656 -34.5 -14.562 1 97 347 VAL B O 1
ATOM 5779 N N . ALA B 1 348 ? -22 -35.844 -13.5 1 95.44 348 ALA B N 1
ATOM 5780 C CA . ALA B 1 348 ? -22.812 -34.812 -12.883 1 95.44 348 ALA B CA 1
ATOM 5781 C C . ALA B 1 348 ? -23 -35.062 -11.391 1 95.44 348 ALA B C 1
ATOM 5783 O O . ALA B 1 348 ? -23.016 -36.219 -10.945 1 95.44 348 ALA B O 1
ATOM 5784 N N . SER B 1 349 ? -23.031 -33.969 -10.664 1 93.5 349 SER B N 1
ATOM 5785 C CA . SER B 1 349 ? -23.203 -34.062 -9.219 1 93.5 349 SER B CA 1
ATOM 5786 C C . SER B 1 349 ? -24.266 -33.094 -8.727 1 93.5 349 SER B C 1
ATOM 5788 O O . SER B 1 349 ? -24.438 -32.031 -9.297 1 93.5 349 SER B O 1
ATOM 5790 N N . ASP B 1 350 ? -24.922 -33.562 -7.68 1 90.06 350 ASP B N 1
ATOM 5791 C CA . ASP B 1 350 ? -25.906 -32.688 -7.039 1 90.06 350 ASP B CA 1
ATOM 5792 C C . ASP B 1 350 ? -25.25 -31.797 -6 1 90.06 350 ASP B C 1
ATOM 5794 O O . ASP B 1 350 ? -25.938 -31.078 -5.27 1 90.06 350 ASP B O 1
ATOM 5798 N N . GLY B 1 351 ? -24.016 -31.812 -5.918 1 86.75 351 GLY B N 1
ATOM 5799 C CA . GLY B 1 351 ? -23.297 -30.953 -4.992 1 86.75 351 GLY B CA 1
ATOM 5800 C C . GLY B 1 351 ? -22.938 -31.641 -3.689 1 86.75 351 GLY B C 1
ATOM 5801 O O . GLY B 1 351 ? -22.266 -31.062 -2.834 1 86.75 351 GLY B O 1
ATOM 5802 N N . ARG B 1 352 ? -23.312 -32.906 -3.555 1 85.38 352 ARG B N 1
ATOM 5803 C CA . ARG B 1 352 ? -23.125 -33.562 -2.271 1 85.38 352 ARG B CA 1
ATOM 5804 C C . ARG B 1 352 ? -21.906 -34.5 -2.311 1 85.38 352 ARG B C 1
ATOM 5806 O O . ARG B 1 352 ? -21.5 -35.031 -1.28 1 85.38 352 ARG B O 1
ATOM 5813 N N . VAL B 1 353 ? -21.359 -34.688 -3.443 1 86.25 353 VAL B N 1
ATOM 5814 C CA . VAL B 1 353 ? -20.188 -35.531 -3.617 1 86.25 353 VAL B CA 1
ATOM 5815 C C . VAL B 1 353 ? -18.906 -34.719 -3.533 1 86.25 353 VAL B C 1
ATOM 5817 O O . VAL B 1 353 ? -18.812 -33.656 -4.16 1 86.25 353 VAL B O 1
ATOM 5820 N N . PRO B 1 354 ? -18 -35.219 -2.678 1 87.12 354 PRO B N 1
ATOM 5821 C CA . PRO B 1 354 ? -16.734 -34.5 -2.578 1 87.12 354 PRO B CA 1
ATOM 5822 C C . PRO B 1 354 ? -16 -34.375 -3.916 1 87.12 354 PRO B C 1
ATOM 5824 O O . PRO B 1 354 ? -16.094 -35.312 -4.742 1 87.12 354 PRO B O 1
ATOM 5827 N N . ALA B 1 355 ? -15.203 -33.312 -4.047 1 85.5 355 ALA B N 1
ATOM 5828 C CA . ALA B 1 355 ? -14.492 -33 -5.285 1 85.5 355 ALA B CA 1
ATOM 5829 C C . ALA B 1 355 ? -13.594 -34.156 -5.703 1 85.5 355 ALA B C 1
ATOM 5831 O O . ALA B 1 355 ? -13.508 -34.469 -6.887 1 85.5 355 ALA B O 1
ATOM 5832 N N . SER B 1 356 ? -12.914 -34.719 -4.82 1 82.56 356 SER B N 1
ATOM 5833 C CA . SER B 1 356 ? -11.992 -35.844 -5.105 1 82.56 356 SER B CA 1
ATOM 5834 C C . SER B 1 356 ? -12.727 -37.031 -5.691 1 82.56 356 SER B C 1
ATOM 5836 O O . SER B 1 356 ? -12.242 -37.656 -6.629 1 82.56 356 SER B O 1
ATOM 5838 N N . GLU B 1 357 ? -13.844 -37.281 -5.168 1 87.25 357 GLU B N 1
ATOM 5839 C CA . GLU B 1 357 ? -14.648 -38.375 -5.656 1 87.25 357 GLU B CA 1
ATOM 5840 C C . GLU B 1 357 ? -15.234 -38.094 -7.031 1 87.25 357 GLU B C 1
ATOM 5842 O O . GLU B 1 357 ? -15.336 -38.969 -7.875 1 87.25 357 GLU B O 1
ATOM 5847 N N . LEU B 1 358 ? -15.625 -36.906 -7.16 1 90.88 358 LEU B N 1
ATOM 5848 C CA . LEU B 1 358 ? -16.172 -36.469 -8.445 1 90.88 358 LEU B CA 1
ATOM 5849 C C . LEU B 1 358 ? -15.148 -36.625 -9.555 1 90.88 358 LEU B C 1
ATOM 5851 O O . LEU B 1 358 ? -15.469 -37.125 -10.641 1 90.88 358 LEU B O 1
ATOM 5855 N N . ILE B 1 359 ? -13.977 -36.25 -9.32 1 88.31 359 ILE B N 1
ATOM 5856 C CA . ILE B 1 359 ? -12.891 -36.375 -10.289 1 88.31 359 ILE B CA 1
ATOM 5857 C C . ILE B 1 359 ? -12.586 -37.844 -10.562 1 88.31 359 ILE B C 1
ATOM 5859 O O . ILE B 1 359 ? -12.336 -38.219 -11.703 1 88.31 359 ILE B O 1
ATOM 5863 N N . ALA B 1 360 ? -12.641 -38.594 -9.562 1 86.12 360 ALA B N 1
ATOM 5864 C CA . ALA B 1 360 ? -12.391 -40.031 -9.711 1 86.12 360 ALA B CA 1
ATOM 5865 C C . ALA B 1 360 ? -13.445 -40.688 -10.617 1 86.12 360 ALA B C 1
ATOM 5867 O O . ALA B 1 360 ? -13.125 -41.531 -11.445 1 86.12 360 ALA B O 1
ATOM 5868 N N . GLN B 1 361 ? -14.641 -40.281 -10.398 1 92.25 361 GLN B N 1
ATOM 5869 C CA . GLN B 1 361 ? -15.719 -40.812 -11.234 1 92.25 361 GLN B CA 1
ATOM 5870 C C . GLN B 1 361 ? -15.539 -40.375 -12.688 1 92.25 361 GLN B C 1
ATOM 5872 O O . GLN B 1 361 ? -15.734 -41.188 -13.594 1 92.25 361 GLN B O 1
ATOM 5877 N N . ALA B 1 362 ? -15.234 -39.188 -12.859 1 94.06 362 ALA B N 1
ATOM 5878 C CA . ALA B 1 362 ? -15.008 -38.688 -14.211 1 94.06 362 ALA B CA 1
ATOM 5879 C C . ALA B 1 362 ? -13.828 -39.406 -14.867 1 94.06 362 ALA B C 1
ATOM 5881 O O . ALA B 1 362 ? -13.859 -39.656 -16.078 1 94.06 362 ALA B O 1
ATOM 5882 N N . ASP B 1 363 ? -12.836 -39.656 -14.109 1 87.69 363 ASP B N 1
ATOM 5883 C CA . ASP B 1 363 ? -11.664 -40.375 -14.594 1 87.69 363 ASP B CA 1
ATOM 5884 C C . ASP B 1 363 ? -12.023 -41.781 -15.023 1 87.69 363 ASP B C 1
ATOM 5886 O O . ASP B 1 363 ? -11.5 -42.281 -16.016 1 87.69 363 ASP B O 1
ATOM 5890 N N . ALA B 1 364 ? -12.82 -42.375 -14.227 1 90.44 364 ALA B N 1
ATOM 5891 C CA . ALA B 1 364 ? -13.289 -43.688 -14.57 1 90.44 364 ALA B CA 1
ATOM 5892 C C . ALA B 1 364 ? -14.062 -43.688 -15.883 1 90.44 364 ALA B C 1
ATOM 5894 O O . ALA B 1 364 ? -13.906 -44.594 -16.703 1 90.44 364 ALA B O 1
ATOM 5895 N N . ALA B 1 365 ? -14.867 -42.719 -16.016 1 95.19 365 ALA B N 1
ATOM 5896 C CA . ALA B 1 365 ? -15.617 -42.594 -17.266 1 95.19 365 ALA B CA 1
ATOM 5897 C C . ALA B 1 365 ? -14.68 -42.344 -18.453 1 95.19 365 ALA B C 1
ATOM 5899 O O . ALA B 1 365 ? -14.906 -42.875 -19.547 1 95.19 365 ALA B O 1
ATOM 5900 N N . LEU B 1 366 ? -13.711 -41.562 -18.234 1 94.44 366 LEU B N 1
ATOM 5901 C CA . LEU B 1 366 ? -12.711 -41.312 -19.266 1 94.44 366 LEU B CA 1
ATOM 5902 C C . LEU B 1 366 ? -12.008 -42.594 -19.656 1 94.44 366 LEU B C 1
ATOM 5904 O O . LEU B 1 366 ? -11.758 -42.844 -20.844 1 94.44 366 LEU B O 1
ATOM 5908 N N . TYR B 1 367 ? -11.617 -43.344 -18.641 1 89.19 367 TYR B N 1
ATOM 5909 C CA . TYR B 1 367 ? -10.953 -44.625 -18.891 1 89.19 367 TYR B CA 1
ATOM 5910 C C . TYR B 1 367 ? -11.828 -45.531 -19.75 1 89.19 367 TYR B C 1
ATOM 5912 O O . TYR B 1 367 ? -11.328 -46.219 -20.656 1 89.19 367 TYR B O 1
ATOM 5920 N N . LYS B 1 368 ? -13.078 -45.562 -19.438 1 94.62 368 LYS B N 1
ATOM 5921 C CA . LYS B 1 368 ? -14.039 -46.344 -20.219 1 94.62 368 LYS B CA 1
ATOM 5922 C C . LYS B 1 368 ? -14.062 -45.875 -21.672 1 94.62 368 LYS B C 1
ATOM 5924 O O . LYS B 1 368 ? -14.078 -46.688 -22.594 1 94.62 368 LYS B O 1
ATOM 5929 N N . ALA B 1 369 ? -14.062 -44.594 -21.891 1 95.81 369 ALA B N 1
ATOM 5930 C CA . ALA B 1 369 ? -14.062 -44.031 -23.234 1 95.81 369 ALA B CA 1
ATOM 5931 C C . ALA B 1 369 ? -12.82 -44.469 -24.016 1 95.81 369 ALA B C 1
ATOM 5933 O O . ALA B 1 369 ? -12.891 -44.75 -25.219 1 95.81 369 ALA B O 1
ATOM 5934 N N . LYS B 1 370 ? -11.688 -44.438 -23.344 1 92.62 370 LYS B N 1
ATOM 5935 C CA . LYS B 1 370 ? -10.438 -44.844 -23.969 1 92.62 370 LYS B CA 1
ATOM 5936 C C . LYS B 1 370 ? -10.469 -46.312 -24.344 1 92.62 370 LYS B C 1
ATOM 5938 O O . LYS B 1 370 ? -10 -46.688 -25.422 1 92.62 370 LYS B O 1
ATOM 5943 N N . GLN B 1 371 ? -11.047 -47.156 -23.547 1 91.31 371 GLN B N 1
ATOM 5944 C CA . GLN B 1 371 ? -11.094 -48.594 -23.766 1 91.31 371 GLN B CA 1
ATOM 5945 C C . GLN B 1 371 ? -12.07 -48.969 -24.891 1 91.31 371 GLN B C 1
ATOM 5947 O O . GLN B 1 371 ? -11.875 -49.938 -25.594 1 91.31 371 GLN B O 1
ATOM 5952 N N . GLU B 1 372 ? -13.055 -48.156 -25.016 1 94.38 372 GLU B N 1
ATOM 5953 C CA . GLU B 1 372 ? -14.102 -48.438 -25.984 1 94.38 372 GLU B CA 1
ATOM 5954 C C . GLU B 1 372 ? -13.742 -47.875 -27.359 1 94.38 372 GLU B C 1
ATOM 5956 O O . GLU B 1 372 ? -14.602 -47.781 -28.234 1 94.38 372 GLU B O 1
ATOM 5961 N N . GLY B 1 373 ? -12.477 -47.375 -27.594 1 92.69 373 GLY B N 1
ATOM 5962 C CA . GLY B 1 373 ? -12.055 -47 -28.938 1 92.69 373 GLY B CA 1
ATOM 5963 C C . GLY B 1 373 ? -11.586 -45.562 -29.047 1 92.69 373 GLY B C 1
ATOM 5964 O O . GLY B 1 373 ? -11.117 -45.156 -30.109 1 92.69 373 GLY B O 1
ATOM 5965 N N . ARG B 1 374 ? -11.688 -44.812 -27.984 1 94.56 374 ARG B N 1
ATOM 5966 C CA . ARG B 1 374 ? -11.227 -43.406 -27.922 1 94.56 374 ARG B CA 1
ATOM 5967 C C . ARG B 1 374 ? -12.047 -42.531 -28.859 1 94.56 374 ARG B C 1
ATOM 5969 O O . ARG B 1 374 ? -12.984 -43 -29.516 1 94.56 374 ARG B O 1
ATOM 5976 N N . ASN B 1 375 ? -11.914 -41.25 -28.859 1 96 375 ASN B N 1
ATOM 5977 C CA . ASN B 1 375 ? -12.648 -40.281 -29.656 1 96 375 ASN B CA 1
ATOM 5978 C C . ASN B 1 375 ? -14.148 -40.344 -29.359 1 96 375 ASN B C 1
ATOM 5980 O O . ASN B 1 375 ? -14.961 -40.438 -30.281 1 96 375 ASN B O 1
ATOM 5984 N N . ARG B 1 376 ? -14.406 -40.406 -28.172 1 96.31 376 ARG B N 1
ATOM 5985 C CA . ARG B 1 376 ? -15.789 -40.469 -27.703 1 96.31 376 ARG B CA 1
ATOM 5986 C C . ARG B 1 376 ? -15.898 -40.031 -26.234 1 96.31 376 ARG B C 1
ATOM 5988 O O . ARG B 1 376 ? -14.891 -39.688 -25.609 1 96.31 376 ARG B O 1
ATOM 5995 N N . TRP B 1 377 ? -17.109 -39.969 -25.719 1 96.88 377 TRP B N 1
ATOM 5996 C CA . TRP B 1 377 ? -17.312 -39.719 -24.297 1 96.88 377 TRP B CA 1
ATOM 5997 C C . TRP B 1 377 ? -18.078 -40.844 -23.625 1 96.88 377 TRP B C 1
ATOM 5999 O O . TRP B 1 377 ? -18.75 -41.625 -24.297 1 96.88 377 TRP B O 1
ATOM 6009 N N . SER B 1 378 ? -17.859 -40.906 -22.375 1 97.44 378 SER B N 1
ATOM 6010 C CA . SER B 1 378 ? -18.578 -41.875 -21.562 1 97.44 378 SER B CA 1
ATOM 6011 C C . SER B 1 378 ? -19 -41.281 -20.219 1 97.44 378 SER B C 1
ATOM 6013 O O . SER B 1 378 ? -18.609 -40.156 -19.891 1 97.44 378 SER B O 1
ATOM 6015 N N . TYR B 1 379 ? -19.906 -42.156 -19.5 1 95.81 379 TYR B N 1
ATOM 6016 C CA . TYR B 1 379 ? -20.438 -41.688 -18.219 1 95.81 379 TYR B CA 1
ATOM 6017 C C . TYR B 1 379 ? -20 -42.625 -17.078 1 95.81 379 TYR B C 1
ATOM 6019 O O . TYR B 1 379 ? -19.75 -43.812 -17.297 1 95.81 379 TYR B O 1
#

pLDDT: mean 88.56, std 10.72, range [23.31, 98.12]

Solvent-accessible surface area (backbone atoms only — not comparable to full-atom values): 38471 Å² total; per-residue (Å²): 126,82,74,74,69,77,63,52,73,60,57,50,50,48,59,36,66,67,40,72,66,47,42,48,38,52,51,40,55,59,26,46,49,54,50,24,46,56,51,35,55,54,35,49,52,59,71,41,33,46,78,62,48,65,58,34,54,79,72,56,46,86,62,65,83,51,48,66,60,47,50,50,34,38,50,48,36,40,53,50,30,49,48,54,41,50,35,42,74,70,61,47,52,58,70,45,75,65,36,44,52,50,52,24,48,47,35,28,50,43,18,47,36,50,26,55,46,43,42,45,30,47,69,76,50,59,42,82,60,38,60,37,50,52,51,50,54,45,54,50,45,46,72,43,23,52,88,38,62,69,40,31,49,34,32,38,47,45,41,54,49,40,53,52,53,47,53,32,58,70,60,77,38,91,45,66,59,57,51,53,53,52,49,52,53,50,51,49,51,53,53,50,40,52,52,56,39,48,53,53,50,51,52,50,50,52,49,52,52,50,49,52,50,40,54,54,29,46,49,48,35,30,29,28,84,80,48,69,28,29,16,44,63,41,45,52,53,53,40,49,51,36,40,73,65,46,41,33,22,16,39,37,34,34,36,49,56,57,45,68,50,44,26,72,72,67,31,62,68,52,41,48,51,49,49,30,50,50,40,52,47,49,56,69,49,50,55,80,86,72,36,44,55,22,38,64,51,92,64,27,33,35,35,41,34,64,74,36,46,56,66,57,48,48,52,37,51,49,48,38,54,50,49,44,58,71,65,58,44,78,21,87,74,38,93,80,36,63,41,54,43,46,22,22,2,39,39,59,43,72,16,80,61,54,56,71,56,50,51,50,50,14,47,52,10,24,51,51,14,49,74,75,59,37,65,38,69,29,99,128,82,75,74,70,77,64,53,74,59,57,50,50,48,58,38,65,67,41,71,64,46,42,48,38,52,53,41,54,60,27,46,50,55,50,24,46,55,52,34,55,54,35,49,52,58,70,41,32,47,77,63,48,66,58,35,56,79,72,57,46,86,63,64,84,52,47,65,60,48,52,50,35,39,50,47,37,40,52,50,32,50,47,52,41,49,34,41,74,70,60,47,51,57,70,47,73,66,35,44,51,49,51,24,49,48,34,28,50,43,17,47,37,50,27,55,47,44,44,44,29,46,71,77,48,59,43,83,60,38,59,36,50,51,51,48,53,43,55,49,44,45,73,44,22,53,86,38,62,69,40,32,51,34,31,38,48,46,41,54,49,40,52,51,52,48,54,30,58,70,60,76,37,90,45,66,61,56,50,52,52,53,50,51,53,49,50,50,52,53,54,50,40,51,52,56,39,48,54,54,50,51,54,50,51,52,50,52,52,50,50,53,50,38,52,52,29,46,49,49,36,31,29,29,87,81,49,69,28,28,16,44,61,42,45,52,53,52,40,50,51,36,39,74,65,45,42,33,22,14,38,36,34,34,36,50,55,58,46,67,49,45,25,73,71,68,30,62,68,53,40,49,52,50,50,30,52,50,40,52,48,50,56,69,48,50,54,80,85,72,36,44,54,21,39,64,52,92,63,28,35,36,35,41,34,67,76,36,45,57,67,57,48,47,53,37,50,51,48,38,52,50,50,45,55,69,65,59,44,79,22,88,73,37,91,79,37,65,42,53,43,47,22,23,2,39,40,60,43,74,17,80,60,55,56,72,56,51,50,49,52,14,50,51,10,24,52,50,14,49,72,74,59,37,65,36,68,30,101

Sequence (758 aa):
MPTEQRLDPRQDRAMLWANRENVQKHALSRSMPWLAFVNIAFALMVIFRNVLFTEFDHQSLTHQDIIPYLEMALGAIIVFSLALCMMVISGRILSGIYATKVISAILLILSLCWSVSSYCFIILWSLPFAWPLLVILMTTGLAALYYFPVGLVAYLVPLWGISLLAGVQIHHGVDLRFLILWGICTAIMIYGRQILQRWYDEAWKTHQENMQLINRLENMANQDALTATANRRALDNFLAQAWERKEPLALIILDVDFFKRYNDHYGHQAGDYCLSCIASVLKMSVRAQEDMVARYGGEEFVIVLPLQSLDSATAVAQRIQQKIREAALPHAKSDAGPLVTVSMGIVASDGRVPASELIAQADAALYKAKQEGRNRWSYMPTEQRLDPRQDRAMLWANRENVQKHALSRSMPWLAFVNIAFALMVIFRNVLFTEFDHQSLTHQDIIPYLEMALGAIIVFSLALCMMVISGRILSGIYATKVISAILLILSLCWSVSSYCFIILWSLPFAWPLLVILMTTGLAALYYFPVGLVAYLVPLWGISLLAGVQIHHGVDLRFLILWGICTAIMIYGRQILQRWYDEAWKTHQENMQLINRLENMANQDALTATANRRALDNFLAQAWERKEPLALIILDVDFFKRYNDHYGHQAGDYCLSCIASVLKMSVRAQEDMVARYGGEEFVIVLPLQSLDSATAVAQRIQQKIREAALPHAKSDAGPLVTVSMGIVASDGRVPASELIAQADAALYKAKQEGRNRWSY